Protein 4EWC (pdb70)

Structure (mmCIF, N/CA/C/O backbone):
data_4EWC
#
_entry.id   4EWC
#
_cell.length_a   112.983
_cell.length_b   112.983
_cell.length_c   103.310
_cell.angle_alpha   90.000
_cell.angle_beta   90.000
_cell.angle_gamma   90.000
#
_symmetry.space_group_name_H-M   'P 41 21 2'
#
loop_
_entity.id
_entity.type
_entity.pdbx_description
1 polymer 'Putative nucleoprotein'
2 water water
#
loop_
_atom_site.group_PDB
_atom_site.id
_atom_site.type_symbol
_atom_site.label_atom_id
_atom_site.label_alt_id
_atom_site.label_comp_id
_atom_site.label_asym_id
_atom_site.label_entity_id
_atom_site.label_seq_id
_atom_site.pdbx_PDB_ins_code
_atom_site.Cartn_x
_atom_site.Cartn_y
_atom_site.Cartn_z
_atom_site.occupancy
_atom_site.B_iso_or_equiv
_atom_site.auth_seq_id
_atom_site.auth_comp_id
_atom_site.auth_asym_id
_atom_site.auth_atom_id
_atom_site.pdbx_PDB_model_num
ATOM 1 N N . GLY A 1 12 ? 119.157 39.481 68.175 1.00 83.15 5 GLY A N 1
ATOM 2 C CA . GLY A 1 12 ? 118.344 40.317 67.312 1.00 79.41 5 GLY A CA 1
ATOM 3 C C . GLY A 1 12 ? 119.058 41.600 66.933 1.00 89.67 5 GLY A C 1
ATOM 4 O O . GLY A 1 12 ? 119.947 42.066 67.656 1.00 90.81 5 GLY A O 1
ATOM 10 N N . THR A 1 14 ? 117.495 43.630 63.634 1.00 85.60 7 THR A N 1
ATOM 11 C CA . THR A 1 14 ? 116.481 44.274 62.799 1.00 90.83 7 THR A CA 1
ATOM 12 C C . THR A 1 14 ? 115.247 43.374 62.580 1.00 92.72 7 THR A C 1
ATOM 13 O O . THR A 1 14 ? 115.367 42.145 62.507 1.00 89.58 7 THR A O 1
ATOM 17 N N . TYR A 1 15 ? 114.066 43.992 62.496 1.00 94.26 8 TYR A N 1
ATOM 18 C CA . TYR A 1 15 ? 112.809 43.256 62.354 1.00 91.28 8 TYR A CA 1
ATOM 19 C C . TYR A 1 15 ? 111.930 43.780 61.209 1.00 89.03 8 TYR A C 1
ATOM 20 O O . TYR A 1 15 ? 111.982 44.959 60.866 1.00 84.71 8 TYR A O 1
ATOM 29 N N . SER A 1 16 ? 111.130 42.890 60.624 1.00 90.49 9 SER A N 1
ATOM 30 C CA . SER A 1 16 ? 110.273 43.237 59.489 1.00 89.90 9 SER A CA 1
ATOM 31 C C . SER A 1 16 ? 109.200 42.174 59.234 1.00 88.94 9 SER A C 1
ATOM 32 O O . SER A 1 16 ? 109.226 41.101 59.829 1.00 86.42 9 SER A O 1
ATOM 35 N N . PHE A 1 17 ? 108.259 42.485 58.347 1.00 86.46 10 PHE A N 1
ATOM 36 C CA . PHE A 1 17 ? 107.285 41.504 57.882 1.00 85.88 10 PHE A CA 1
ATOM 37 C C . PHE A 1 17 ? 107.657 41.056 56.470 1.00 85.11 10 PHE A C 1
ATOM 38 O O . PHE A 1 17 ? 108.103 41.866 55.659 1.00 82.09 10 PHE A O 1
ATOM 46 N N . ASP A 1 18 ? 107.469 39.771 56.180 1.00 83.83 11 ASP A N 1
ATOM 47 C CA . ASP A 1 18 ? 107.800 39.220 54.869 1.00 88.04 11 ASP A CA 1
ATOM 48 C C . ASP A 1 18 ? 106.851 38.068 54.548 1.00 88.42 11 ASP A C 1
ATOM 49 O O . ASP A 1 18 ? 106.074 37.650 55.406 1.00 88.73 11 ASP A O 1
ATOM 54 N N . VAL A 1 19 ? 106.908 37.561 53.318 1.00 91.10 12 VAL A N 1
ATOM 55 C CA . VAL A 1 19 ? 106.146 36.369 52.930 1.00 93.86 12 VAL A CA 1
ATOM 56 C C . VAL A 1 19 ? 107.073 35.245 52.474 1.00 99.53 12 VAL A C 1
ATOM 57 O O . VAL A 1 19 ? 107.393 35.160 51.288 1.00 106.83 12 VAL A O 1
ATOM 59 N N . ARG A 1 20 ? 107.499 34.386 53.400 1.00 99.00 13 ARG A N 1
ATOM 60 C CA . ARG A 1 20 ? 108.448 33.321 53.069 1.00 101.22 13 ARG A CA 1
ATOM 61 C C . ARG A 1 20 ? 107.917 32.415 51.961 1.00 104.97 13 ARG A C 1
ATOM 62 O O . ARG A 1 20 ? 108.417 32.445 50.828 1.00 104.43 13 ARG A O 1
ATOM 64 N N . ASP A 1 21 ? 106.907 31.613 52.294 1.00 97.68 14 ASP A N 1
ATOM 65 C CA . ASP A 1 21 ? 106.245 30.782 51.301 1.00 96.59 14 ASP A CA 1
ATOM 66 C C . ASP A 1 21 ? 105.034 31.550 50.801 1.00 100.34 14 ASP A C 1
ATOM 67 O O . ASP A 1 21 ? 105.169 32.576 50.121 1.00 94.87 14 ASP A O 1
ATOM 69 N N . ASN A 1 22 ? 103.850 31.056 51.154 1.00 94.01 15 ASN A N 1
ATOM 70 C CA . ASN A 1 22 ? 102.619 31.773 50.855 1.00 87.52 15 ASN A CA 1
ATOM 71 C C . ASN A 1 22 ? 101.973 32.337 52.127 1.00 86.82 15 ASN A C 1
ATOM 72 O O . ASN A 1 22 ? 100.827 32.774 52.100 1.00 85.13 15 ASN A O 1
ATOM 74 N N . THR A 1 23 ? 102.727 32.332 53.231 1.00 85.45 16 THR A N 1
ATOM 75 C CA . THR A 1 23 ? 102.286 32.907 54.507 1.00 78.33 16 THR A CA 1
ATOM 76 C C . THR A 1 23 ? 103.134 34.123 54.907 1.00 84.16 16 THR A C 1
ATOM 77 O O . THR A 1 23 ? 104.243 34.299 54.404 1.00 89.62 16 THR A O 1
ATOM 79 N N . LEU A 1 24 ? 102.612 34.954 55.811 1.00 82.23 17 LEU A N 1
ATOM 80 C CA . LEU A 1 24 ? 103.336 36.142 56.289 1.00 83.37 17 LEU A CA 1
ATOM 81 C C . LEU A 1 24 ? 103.941 35.930 57.676 1.00 84.43 17 LEU A C 1
ATOM 82 O O . LEU A 1 24 ? 103.229 35.630 58.639 1.00 77.70 17 LEU A O 1
ATOM 84 N N . VAL A 1 25 ? 105.264 36.103 57.751 1.00 87.57 18 VAL A N 1
ATOM 85 C CA . VAL A 1 25 ? 106.070 35.736 58.915 1.00 84.29 18 VAL A CA 1
ATOM 86 C C . VAL A 1 25 ? 106.895 36.918 59.402 1.00 82.26 18 VAL A C 1
ATOM 87 O O . VAL A 1 25 ? 106.993 37.931 58.714 1.00 82.90 18 VAL A O 1
ATOM 89 N N . VAL A 1 26 ? 107.502 36.786 60.578 1.00 84.25 19 VAL A N 1
ATOM 90 C CA . VAL A 1 26 ? 108.357 37.850 61.116 1.00 89.89 19 VAL A CA 1
ATOM 91 C C . VAL A 1 26 ? 109.834 37.596 60.826 1.00 89.46 19 VAL A C 1
ATOM 92 O O . VAL A 1 26 ? 110.414 36.620 61.313 1.00 89.76 19 VAL A O 1
ATOM 94 N N . ARG A 1 27 ? 110.439 38.493 60.051 1.00 87.86 20 ARG A N 1
ATOM 95 C CA . ARG A 1 27 ? 111.828 38.342 59.600 1.00 87.98 20 ARG A CA 1
ATOM 96 C C . ARG A 1 27 ? 112.840 39.146 60.419 1.00 83.11 20 ARG A C 1
ATOM 97 O O . ARG A 1 27 ? 112.791 40.379 60.466 1.00 82.33 20 ARG A O 1
ATOM 105 N N . ARG A 1 28 ? 113.769 38.433 61.046 1.00 83.20 21 ARG A N 1
ATOM 106 C CA . ARG A 1 28 ? 114.804 39.059 61.866 1.00 86.40 21 ARG A CA 1
ATOM 107 C C . ARG A 1 28 ? 116.191 38.997 61.222 1.00 85.86 21 ARG A C 1
ATOM 108 O O . ARG A 1 28 ? 116.703 37.919 60.906 1.00 81.48 21 ARG A O 1
ATOM 116 N N . SER A 1 29 ? 116.790 40.165 61.024 1.00 83.48 22 SER A N 1
ATOM 117 C CA . SER A 1 29 ? 118.142 40.242 60.495 1.00 82.94 22 SER A CA 1
ATOM 118 C C . SER A 1 29 ? 119.115 40.634 61.606 1.00 81.32 22 SER A C 1
ATOM 119 O O . SER A 1 29 ? 118.895 41.606 62.319 1.00 81.01 22 SER A O 1
ATOM 122 N N . THR A 1 30 ? 120.179 39.855 61.757 1.00 80.91 23 THR A N 1
ATOM 123 C CA . THR A 1 30 ? 121.247 40.175 62.693 1.00 78.54 23 THR A CA 1
ATOM 124 C C . THR A 1 30 ? 122.536 40.375 61.917 1.00 77.62 23 THR A C 1
ATOM 125 O O . THR A 1 30 ? 122.942 39.507 61.139 1.00 77.58 23 THR A O 1
ATOM 129 N N . ALA A 1 31 ? 123.177 41.520 62.127 1.00 74.53 24 ALA A N 1
ATOM 130 C CA . ALA A 1 31 ? 124.397 41.855 61.405 1.00 75.93 24 ALA A CA 1
ATOM 131 C C . ALA A 1 31 ? 125.595 41.930 62.345 1.00 78.83 24 ALA A C 1
ATOM 132 O O . ALA A 1 31 ? 125.491 42.428 63.459 1.00 76.01 24 ALA A O 1
ATOM 134 N N . THR A 1 32 ? 126.737 41.430 61.887 1.00 81.78 25 THR A N 1
ATOM 135 C CA . THR A 1 32 ? 127.948 41.412 62.704 1.00 85.30 25 THR A CA 1
ATOM 136 C C . THR A 1 32 ? 129.202 41.599 61.852 1.00 84.89 25 THR A C 1
ATOM 137 O O . THR A 1 32 ? 129.159 42.243 60.803 1.00 83.06 25 THR A O 1
ATOM 141 N N . SER A 1 34 ? 130.897 36.277 59.462 1.00 72.35 27 SER A N 1
ATOM 142 C CA . SER A 1 34 ? 130.315 37.200 60.416 1.00 70.31 27 SER A CA 1
ATOM 143 C C . SER A 1 34 ? 129.806 38.386 59.631 1.00 75.89 27 SER A C 1
ATOM 144 O O . SER A 1 34 ? 130.425 39.464 59.630 1.00 83.25 27 SER A O 1
ATOM 147 N N . GLY A 1 35 ? 128.688 38.164 58.943 1.00 71.63 28 GLY A N 1
ATOM 148 C CA . GLY A 1 35 ? 128.014 39.195 58.178 1.00 66.77 28 GLY A CA 1
ATOM 149 C C . GLY A 1 35 ? 126.591 39.384 58.665 1.00 71.55 28 GLY A C 1
ATOM 150 O O . GLY A 1 35 ? 126.377 39.960 59.726 1.00 78.18 28 GLY A O 1
ATOM 151 N N . ILE A 1 36 ? 125.625 38.889 57.892 1.00 66.31 29 ILE A N 1
ATOM 152 C CA . ILE A 1 36 ? 124.204 39.019 58.214 1.00 68.82 29 ILE A CA 1
ATOM 153 C C . ILE A 1 36 ? 123.494 37.661 58.214 1.00 72.43 29 ILE A C 1
ATOM 154 O O . ILE A 1 36 ? 123.559 36.907 57.240 1.00 68.11 29 ILE A O 1
ATOM 159 N N . LYS A 1 37 ? 122.805 37.349 59.303 1.00 72.53 30 LYS A N 1
ATOM 160 C CA . LYS A 1 37 ? 122.072 36.090 59.372 1.00 77.25 30 LYS A CA 1
ATOM 161 C C . LYS A 1 37 ? 120.549 36.299 59.468 1.00 81.58 30 LYS A C 1
ATOM 162 O O . LYS A 1 37 ? 120.067 37.177 60.187 1.00 79.82 30 LYS A O 1
ATOM 168 N N . ILE A 1 38 ? 119.801 35.493 58.721 1.00 80.90 31 ILE A N 1
ATOM 169 C CA . ILE A 1 38 ? 118.357 35.672 58.593 1.00 80.46 31 ILE A CA 1
ATOM 170 C C . ILE A 1 38 ? 117.568 34.625 59.370 1.00 81.31 31 ILE A C 1
ATOM 171 O O . ILE A 1 38 ? 117.755 33.428 59.186 1.00 81.15 31 ILE A O 1
ATOM 176 N N . SER A 1 39 ? 116.691 35.092 60.250 1.00 85.27 32 SER A N 1
ATOM 177 C CA . SER A 1 39 ? 115.852 34.212 61.053 1.00 87.21 32 SER A CA 1
ATOM 178 C C . SER A 1 39 ? 114.374 34.566 60.891 1.00 86.32 32 SER A C 1
ATOM 179 O O . SER A 1 39 ? 114.008 35.723 60.699 1.00 83.02 32 SER A O 1
ATOM 182 N N . TYR A 1 40 ? 113.521 33.558 60.955 1.00 87.12 33 TYR A N 1
ATOM 183 C CA . TYR A 1 40 ? 112.089 33.802 60.883 1.00 95.32 33 TYR A CA 1
ATOM 184 C C . TYR A 1 40 ? 111.426 33.438 62.209 1.00 93.79 33 TYR A C 1
ATOM 185 O O . TYR A 1 40 ? 111.005 32.301 62.416 1.00 96.45 33 TYR A O 1
ATOM 194 N N . ARG A 1 41 ? 111.356 34.415 63.109 1.00 94.37 34 ARG A N 1
ATOM 195 C CA . ARG A 1 41 ? 110.883 34.172 64.465 1.00 99.09 34 ARG A CA 1
ATOM 196 C C . ARG A 1 41 ? 109.405 33.797 64.477 1.00 99.16 34 ARG A C 1
ATOM 197 O O . ARG A 1 41 ? 108.553 34.532 63.968 1.00 94.69 34 ARG A O 1
ATOM 199 N N . GLU A 1 42 ? 109.122 32.634 65.051 1.00 99.05 35 GLU A N 1
ATOM 200 C CA . GLU A 1 42 ? 107.774 32.099 65.090 1.00 107.25 35 GLU A CA 1
ATOM 201 C C . GLU A 1 42 ? 107.121 32.422 66.427 1.00 108.75 35 GLU A C 1
ATOM 202 O O . GLU A 1 42 ? 106.041 31.924 66.738 1.00 108.04 35 GLU A O 1
ATOM 204 N N . ASP A 1 43 ? 107.785 33.265 67.211 1.00 108.76 36 ASP A N 1
ATOM 205 C CA . ASP A 1 43 ? 107.286 33.664 68.523 1.00 107.57 36 ASP A CA 1
ATOM 206 C C . ASP A 1 43 ? 105.957 34.418 68.449 1.00 110.59 36 ASP A C 1
ATOM 207 O O . ASP A 1 43 ? 105.046 34.138 69.225 1.00 115.36 36 ASP A O 1
ATOM 209 N N . ARG A 1 44 ? 105.855 35.369 67.522 1.00 108.57 37 ARG A N 1
ATOM 210 C CA . ARG A 1 44 ? 104.637 36.171 67.332 1.00 110.92 37 ARG A CA 1
ATOM 211 C C . ARG A 1 44 ? 104.118 36.836 68.620 1.00 112.40 37 ARG A C 1
ATOM 212 O O . ARG A 1 44 ? 102.909 36.885 68.861 1.00 109.40 37 ARG A O 1
ATOM 214 N N . GLY A 1 45 ? 105.035 37.355 69.433 1.00 113.80 38 GLY A N 1
ATOM 215 C CA . GLY A 1 45 ? 104.677 37.979 70.697 1.00 108.43 38 GLY A CA 1
ATOM 216 C C . GLY A 1 45 ? 104.154 39.400 70.581 1.00 99.92 38 GLY A C 1
ATOM 217 O O . GLY A 1 45 ? 104.312 40.055 69.553 1.00 100.99 38 GLY A O 1
ATOM 218 N N . LEU A 1 48 ? 107.158 41.947 70.125 1.00 101.53 41 LEU A N 1
ATOM 219 C CA . LEU A 1 48 ? 107.910 41.612 68.914 1.00 106.18 41 LEU A CA 1
ATOM 220 C C . LEU A 1 48 ? 107.208 42.140 67.665 1.00 104.11 41 LEU A C 1
ATOM 221 O O . LEU A 1 48 ? 107.845 42.696 66.764 1.00 98.25 41 LEU A O 1
ATOM 223 N N . LEU A 1 49 ? 105.890 41.967 67.626 1.00 102.35 42 LEU A N 1
ATOM 224 C CA . LEU A 1 49 ? 105.107 42.283 66.438 1.00 98.85 42 LEU A CA 1
ATOM 225 C C . LEU A 1 49 ? 105.160 43.766 66.104 1.00 96.82 42 LEU A C 1
ATOM 226 O O . LEU A 1 49 ? 104.933 44.154 64.957 1.00 97.86 42 LEU A O 1
ATOM 228 N N . GLN A 1 50 ? 105.473 44.587 67.105 1.00 95.95 43 GLN A N 1
ATOM 229 C CA . GLN A 1 50 ? 105.538 46.034 66.924 1.00 92.20 43 GLN A CA 1
ATOM 230 C C . GLN A 1 50 ? 106.727 46.465 66.058 1.00 95.52 43 GLN A C 1
ATOM 231 O O . GLN A 1 50 ? 106.572 47.274 65.136 1.00 87.61 43 GLN A O 1
ATOM 233 N N . LYS A 1 51 ? 107.908 45.913 66.351 1.00 97.95 44 LYS A N 1
ATOM 234 C CA . LYS A 1 51 ? 109.143 46.275 65.640 1.00 95.75 44 LYS A CA 1
ATOM 235 C C . LYS A 1 51 ? 109.101 45.913 64.152 1.00 94.42 44 LYS A C 1
ATOM 236 O O . LYS A 1 51 ? 109.723 46.583 63.320 1.00 91.62 44 LYS A O 1
ATOM 238 N N . ALA A 1 52 ? 108.359 44.855 63.833 1.00 91.51 45 ALA A N 1
ATOM 239 C CA . ALA A 1 52 ? 108.180 44.401 62.458 1.00 90.22 45 ALA A CA 1
ATOM 240 C C . ALA A 1 52 ? 107.637 45.491 61.540 1.00 88.98 45 ALA A C 1
ATOM 241 O O . ALA A 1 52 ? 106.697 46.208 61.902 1.00 95.75 45 ALA A O 1
ATOM 243 N N . VAL A 1 68 ? 100.123 35.477 51.777 1.00 86.56 61 VAL A N 1
ATOM 244 C CA . VAL A 1 68 ? 98.659 35.534 51.800 1.00 86.61 61 VAL A CA 1
ATOM 245 C C . VAL A 1 68 ? 98.068 35.262 53.200 1.00 83.23 61 VAL A C 1
ATOM 246 O O . VAL A 1 68 ? 97.159 35.963 53.622 1.00 83.54 61 VAL A O 1
ATOM 250 N N . TYR A 1 69 ? 98.585 34.270 53.926 1.00 79.01 62 TYR A N 1
ATOM 251 C CA . TYR A 1 69 ? 98.010 33.924 55.237 1.00 83.23 62 TYR A CA 1
ATOM 252 C C . TYR A 1 69 ? 98.516 34.769 56.409 1.00 85.40 62 TYR A C 1
ATOM 253 O O . TYR A 1 69 ? 99.666 34.622 56.848 1.00 85.23 62 TYR A O 1
ATOM 262 N N . VAL A 1 70 ? 97.646 35.624 56.942 1.00 84.54 63 VAL A N 1
ATOM 263 C CA . VAL A 1 70 ? 98.064 36.546 57.997 1.00 89.42 63 VAL A CA 1
ATOM 264 C C . VAL A 1 70 ? 98.127 35.937 59.406 1.00 93.09 63 VAL A C 1
ATOM 265 O O . VAL A 1 70 ? 98.883 36.412 60.251 1.00 98.39 63 VAL A O 1
ATOM 269 N N . ASP A 1 71 ? 97.358 34.883 59.654 1.00 87.53 64 ASP A N 1
ATOM 270 C CA . ASP A 1 71 ? 97.388 34.200 60.952 1.00 87.08 64 ASP A CA 1
ATOM 271 C C . ASP A 1 71 ? 96.757 35.018 62.057 1.00 88.71 64 ASP A C 1
ATOM 272 O O . ASP A 1 71 ? 96.581 36.225 61.928 1.00 94.74 64 ASP A O 1
ATOM 274 N N . LYS A 1 72 ? 96.428 34.342 63.151 1.00 88.97 65 LYS A N 1
ATOM 275 C CA . LYS A 1 72 ? 95.537 34.890 64.169 1.00 92.00 65 LYS A CA 1
ATOM 276 C C . LYS A 1 72 ? 96.170 35.992 64.998 1.00 96.37 65 LYS A C 1
ATOM 277 O O . LYS A 1 72 ? 95.658 37.110 65.045 1.00 94.96 65 LYS A O 1
ATOM 279 N N . LYS A 1 73 ? 97.275 35.675 65.664 1.00 92.18 66 LYS A N 1
ATOM 280 C CA . LYS A 1 73 ? 97.912 36.644 66.545 1.00 88.59 66 LYS A CA 1
ATOM 281 C C . LYS A 1 73 ? 98.284 37.925 65.798 1.00 92.95 66 LYS A C 1
ATOM 282 O O . LYS A 1 73 ? 98.093 39.027 66.311 1.00 95.69 66 LYS A O 1
ATOM 284 N N . ILE A 1 74 ? 98.784 37.784 64.576 1.00 94.51 67 ILE A N 1
ATOM 285 C CA . ILE A 1 74 ? 99.161 38.949 63.783 1.00 93.09 67 ILE A CA 1
ATOM 286 C C . ILE A 1 74 ? 97.945 39.724 63.278 1.00 96.86 67 ILE A C 1
ATOM 287 O O . ILE A 1 74 ? 98.019 40.939 63.078 1.00 95.94 67 ILE A O 1
ATOM 289 N N . ARG A 1 75 ? 96.823 39.037 63.075 1.00 95.18 68 ARG A N 1
ATOM 290 C CA . ARG A 1 75 ? 95.623 39.720 62.590 1.00 95.50 68 ARG A CA 1
ATOM 291 C C . ARG A 1 75 ? 94.923 40.469 63.719 1.00 91.66 68 ARG A C 1
ATOM 292 O O . ARG A 1 75 ? 94.303 41.499 63.490 1.00 88.97 68 ARG A O 1
ATOM 300 N N . LYS A 1 76 ? 95.045 39.946 64.937 1.00 92.71 69 LYS A N 1
ATOM 301 C CA . LYS A 1 76 ? 94.495 40.592 66.123 1.00 94.14 69 LYS A CA 1
ATOM 302 C C . LYS A 1 76 ? 95.289 41.851 66.473 1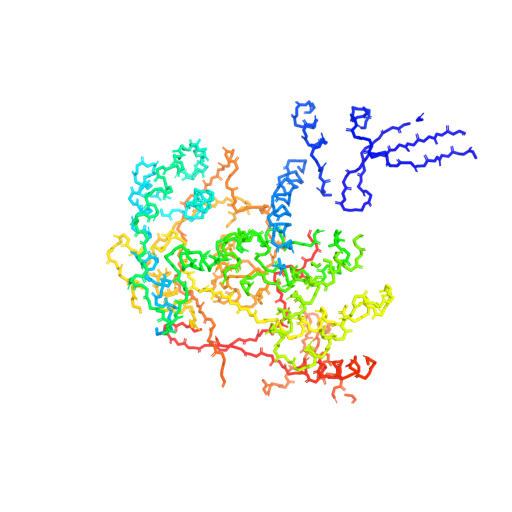.00 98.33 69 LYS A C 1
ATOM 303 O O . LYS A 1 76 ? 94.721 42.870 66.867 1.00 96.81 69 LYS A O 1
ATOM 305 N N . PHE A 1 77 ? 96.609 41.769 66.327 1.00 100.19 70 PHE A N 1
ATOM 306 C CA . PHE A 1 77 ? 97.495 42.893 66.608 1.00 97.32 70 PHE A CA 1
ATOM 307 C C . PHE A 1 77 ? 97.383 43.973 65.535 1.00 97.97 70 PHE A C 1
ATOM 308 O O . PHE A 1 77 ? 97.470 45.166 65.829 1.00 97.05 70 PHE A O 1
ATOM 310 N N . LEU A 1 78 ? 97.197 43.549 64.291 1.00 97.26 71 LEU A N 1
ATOM 311 C CA . LEU A 1 78 ? 97.057 44.486 63.185 1.00 99.68 71 LEU A CA 1
ATOM 312 C C . LEU A 1 78 ? 95.669 45.146 63.169 1.00 101.22 71 LEU A C 1
ATOM 313 O O . LEU A 1 78 ? 95.518 46.275 62.698 1.00 101.87 71 LEU A O 1
ATOM 315 N N . GLU A 1 79 ? 94.663 44.445 63.688 1.00 98.80 72 GLU A N 1
ATOM 316 C CA . GLU A 1 79 ? 93.314 45.004 63.766 1.00 97.39 72 GLU A CA 1
ATOM 317 C C . GLU A 1 79 ? 93.157 45.910 64.990 1.00 97.45 72 GLU A C 1
ATOM 318 O O . GLU A 1 79 ? 92.661 47.031 64.873 1.00 96.15 72 GLU A O 1
ATOM 320 N N . GLU A 1 80 ? 93.581 45.416 66.152 1.00 94.57 73 GLU A N 1
ATOM 321 C CA . GLU A 1 80 ? 93.594 46.202 67.384 1.00 95.76 73 GLU A CA 1
ATOM 322 C C . GLU A 1 80 ? 94.366 47.524 67.212 1.00 104.95 73 GLU A C 1
ATOM 323 O O . GLU A 1 80 ? 93.759 48.602 67.145 1.00 101.21 73 GLU A O 1
ATOM 327 N N . GLU A 1 81 ? 95.696 47.444 67.129 1.00 102.34 74 GLU A N 1
ATOM 328 C CA . GLU A 1 81 ? 96.529 48.638 66.954 1.00 99.53 74 GLU A CA 1
ATOM 329 C C . GLU A 1 81 ? 96.927 48.845 65.484 1.00 100.74 74 GLU A C 1
ATOM 330 O O . GLU A 1 81 ? 96.783 47.936 64.669 1.00 103.75 74 GLU A O 1
ATOM 334 N N . LYS A 1 82 ? 97.402 50.045 65.147 1.00 99.52 75 LYS A N 1
ATOM 335 C CA . LYS A 1 82 ? 97.919 50.350 63.801 1.00 102.36 75 LYS A CA 1
ATOM 336 C C . LYS A 1 82 ? 96.935 50.154 62.643 1.00 91.56 75 LYS A C 1
ATOM 337 O O . LYS A 1 82 ? 95.743 49.961 62.848 1.00 98.24 75 LYS A O 1
ATOM 339 N N . ALA A 1 93 ? 94.314 46.011 50.702 1.00 98.84 86 ALA A N 1
ATOM 340 C CA . ALA A 1 93 ? 95.024 44.760 50.438 1.00 99.51 86 ALA A CA 1
ATOM 341 C C . ALA A 1 93 ? 95.218 43.989 51.735 1.00 96.71 86 ALA A C 1
ATOM 342 O O . ALA A 1 93 ? 95.106 42.764 51.773 1.00 95.07 86 ALA A O 1
ATOM 344 N N . VAL A 1 94 ? 95.507 44.732 52.796 1.00 96.17 87 VAL A N 1
ATOM 345 C CA . VAL A 1 94 ? 95.675 44.177 54.131 1.00 95.57 87 VAL A CA 1
ATOM 346 C C . VAL A 1 94 ? 94.361 43.608 54.695 1.00 96.39 87 VAL A C 1
ATOM 347 O O . VAL A 1 94 ? 94.364 42.647 55.464 1.00 91.75 87 VAL A O 1
ATOM 351 N N . ALA A 1 95 ? 93.233 44.193 54.305 1.00 99.13 88 ALA A N 1
ATOM 352 C CA . ALA A 1 95 ? 91.938 43.747 54.825 1.00 97.23 88 ALA A CA 1
ATOM 353 C C . ALA A 1 95 ? 91.395 42.564 54.040 1.00 93.40 88 ALA A C 1
ATOM 354 O O . ALA A 1 95 ? 90.600 41.780 54.554 1.00 90.88 88 ALA A O 1
ATOM 356 N N . ALA A 1 96 ? 91.827 42.449 52.789 1.00 95.74 89 ALA A N 1
ATOM 357 C CA . ALA A 1 96 ? 91.344 41.398 51.905 1.00 92.47 89 ALA A CA 1
ATOM 358 C C . ALA A 1 96 ? 92.050 40.081 52.204 1.00 94.67 89 ALA A C 1
ATOM 359 O O . ALA A 1 96 ? 91.412 39.043 52.381 1.00 93.01 89 ALA A O 1
ATOM 361 N N . ALA A 1 97 ? 93.375 40.135 52.275 1.00 94.86 90 ALA A N 1
ATOM 362 C CA . ALA A 1 97 ? 94.165 38.948 52.559 1.00 92.21 90 ALA A CA 1
ATOM 363 C C . ALA A 1 97 ? 93.933 38.447 53.983 1.00 89.77 90 ALA A C 1
ATOM 364 O O . ALA A 1 97 ? 94.379 37.361 54.340 1.00 89.20 90 ALA A O 1
ATOM 366 N N . ILE A 1 98 ? 93.229 39.230 54.793 1.00 89.08 91 ILE A N 1
ATOM 367 C CA . ILE A 1 98 ? 92.875 38.783 56.138 1.00 90.33 91 ILE A CA 1
ATOM 368 C C . ILE A 1 98 ? 91.444 38.238 56.219 1.00 91.87 91 ILE A C 1
ATOM 369 O O . ILE A 1 98 ? 91.142 37.397 57.076 1.00 91.33 91 ILE A O 1
ATOM 374 N N . GLU A 1 99 ? 90.575 38.701 55.320 1.00 90.50 92 GLU A N 1
ATOM 375 C CA . GLU A 1 99 ? 89.217 38.161 55.221 1.00 90.76 92 GLU A CA 1
ATOM 376 C C . GLU A 1 99 ? 89.285 36.755 54.638 1.00 89.62 92 GLU A C 1
ATOM 377 O O . GLU A 1 99 ? 88.596 35.850 55.096 1.00 88.50 92 GLU A O 1
ATOM 379 N N . ARG A 1 100 ? 90.131 36.595 53.623 1.00 89.44 93 ARG A N 1
ATOM 380 C CA . ARG A 1 100 ? 90.425 35.294 53.045 1.00 87.33 93 ARG A CA 1
ATOM 381 C C . ARG A 1 100 ? 91.160 34.389 54.035 1.00 85.18 93 ARG A C 1
ATOM 382 O O . ARG A 1 100 ? 91.060 33.167 53.951 1.00 91.43 93 ARG A O 1
ATOM 384 N N . SER A 1 101 ? 91.894 34.981 54.972 1.00 80.34 94 SER A N 1
ATOM 385 C CA . SER A 1 101 ? 92.692 34.197 55.914 1.00 85.41 94 SER A CA 1
ATOM 386 C C . SER A 1 101 ? 91.850 33.596 57.032 1.00 85.24 94 SER A C 1
ATOM 387 O O . SER A 1 101 ? 91.985 32.412 57.359 1.00 83.04 94 SER A O 1
ATOM 390 N N . VAL A 1 102 ? 90.981 34.406 57.624 1.00 85.85 95 VAL A N 1
ATOM 391 C CA . VAL A 1 102 ? 90.073 33.897 58.656 1.00 89.70 95 VAL A CA 1
ATOM 392 C C . VAL A 1 102 ? 89.011 32.955 58.057 1.00 87.40 95 VAL A C 1
ATOM 393 O O . VAL A 1 102 ? 88.613 31.976 58.691 1.00 82.23 95 VAL A O 1
ATOM 397 N N . GLU A 1 103 ? 88.575 33.257 56.833 1.00 85.42 96 GLU A N 1
ATOM 398 C CA . GLU A 1 103 ? 87.701 32.377 56.075 1.00 84.67 96 GLU A CA 1
ATOM 399 C C . GLU A 1 103 ? 88.361 31.008 55.929 1.00 83.78 96 GLU A C 1
ATOM 400 O O . GLU A 1 103 ? 87.742 29.961 56.170 1.00 76.60 96 GLU A O 1
ATOM 402 N N . PHE A 1 104 ? 89.629 31.031 55.537 1.00 81.82 97 PHE A N 1
ATOM 403 C CA . PHE A 1 104 ? 90.409 29.815 55.423 1.00 80.37 97 PHE A CA 1
ATOM 404 C C . PHE A 1 104 ? 90.443 29.058 56.751 1.00 80.31 97 PHE A C 1
ATOM 405 O O . PHE A 1 104 ? 90.315 27.831 56.775 1.00 77.48 97 PHE A O 1
ATOM 413 N N . ASP A 1 105 ? 90.619 29.787 57.852 1.00 82.32 98 ASP A N 1
ATOM 414 C CA . ASP A 1 105 ? 90.656 29.170 59.181 1.00 81.29 98 ASP A CA 1
ATOM 415 C C . ASP A 1 105 ? 89.371 28.400 59.488 1.00 79.95 98 ASP A C 1
ATOM 416 O O . ASP A 1 105 ? 89.408 27.328 60.093 1.00 77.92 98 ASP A O 1
ATOM 421 N N . ASN A 1 106 ? 88.241 28.955 59.060 1.00 77.97 99 ASN A N 1
ATOM 422 C CA . ASN A 1 106 ? 86.946 28.312 59.240 1.00 80.30 99 ASN A CA 1
ATOM 423 C C . ASN A 1 106 ? 86.787 27.072 58.354 1.00 77.06 99 ASN A C 1
ATOM 424 O O . ASN A 1 106 ? 86.398 26.001 58.828 1.00 69.72 99 ASN A O 1
ATOM 429 N N . PHE A 1 107 ? 87.092 27.244 57.069 1.00 77.38 100 PHE A N 1
ATOM 430 C CA . PHE A 1 107 ? 87.139 26.153 56.093 1.00 71.06 100 PHE A CA 1
ATOM 431 C C . PHE A 1 107 ? 87.994 25.000 56.602 1.00 67.14 100 PHE A C 1
ATOM 432 O O . PHE A 1 107 ? 87.551 23.850 56.589 1.00 65.57 100 PHE A O 1
ATOM 440 N N . SER A 1 108 ? 89.204 25.317 57.069 1.00 69.11 101 SER A N 1
ATOM 441 C CA . SER A 1 108 ? 90.145 24.296 57.552 1.00 69.80 101 SER A CA 1
ATOM 442 C C . SER A 1 108 ? 89.666 23.593 58.816 1.00 67.82 101 SER A C 1
ATOM 443 O O . SER A 1 108 ? 89.916 22.415 58.996 1.00 65.80 101 SER A O 1
ATOM 446 N N . LYS A 1 109 ? 88.995 24.326 59.699 1.00 71.85 102 LYS A N 1
ATOM 447 C CA . LYS A 1 109 ? 88.444 23.739 60.917 1.00 68.87 102 LYS A CA 1
ATOM 448 C C . LYS A 1 109 ? 87.333 22.770 60.536 1.00 68.64 102 LYS A C 1
ATOM 449 O O . LYS A 1 109 ? 87.215 21.675 61.090 1.00 66.71 102 LYS A O 1
ATOM 455 N N . GLU A 1 110 ? 86.509 23.175 59.581 1.00 66.62 103 GLU A N 1
ATOM 456 C CA . GLU A 1 110 ? 85.418 22.315 59.176 1.00 68.88 103 GLU A CA 1
ATOM 457 C C . GLU A 1 110 ? 85.949 21.093 58.444 1.00 62.30 103 GLU A C 1
ATOM 458 O O . GLU A 1 110 ? 85.469 19.996 58.665 1.00 59.75 103 GLU A O 1
ATOM 464 N N . ALA A 1 111 ? 86.936 21.300 57.578 1.00 62.75 104 ALA A N 1
ATOM 465 C CA . ALA A 1 111 ? 87.614 20.203 56.898 1.00 63.58 104 ALA A CA 1
ATOM 466 C C . ALA A 1 111 ? 88.325 19.265 57.883 1.00 64.25 104 ALA A C 1
ATOM 467 O O . ALA A 1 111 ? 88.370 18.053 57.680 1.00 62.55 104 ALA A O 1
ATOM 469 N N . ALA A 1 112 ? 88.868 19.836 58.953 1.00 62.42 105 ALA A N 1
ATOM 470 C CA . ALA A 1 112 ? 89.613 19.068 59.941 1.00 65.52 105 ALA A CA 1
ATOM 471 C C . ALA A 1 112 ? 88.688 18.342 60.887 1.00 67.98 105 ALA A C 1
ATOM 472 O O . ALA A 1 112 ? 89.127 17.565 61.730 1.00 76.11 105 ALA A O 1
ATOM 474 N N . ALA A 1 113 ? 87.398 18.619 60.767 1.00 68.25 106 ALA A N 1
ATOM 475 C CA . ALA A 1 113 ? 86.381 17.855 61.491 1.00 65.04 106 ALA A CA 1
ATOM 476 C C . ALA A 1 113 ? 86.087 16.631 60.661 1.00 65.99 106 ALA A C 1
ATOM 477 O O . ALA A 1 113 ? 85.887 15.533 61.179 1.00 62.34 106 ALA A O 1
ATOM 479 N N . ASN A 1 114 ? 86.064 16.857 59.352 1.00 63.13 107 ASN A N 1
ATOM 480 C CA . ASN A 1 114 ? 85.696 15.847 58.383 1.00 63.30 107 ASN A CA 1
ATOM 481 C C . ASN A 1 114 ? 86.789 14.820 58.117 1.00 65.46 107 ASN A C 1
ATOM 482 O O . ASN A 1 114 ? 86.478 13.657 57.852 1.00 62.88 107 ASN A O 1
ATOM 487 N N . ILE A 1 115 ? 88.055 15.240 58.184 1.00 65.82 108 ILE A N 1
ATOM 488 C CA . ILE A 1 115 ? 89.153 14.295 57.992 1.00 67.94 108 ILE A CA 1
ATOM 489 C C . ILE A 1 115 ? 89.259 13.336 59.175 1.00 70.79 108 ILE A C 1
ATOM 490 O O . ILE A 1 115 ? 89.561 12.159 58.994 1.00 74.44 108 ILE A O 1
ATOM 495 N N . GLU A 1 116 ? 88.983 13.822 60.381 1.00 68.30 109 GLU A N 1
ATOM 496 C CA . GLU A 1 116 ? 89.024 12.946 61.549 1.00 67.46 109 GLU A CA 1
ATOM 497 C C . GLU A 1 116 ? 87.853 11.951 61.551 1.00 69.86 109 GLU A C 1
ATOM 498 O O . GLU A 1 116 ? 87.994 10.811 62.003 1.00 71.47 109 GLU A O 1
ATOM 508 N N . ALA A 1 118 ? 86.524 10.541 59.012 1.00 69.72 111 ALA A N 1
ATOM 509 C CA . ALA A 1 118 ? 86.741 9.491 58.017 1.00 72.20 111 ALA A CA 1
ATOM 510 C C . ALA A 1 118 ? 86.774 8.080 58.636 1.00 73.98 111 ALA A C 1
ATOM 511 O O . ALA A 1 118 ? 86.380 7.109 57.991 1.00 77.13 111 ALA A O 1
ATOM 513 N N . GLY A 1 119 ? 87.226 7.971 59.885 1.00 72.74 112 GLY A N 1
ATOM 514 C CA . GLY A 1 119 ? 87.227 6.697 60.585 1.00 74.22 112 GLY A CA 1
ATOM 515 C C . GLY A 1 119 ? 85.988 6.455 61.429 1.00 72.21 112 GLY A C 1
ATOM 516 O O . GLY A 1 119 ? 84.879 6.880 61.085 1.00 76.00 112 GLY A O 1
ATOM 517 N N . VAL A 1 140 ? 61.463 9.473 41.691 1.00 47.72 133 VAL A N 1
ATOM 518 C CA . VAL A 1 140 ? 61.500 8.006 41.624 1.00 59.62 133 VAL A CA 1
ATOM 519 C C . VAL A 1 140 ? 62.366 7.361 42.718 1.00 55.67 133 VAL A C 1
ATOM 520 O O . VAL A 1 140 ? 61.858 6.615 43.564 1.00 59.70 133 VAL A O 1
ATOM 524 N N . SER A 1 141 ? 63.663 7.648 42.724 1.00 48.30 134 SER A N 1
ATOM 525 C CA . SER A 1 141 ? 64.534 7.040 43.730 1.00 46.44 134 SER A CA 1
ATOM 526 C C . SER A 1 141 ? 64.155 7.535 45.127 1.00 49.74 134 SER A C 1
ATOM 527 O O . SER A 1 141 ? 63.553 8.602 45.281 1.00 49.30 134 SER A O 1
ATOM 530 N N . ASN A 1 142 ? 64.482 6.748 46.144 1.00 50.65 135 ASN A N 1
ATOM 531 C CA . ASN A 1 142 ? 64.064 7.071 47.506 1.00 48.59 135 ASN A CA 1
ATOM 532 C C . ASN A 1 142 ? 64.663 8.361 47.962 1.00 48.06 135 ASN A C 1
ATOM 533 O O . ASN A 1 142 ? 63.987 9.206 48.536 1.00 44.88 135 ASN A O 1
ATOM 546 N N . ALA A 1 144 ? 65.778 10.715 46.229 1.00 46.19 137 ALA A N 1
ATOM 547 C CA . ALA A 1 144 ? 65.196 11.845 45.524 1.00 44.49 137 ALA A CA 1
ATOM 548 C C . ALA A 1 144 ? 63.870 12.261 46.144 1.00 48.25 137 ALA A C 1
ATOM 549 O O . ALA A 1 144 ? 63.650 13.444 46.444 1.00 47.77 137 ALA A O 1
ATOM 551 N N . TYR A 1 145 ? 62.980 11.286 46.330 1.00 50.63 138 TYR A N 1
ATOM 552 C CA . TYR A 1 145 ? 61.657 11.547 46.895 1.00 49.21 138 TYR A CA 1
ATOM 553 C C . TYR A 1 145 ? 61.766 12.142 48.298 1.00 49.56 138 TYR A C 1
ATOM 554 O O . TYR A 1 145 ? 60.988 13.019 48.679 1.00 46.10 138 TYR A O 1
ATOM 563 N N . ASN A 1 146 ? 62.741 11.651 49.060 1.00 48.55 139 ASN A N 1
ATOM 564 C CA . ASN A 1 146 ? 62.967 12.117 50.424 1.00 49.09 139 ASN A CA 1
ATOM 565 C C . ASN A 1 146 ? 63.451 13.550 50.463 1.00 46.53 139 ASN A C 1
ATOM 566 O O . ASN A 1 146 ? 63.012 14.345 51.291 1.00 43.29 139 ASN A O 1
ATOM 571 N N . LEU A 1 147 ? 64.358 13.864 49.546 1.00 45.53 140 LEU A N 1
ATOM 572 C CA . LEU A 1 147 ? 64.882 15.206 49.428 1.00 44.69 140 LEU A CA 1
ATOM 573 C C . LEU A 1 147 ? 63.782 16.177 48.998 1.00 47.00 140 LEU A C 1
ATOM 574 O O . LEU A 1 147 ? 63.698 17.264 49.548 1.00 46.66 140 LEU A O 1
ATOM 579 N N . SER A 1 148 ? 62.932 15.792 48.046 1.00 48.64 141 SER A N 1
ATOM 580 C CA . SER A 1 148 ? 61.816 16.664 47.654 1.00 47.14 141 SER A CA 1
ATOM 581 C C . SER A 1 148 ? 60.805 16.838 48.771 1.00 46.84 141 SER A C 1
ATOM 582 O O . SER A 1 148 ? 60.205 17.910 48.917 1.00 49.90 141 SER A O 1
ATOM 585 N N . LEU A 1 149 ? 60.598 15.782 49.545 1.00 47.96 142 LEU A N 1
ATOM 586 C CA . LEU A 1 149 ? 59.668 15.848 50.663 1.00 50.23 142 LEU A CA 1
ATOM 587 C C . LEU A 1 149 ? 60.229 16.801 51.709 1.00 49.89 142 LEU A C 1
ATOM 588 O O . LEU A 1 149 ? 59.544 17.727 52.164 1.00 49.21 142 LEU A O 1
ATOM 593 N N . PHE A 1 150 ? 61.486 16.559 52.070 1.00 48.03 143 PHE A N 1
ATOM 594 C CA . PHE A 1 150 ? 62.230 17.412 52.980 1.00 46.45 143 PHE A CA 1
ATOM 595 C C . PHE A 1 150 ? 62.118 18.870 52.579 1.00 46.80 143 PHE A C 1
ATOM 596 O O . PHE A 1 150 ? 61.762 19.709 53.402 1.00 49.24 143 PHE A O 1
ATOM 604 N N . ILE A 1 151 ? 62.440 19.177 51.325 1.00 44.33 144 ILE A N 1
ATOM 605 C CA . ILE A 1 151 ? 62.402 20.562 50.869 1.00 47.14 144 ILE A CA 1
ATOM 606 C C . ILE A 1 151 ? 60.980 21.129 50.937 1.00 44.07 144 ILE A C 1
ATOM 607 O O . ILE A 1 151 ? 60.754 22.180 51.521 1.00 44.28 144 ILE A O 1
ATOM 612 N N . GLY A 1 152 ? 60.019 20.412 50.375 1.00 46.61 145 GLY A N 1
ATOM 613 C CA . GLY A 1 152 ? 58.624 20.826 50.441 1.00 45.19 145 GLY A CA 1
ATOM 614 C C . GLY A 1 152 ? 58.052 21.103 51.828 1.00 45.32 145 GLY A C 1
ATOM 615 O O . GLY A 1 152 ? 57.097 21.877 51.956 1.00 43.52 145 GLY A O 1
ATOM 624 N N . VAL A 1 154 ? 60.286 21.718 54.739 1.00 47.08 147 VAL A N 1
ATOM 625 C CA . VAL A 1 154 ? 61.190 22.595 55.469 1.00 40.28 147 VAL A CA 1
ATOM 626 C C . VAL A 1 154 ? 61.151 24.027 54.933 1.00 44.80 147 VAL A C 1
ATOM 627 O O . VAL A 1 154 ? 61.000 24.970 55.710 1.00 48.91 147 VAL A O 1
ATOM 631 N N . PHE A 1 155 ? 61.247 24.201 53.616 1.00 44.25 148 PHE A N 1
ATOM 632 C CA . PHE A 1 155 ? 61.260 25.557 53.0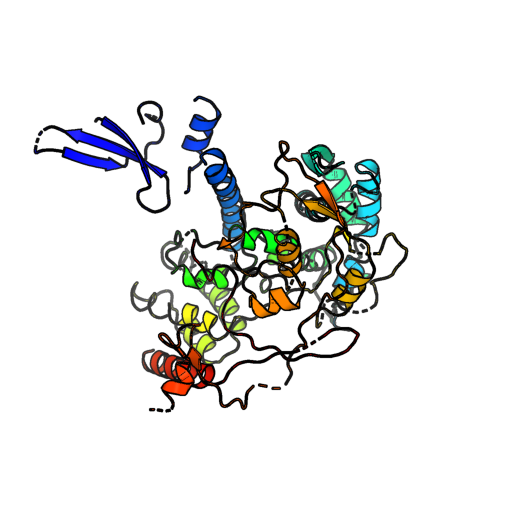23 1.00 44.26 148 PHE A CA 1
ATOM 633 C C . PHE A 1 155 ? 60.075 26.481 53.398 1.00 45.95 148 PHE A C 1
ATOM 634 O O . PHE A 1 155 ? 60.298 27.657 53.706 1.00 44.79 148 PHE A O 1
ATOM 642 N N . PRO A 1 156 ? 58.822 25.962 53.377 1.00 46.29 149 PRO A N 1
ATOM 643 C CA . PRO A 1 156 ? 57.720 26.814 53.861 1.00 44.94 149 PRO A CA 1
ATOM 644 C C . PRO A 1 156 ? 57.945 27.283 55.302 1.00 45.11 149 PRO A C 1
ATOM 645 O O . PRO A 1 156 ? 57.700 28.445 55.617 1.00 47.15 149 PRO A O 1
ATOM 649 N N . ALA A 1 157 ? 58.444 26.395 56.153 1.00 41.50 150 ALA A N 1
ATOM 650 C CA . ALA A 1 157 ? 58.725 26.742 57.545 1.00 46.39 150 ALA A CA 1
ATOM 651 C C . ALA A 1 157 ? 59.826 27.782 57.651 1.00 49.17 150 ALA A C 1
ATOM 652 O O . ALA A 1 157 ? 59.823 28.600 58.579 1.00 50.74 150 ALA A O 1
ATOM 654 N N . LEU A 1 158 ? 60.769 27.747 56.711 1.00 44.30 151 LEU A N 1
ATOM 655 C CA . LEU A 1 158 ? 61.778 28.784 56.641 1.00 47.48 151 LEU A CA 1
ATOM 656 C C . LEU A 1 158 ? 61.162 30.091 56.146 1.00 46.00 151 LEU A C 1
ATOM 657 O O . LEU A 1 158 ? 61.541 31.159 56.603 1.00 41.09 151 LEU A O 1
ATOM 662 N N . THR A 1 159 ? 60.217 29.996 55.210 1.00 44.12 152 THR A N 1
ATOM 663 C CA . THR A 1 159 ? 59.580 31.192 54.721 1.00 48.03 152 THR A CA 1
ATOM 664 C C . THR A 1 159 ? 58.885 31.895 55.885 1.00 50.27 152 THR A C 1
ATOM 665 O O . THR A 1 159 ? 59.049 33.107 56.085 1.00 48.58 152 THR A O 1
ATOM 669 N N . THR A 1 160 ? 58.155 31.109 56.672 1.00 45.52 153 THR A N 1
ATOM 670 C CA . THR A 1 160 ? 57.391 31.605 57.807 1.00 47.23 153 THR A CA 1
ATOM 671 C C . THR A 1 160 ? 58.244 32.188 58.935 1.00 49.93 153 THR A C 1
ATOM 672 O O . THR A 1 160 ? 57.977 33.290 59.447 1.00 49.72 153 THR A O 1
ATOM 676 N N . PHE A 1 161 ? 59.271 31.452 59.322 1.00 46.98 154 PHE A N 1
ATOM 677 C CA . PHE A 1 161 ? 60.187 31.928 60.348 1.00 49.57 154 PHE A CA 1
ATOM 678 C C . PHE A 1 161 ? 60.789 33.270 59.967 1.00 50.54 154 PHE A C 1
ATOM 679 O O . PHE A 1 161 ? 60.769 34.207 60.766 1.00 56.28 154 PHE A O 1
ATOM 687 N N . PHE A 1 162 ? 61.296 33.382 58.746 1.00 48.78 155 PHE A N 1
ATOM 688 C CA . PHE A 1 162 ? 62.030 34.594 58.374 1.00 54.89 155 PHE A CA 1
ATOM 689 C C . PHE A 1 162 ? 61.174 35.795 57.989 1.00 49.41 155 PHE A C 1
ATOM 690 O O . PHE A 1 162 ? 61.694 36.869 57.733 1.00 51.16 155 PHE A O 1
ATOM 698 N N . SER A 1 163 ? 59.862 35.590 57.978 1.00 52.79 156 SER A N 1
ATOM 699 C CA . SER A 1 163 ? 58.882 36.647 57.716 1.00 52.53 156 SER A CA 1
ATOM 700 C C . SER A 1 163 ? 58.773 37.542 58.933 1.00 54.09 156 SER A C 1
ATOM 701 O O . SER A 1 163 ? 58.235 38.650 58.862 1.00 53.71 156 SER A O 1
ATOM 704 N N . ALA A 1 164 ? 59.271 37.024 60.055 1.00 52.50 157 ALA A N 1
ATOM 705 C CA . ALA A 1 164 ? 59.354 37.767 61.297 1.00 50.68 157 ALA A CA 1
ATOM 706 C C . ALA A 1 164 ? 60.526 38.728 61.216 1.00 56.73 157 ALA A C 1
ATOM 707 O O . ALA A 1 164 ? 60.538 39.764 61.860 1.00 64.97 157 ALA A O 1
ATOM 709 N N . ILE A 1 165 ? 61.509 38.379 60.402 1.00 59.17 158 ILE A N 1
ATOM 710 C CA . ILE A 1 165 ? 62.816 39.013 60.449 1.00 57.54 158 ILE A CA 1
ATOM 711 C C . ILE A 1 165 ? 63.086 39.833 59.199 1.00 59.54 158 ILE A C 1
ATOM 712 O O . ILE A 1 165 ? 63.740 40.868 59.257 1.00 61.36 158 ILE A O 1
ATOM 717 N N . LEU A 1 166 ? 62.583 39.342 58.074 1.00 58.80 159 LEU A N 1
ATOM 718 C CA . LEU A 1 166 ? 62.901 39.888 56.775 1.00 56.02 159 LEU A CA 1
ATOM 719 C C . LEU A 1 166 ? 61.644 40.280 56.068 1.00 56.84 159 LEU A C 1
ATOM 720 O O . LEU A 1 166 ? 60.575 39.781 56.357 1.00 58.86 159 LEU A O 1
ATOM 725 N N . SER A 1 167 ? 61.797 41.178 55.109 1.00 64.68 160 SER A N 1
ATOM 726 C CA . SER A 1 167 ? 60.705 41.559 54.246 1.00 59.03 160 SER A CA 1
ATOM 727 C C . SER A 1 167 ? 60.570 40.496 53.187 1.00 59.25 160 SER A C 1
ATOM 728 O O . SER A 1 167 ? 61.327 39.525 53.142 1.00 54.50 160 SER A O 1
ATOM 731 N N . GLU A 1 168 ? 59.610 40.723 52.310 1.00 61.26 161 GLU A N 1
ATOM 732 C CA . GLU A 1 168 ? 59.351 39.848 51.192 1.00 63.43 161 GLU A CA 1
ATOM 733 C C . GLU A 1 168 ? 60.447 39.996 50.140 1.00 62.40 161 GLU A C 1
ATOM 734 O O . GLU A 1 168 ? 60.991 39.007 49.645 1.00 61.42 161 GLU A O 1
ATOM 740 N N . GLY A 1 169 ? 60.757 41.243 49.801 1.00 59.11 162 GLY A N 1
ATOM 741 C CA . GLY A 1 169 ? 61.722 41.526 48.761 1.00 57.86 162 GLY A CA 1
ATOM 742 C C . GLY A 1 169 ? 63.090 41.006 49.149 1.00 58.63 162 GLY A C 1
ATOM 743 O O . GLY A 1 169 ? 63.850 40.535 48.302 1.00 54.98 162 GLY A O 1
ATOM 744 N N . GLU A 1 170 ? 63.388 41.100 50.442 1.00 56.58 163 GLU A N 1
ATOM 745 C CA . GLU A 1 170 ? 64.653 40.645 50.991 1.00 55.78 163 GLU A CA 1
ATOM 746 C C . GLU A 1 170 ? 64.870 39.138 50.774 1.00 54.48 163 GLU A C 1
ATOM 747 O O . GLU A 1 170 ? 65.967 38.709 50.401 1.00 51.39 163 GLU A O 1
ATOM 761 N N . SER A 1 172 ? 63.825 37.473 48.397 1.00 51.61 165 SER A N 1
ATOM 762 C CA . SER A 1 172 ? 64.014 37.201 46.970 1.00 53.60 165 SER A CA 1
ATOM 763 C C . SER A 1 172 ? 65.451 37.528 46.516 1.00 52.21 165 SER A C 1
ATOM 764 O O . SER A 1 172 ? 65.836 37.282 45.367 1.00 51.74 165 SER A O 1
ATOM 767 N N . ILE A 1 173 ? 66.240 38.068 47.434 1.00 49.04 166 ILE A N 1
ATOM 768 C CA . ILE A 1 173 ? 67.621 38.396 47.136 1.00 51.40 166 ILE A CA 1
ATOM 769 C C . ILE A 1 173 ? 68.541 37.206 47.381 1.00 50.03 166 ILE A C 1
ATOM 770 O O . ILE A 1 173 ? 68.587 36.645 48.485 1.00 47.56 166 ILE A O 1
ATOM 775 N N . TRP A 1 174 ? 69.272 36.847 46.331 1.00 50.14 167 TRP A N 1
ATOM 776 C CA . TRP A 1 174 ? 70.161 35.686 46.314 1.00 48.93 167 TRP A CA 1
ATOM 777 C C . TRP A 1 174 ? 70.998 35.500 47.578 1.00 47.07 167 TRP A C 1
ATOM 778 O O . TRP A 1 174 ? 70.924 34.457 48.230 1.00 45.72 167 TRP A O 1
ATOM 789 N N . GLN A 1 175 ? 71.769 36.528 47.921 1.00 45.37 168 GLN A N 1
ATOM 790 C CA . GLN A 1 175 ? 72.603 36.510 49.120 1.00 48.93 168 GLN A CA 1
ATOM 791 C C . GLN A 1 175 ? 71.832 36.051 50.335 1.00 48.20 168 GLN A C 1
ATOM 792 O O . GLN A 1 175 ? 72.398 35.402 51.213 1.00 47.23 168 GLN A O 1
ATOM 798 N N . ASN A 1 176 ? 70.544 36.396 50.389 1.00 47.91 169 ASN A N 1
ATOM 799 C CA . ASN A 1 176 ? 69.748 36.112 51.577 1.00 45.43 169 ASN A CA 1
ATOM 800 C C . ASN A 1 176 ? 69.330 34.624 51.713 1.00 51.14 169 ASN A C 1
ATOM 801 O O . ASN A 1 176 ? 69.351 34.056 52.819 1.00 47.94 169 ASN A O 1
ATOM 806 N N . GLY A 1 177 ? 68.961 33.993 50.598 1.00 47.52 170 GLY A N 1
ATOM 807 C CA . GLY A 1 177 ? 68.783 32.557 50.590 1.00 46.14 170 GLY A CA 1
ATOM 808 C C . GLY A 1 177 ? 70.005 31.799 51.117 1.00 45.16 170 GLY A C 1
ATOM 809 O O . GLY A 1 177 ? 69.883 30.923 51.974 1.00 43.41 170 GLY A O 1
ATOM 810 N N . GLN A 1 178 ? 71.182 32.128 50.591 1.00 44.60 171 GLN A N 1
ATOM 811 C CA . GLN A 1 178 ? 72.443 31.589 51.104 1.00 47.59 171 GLN A CA 1
ATOM 812 C C . GLN A 1 178 ? 72.572 31.779 52.604 1.00 47.28 171 GLN A C 1
ATOM 813 O O . GLN A 1 178 ? 72.951 30.862 53.334 1.00 43.18 171 GLN A O 1
ATOM 819 N N . ALA A 1 179 ? 72.271 32.995 53.046 1.00 43.25 172 ALA A N 1
ATOM 820 C CA . ALA A 1 179 ? 72.382 33.352 54.449 1.00 40.29 172 ALA A CA 1
ATOM 821 C C . ALA A 1 179 ? 71.443 32.511 55.319 1.00 46.69 172 ALA A C 1
ATOM 822 O O . ALA A 1 179 ? 71.811 32.096 56.417 1.00 49.94 172 ALA A O 1
ATOM 824 N N . ILE A 1 180 ? 70.238 32.259 54.815 1.00 43.72 173 ILE A N 1
ATOM 825 C CA . ILE A 1 180 ? 69.232 31.482 55.534 1.00 44.65 173 ILE A CA 1
ATOM 826 C C . ILE A 1 180 ? 69.680 30.021 55.754 1.00 48.20 173 ILE A C 1
ATOM 827 O O . ILE A 1 180 ? 69.604 29.499 56.867 1.00 46.17 173 ILE A O 1
ATOM 840 N N . ARG A 1 182 ? 72.768 28.936 55.780 1.00 45.56 175 ARG A N 1
ATOM 841 C CA . ARG A 1 182 ? 73.975 28.922 56.594 1.00 48.36 175 ARG A CA 1
ATOM 842 C C . ARG A 1 182 ? 73.593 29.046 58.050 1.00 47.92 175 ARG A C 1
ATOM 843 O O . ARG A 1 182 ? 74.147 28.360 58.912 1.00 48.42 175 ARG A O 1
ATOM 851 N N . ILE A 1 183 ? 72.638 29.928 58.320 1.00 46.68 176 ILE A N 1
ATOM 852 C CA . ILE A 1 183 ? 72.150 30.106 59.677 1.00 46.96 176 ILE A CA 1
ATOM 853 C C . ILE A 1 183 ? 71.362 28.876 60.128 1.00 50.08 176 ILE A C 1
ATOM 854 O O . ILE A 1 183 ? 71.434 28.456 61.287 1.00 48.95 176 ILE A O 1
ATOM 859 N N . LEU A 1 184 ? 70.633 28.282 59.193 1.00 50.57 177 LEU A N 1
ATOM 860 C CA . LEU A 1 184 ? 69.885 27.073 59.489 1.00 48.27 177 LEU A CA 1
ATOM 861 C C . LEU A 1 184 ? 70.838 25.968 59.898 1.00 47.68 177 LEU A C 1
ATOM 862 O O . LEU A 1 184 ? 70.655 25.342 60.936 1.00 46.58 177 LEU A O 1
ATOM 867 N N . ALA A 1 185 ? 71.850 25.737 59.067 1.00 49.32 178 ALA A N 1
ATOM 868 C CA . ALA A 1 185 ? 72.878 24.751 59.375 1.00 52.30 178 ALA A CA 1
ATOM 869 C C . ALA A 1 185 ? 73.474 25.035 60.753 1.00 53.42 178 ALA A C 1
ATOM 870 O O . ALA A 1 185 ? 73.660 24.127 61.566 1.00 58.01 178 ALA A O 1
ATOM 872 N N . LEU A 1 186 ? 73.749 26.304 61.018 1.00 51.57 179 LEU A N 1
ATOM 873 C CA . LEU A 1 186 ? 74.219 26.726 62.331 1.00 54.70 179 LEU A CA 1
ATOM 874 C C . LEU A 1 186 ? 73.270 26.350 63.487 1.00 56.83 179 LEU A C 1
ATOM 875 O O . LEU A 1 186 ? 73.710 25.801 64.493 1.00 56.15 179 LEU A O 1
ATOM 880 N N . ALA A 1 187 ? 71.978 26.647 63.336 1.00 54.85 180 ALA A N 1
ATOM 881 C CA . ALA A 1 187 ? 70.986 26.332 64.368 1.00 53.13 180 ALA A CA 1
ATOM 882 C C . ALA A 1 187 ? 70.864 24.828 64.628 1.00 55.27 180 ALA A C 1
ATOM 883 O O . ALA A 1 187 ? 70.802 24.372 65.770 1.00 56.41 180 ALA A O 1
ATOM 885 N N . ASP A 1 188 ? 70.822 24.057 63.553 1.00 56.34 181 ASP A N 1
ATOM 886 C CA . ASP A 1 188 ? 70.717 22.608 63.659 1.00 54.43 181 ASP A CA 1
ATOM 887 C C . ASP A 1 188 ? 71.941 21.969 64.339 1.00 55.44 181 ASP A C 1
ATOM 888 O O . ASP A 1 188 ? 71.884 20.832 64.771 1.00 50.08 181 ASP A O 1
ATOM 893 N N . GLU A 1 189 ? 73.041 22.715 64.444 1.00 65.75 182 GLU A N 1
ATOM 894 C CA . GLU A 1 189 ? 74.260 22.229 65.113 1.00 67.41 182 GLU A CA 1
ATOM 895 C C . GLU A 1 189 ? 74.315 22.615 66.597 1.00 68.04 182 GLU A C 1
ATOM 896 O O . GLU A 1 189 ? 73.314 22.527 67.323 1.00 74.15 182 GLU A O 1
ATOM 898 N N . THR A 1 208 ? 70.857 33.213 70.179 1.00 56.05 201 THR A N 1
ATOM 899 C CA . THR A 1 208 ? 70.614 34.376 69.303 1.00 65.14 201 THR A CA 1
ATOM 900 C C . THR A 1 208 ? 71.874 34.991 68.692 1.00 64.98 201 THR A C 1
ATOM 901 O O . THR A 1 208 ? 72.588 35.727 69.361 1.00 64.73 201 THR A O 1
ATOM 905 N N . LYS A 1 209 ? 72.124 34.712 67.417 1.00 63.88 202 LYS A N 1
ATOM 906 C CA . LYS A 1 209 ? 73.247 35.310 66.708 1.00 62.36 202 LYS A CA 1
ATOM 907 C C . LYS A 1 209 ? 72.800 36.483 65.827 1.00 63.72 202 LYS A C 1
ATOM 908 O O . LYS A 1 209 ? 71.608 36.691 65.604 1.00 62.28 202 LYS A O 1
ATOM 910 N N . LEU A 1 210 ? 73.758 37.262 65.339 1.00 64.89 203 LEU A N 1
ATOM 911 C CA . LEU A 1 210 ? 73.440 38.279 64.346 1.00 62.31 203 LEU A CA 1
ATOM 912 C C . LEU A 1 210 ? 73.547 37.677 62.955 1.00 54.88 203 LEU A C 1
ATOM 913 O O . LEU A 1 210 ? 74.186 36.650 62.743 1.00 55.48 203 LEU A O 1
ATOM 915 N N . ASN A 1 211 ? 72.910 38.338 62.011 1.00 57.91 204 ASN A N 1
ATOM 916 C CA . ASN A 1 211 ? 72.828 37.851 60.658 1.00 57.93 204 ASN A CA 1
ATOM 917 C C . ASN A 1 211 ? 72.897 39.030 59.687 1.00 59.77 204 ASN A C 1
ATOM 918 O O . ASN A 1 211 ? 72.104 39.974 59.768 1.00 61.48 204 ASN A O 1
ATOM 923 N N . VAL A 1 212 ? 73.867 38.983 58.783 1.00 57.36 205 VAL A N 1
ATOM 924 C CA . VAL A 1 212 ? 74.064 40.055 57.814 1.00 57.87 205 VAL A CA 1
ATOM 925 C C . VAL A 1 212 ? 73.109 39.897 56.613 1.00 58.81 205 VAL A C 1
ATOM 926 O O . VAL A 1 212 ? 73.157 38.892 55.894 1.00 53.92 205 VAL A O 1
ATOM 930 N N . VAL A 1 213 ? 72.246 40.897 56.414 1.00 56.33 206 VAL A N 1
ATOM 931 C CA . VAL A 1 213 ? 71.194 40.852 55.396 1.00 56.74 206 VAL A CA 1
ATOM 932 C C . VAL A 1 213 ? 71.318 41.986 54.377 1.00 56.18 206 VAL A C 1
ATOM 933 O O . VAL A 1 213 ? 71.587 43.123 54.742 1.00 59.84 206 VAL A O 1
ATOM 937 N N . THR A 1 214 ? 71.104 41.679 53.103 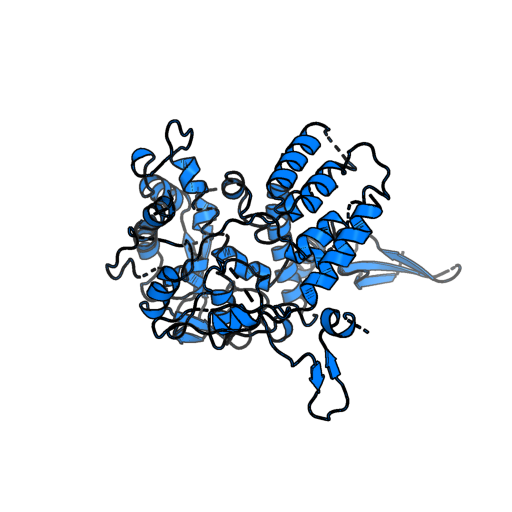1.00 53.29 207 THR A N 1
ATOM 938 C CA . THR A 1 214 ? 71.071 42.712 52.071 1.00 59.71 207 THR A CA 1
ATOM 939 C C . THR A 1 214 ? 69.687 43.363 51.993 1.00 59.50 207 THR A C 1
ATOM 940 O O . THR A 1 214 ? 68.686 42.651 51.927 1.00 65.63 207 THR A O 1
ATOM 944 N N . ALA A 1 215 ? 69.631 44.699 51.994 1.00 59.65 208 ALA A N 1
ATOM 945 C CA . ALA A 1 215 ? 68.363 45.432 52.137 1.00 59.88 208 ALA A CA 1
ATOM 946 C C . ALA A 1 215 ? 67.891 46.108 50.856 1.00 64.32 208 ALA A C 1
ATOM 947 O O . ALA A 1 215 ? 67.158 45.524 50.058 1.00 59.18 208 ALA A O 1
ATOM 949 N N . ASN A 1 216 ? 68.272 47.377 50.713 1.00 72.23 209 ASN A N 1
ATOM 950 C CA . ASN A 1 216 ? 68.023 48.176 49.504 1.00 69.03 209 ASN A CA 1
ATOM 951 C C . ASN A 1 216 ? 69.375 48.526 48.896 1.00 64.56 209 ASN A C 1
ATOM 952 O O . ASN A 1 216 ? 69.649 49.680 48.603 1.00 55.73 209 ASN A O 1
ATOM 954 N N . GLY A 1 217 ? 70.222 47.516 48.737 1.00 64.73 210 GLY A N 1
ATOM 955 C CA . GLY A 1 217 ? 71.576 47.695 48.259 1.00 57.96 210 GLY A CA 1
ATOM 956 C C . GLY A 1 217 ? 72.469 47.744 49.473 1.00 55.64 210 GLY A C 1
ATOM 957 O O . GLY A 1 217 ? 73.666 47.450 49.409 1.00 59.98 210 GLY A O 1
ATOM 958 N N . LYS A 1 218 ? 71.868 48.108 50.600 1.00 57.48 211 LYS A N 1
ATOM 959 C CA . LYS A 1 218 ? 72.616 48.300 51.835 1.00 59.22 211 LYS A CA 1
ATOM 960 C C . LYS A 1 218 ? 72.522 47.066 52.720 1.00 56.48 211 LYS A C 1
ATOM 961 O O . LYS A 1 218 ? 71.561 46.315 52.648 1.00 63.93 211 LYS A O 1
ATOM 963 N N . VAL A 1 219 ? 73.527 46.849 53.552 1.00 57.13 212 VAL A N 1
ATOM 964 C CA . VAL A 1 219 ? 73.545 45.678 54.430 1.00 53.60 212 VAL A CA 1
ATOM 965 C C . VAL A 1 219 ? 73.070 45.985 55.857 1.00 54.09 212 VAL A C 1
ATOM 966 O O . VAL A 1 219 ? 73.600 46.858 56.524 1.00 55.47 212 VAL A O 1
ATOM 970 N N . LYS A 1 220 ? 72.080 45.241 56.331 1.00 62.10 213 LYS A N 1
ATOM 971 C CA . LYS A 1 220 ? 71.631 45.353 57.723 1.00 62.31 213 LYS A CA 1
ATOM 972 C C . LYS A 1 220 ? 71.962 44.099 58.547 1.00 58.17 213 LYS A C 1
ATOM 973 O O . LYS A 1 220 ? 72.046 42.985 58.021 1.00 56.41 213 LYS A O 1
ATOM 975 N N . GLN A 1 221 ? 72.148 44.285 59.846 1.00 56.26 214 GLN A N 1
ATOM 976 C CA . GLN A 1 221 ? 72.325 43.151 60.731 1.00 55.76 214 GLN A CA 1
ATOM 977 C C . GLN A 1 221 ? 71.088 42.882 61.571 1.00 61.37 214 GLN A C 1
ATOM 978 O O . GLN A 1 221 ? 70.788 43.612 62.519 1.00 62.51 214 GLN A O 1
ATOM 984 N N . VAL A 1 222 ? 70.384 41.814 61.228 1.00 59.18 215 VAL A N 1
ATOM 985 C CA . VAL A 1 222 ? 69.226 41.374 61.994 1.00 57.06 215 VAL A CA 1
ATOM 986 C C . VAL A 1 222 ? 69.633 40.304 62.992 1.00 58.42 215 VAL A C 1
ATOM 987 O O . VAL A 1 222 ? 70.725 39.744 62.907 1.00 61.46 215 VAL A O 1
ATOM 991 N N . GLU A 1 223 ? 68.741 40.020 63.933 1.00 57.75 216 GLU A N 1
ATOM 992 C CA . GLU A 1 223 ? 69.021 39.058 64.981 1.00 59.84 216 GLU A CA 1
ATOM 993 C C . GLU A 1 223 ? 68.182 37.814 64.808 1.00 61.05 216 GLU A C 1
ATOM 994 O O . GLU A 1 223 ? 66.965 37.887 64.609 1.00 63.67 216 GLU A O 1
ATOM 1000 N N . VAL A 1 224 ? 68.839 36.667 64.885 1.00 55.06 217 VAL A N 1
ATOM 1001 C CA . VAL A 1 224 ? 68.152 35.392 64.772 1.00 52.84 217 VAL A CA 1
ATOM 1002 C C . VAL A 1 224 ? 68.289 34.599 66.054 1.00 53.62 217 VAL A C 1
ATOM 1003 O O . VAL A 1 224 ? 69.382 34.440 66.578 1.00 54.61 217 VAL A O 1
ATOM 1007 N N . ASN A 1 225 ? 67.166 34.117 66.567 1.00 50.64 218 ASN A N 1
ATOM 1008 C CA . ASN A 1 225 ? 67.187 33.243 67.725 1.00 52.04 218 ASN A CA 1
ATOM 1009 C C . ASN A 1 225 ? 67.305 31.786 67.267 1.00 56.51 218 ASN A C 1
ATOM 1010 O O . ASN A 1 225 ? 66.350 31.205 66.744 1.00 55.85 218 ASN A O 1
ATOM 1015 N N . LEU A 1 226 ? 68.476 31.196 67.492 1.00 56.08 219 LEU A N 1
ATOM 1016 C CA . LEU A 1 226 ? 68.783 29.874 66.972 1.00 51.59 219 LEU A CA 1
ATOM 1017 C C . LEU A 1 226 ? 67.975 28.741 67.607 1.00 53.40 219 LEU A C 1
ATOM 1018 O O . LEU A 1 226 ? 67.746 27.723 66.955 1.00 53.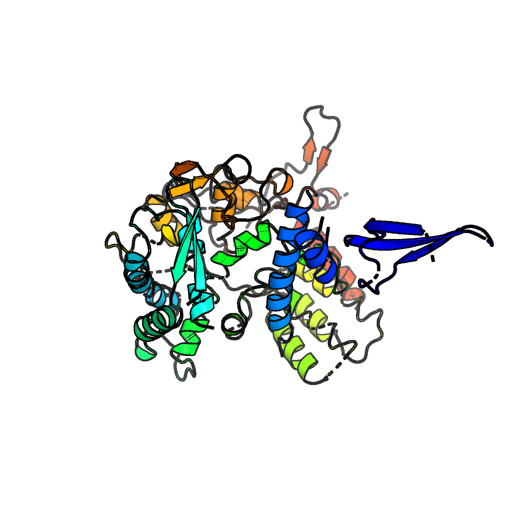02 219 LEU A O 1
ATOM 1023 N N . ASN A 1 227 ? 67.557 28.894 68.864 1.00 54.99 220 ASN A N 1
ATOM 1024 C CA . ASN A 1 227 ? 66.663 27.898 69.480 1.00 57.60 220 ASN A CA 1
ATOM 1025 C C . ASN A 1 227 ? 65.307 27.860 68.795 1.00 54.12 220 ASN A C 1
ATOM 1026 O O . ASN A 1 227 ? 64.768 26.789 68.521 1.00 51.83 220 ASN A O 1
ATOM 1031 N N . ASP A 1 228 ? 64.750 29.034 68.538 1.00 47.91 221 ASP A N 1
ATOM 1032 C CA . ASP A 1 228 ? 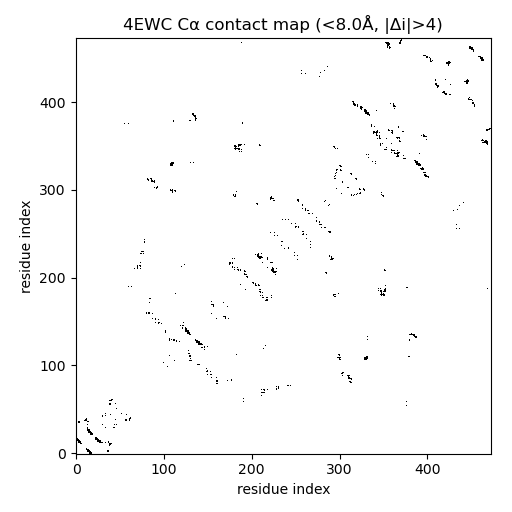63.499 29.093 67.813 1.00 53.79 221 ASP A CA 1
ATOM 1033 C C . ASP A 1 228 ? 63.693 28.454 66.447 1.00 51.98 221 ASP A C 1
ATOM 1034 O O . ASP A 1 228 ? 62.880 27.637 66.012 1.00 46.66 221 ASP A O 1
ATOM 1039 N N . LEU A 1 229 ? 64.789 28.815 65.786 1.00 52.80 222 LEU A N 1
ATOM 1040 C CA . LEU A 1 229 ? 65.062 28.290 64.455 1.00 51.77 222 LEU A CA 1
ATOM 1041 C C . LEU A 1 229 ? 65.240 26.774 64.454 1.00 52.31 222 LEU A C 1
ATOM 1042 O O . LEU A 1 229 ? 64.776 26.089 63.548 1.00 54.27 222 LEU A O 1
ATOM 1047 N N . LYS A 1 230 ? 65.917 26.260 65.473 1.00 52.23 223 LYS A N 1
ATOM 1048 C CA . LYS A 1 230 ? 66.161 24.838 65.591 1.00 50.41 223 LYS A CA 1
ATOM 1049 C C . LYS A 1 230 ? 64.854 24.082 65.823 1.00 52.77 223 LYS A C 1
ATOM 1050 O O . LYS A 1 230 ? 64.539 23.133 65.112 1.00 50.75 223 LYS A O 1
ATOM 1056 N N . ALA A 1 231 ? 64.101 24.526 66.825 1.00 52.97 224 ALA A N 1
ATOM 1057 C CA . ALA A 1 231 ? 62.807 23.939 67.179 1.00 51.10 224 ALA A CA 1
ATOM 1058 C C . ALA A 1 231 ? 61.814 23.926 66.017 1.00 50.68 224 ALA A C 1
ATOM 1059 O O . ALA A 1 231 ? 61.101 22.938 65.814 1.00 53.26 224 ALA A O 1
ATOM 1061 N N . ALA A 1 232 ? 61.783 25.025 65.267 1.00 45.07 225 ALA A N 1
ATOM 1062 C CA . ALA A 1 232 ? 60.911 25.168 64.115 1.00 46.74 225 ALA A CA 1
ATOM 1063 C C . ALA A 1 232 ? 61.291 24.154 63.048 1.00 52.93 225 ALA A C 1
ATOM 1064 O O . ALA A 1 232 ? 60.436 23.469 62.471 1.00 53.74 225 ALA A O 1
ATOM 1066 N N . PHE A 1 233 ? 62.590 24.054 62.803 1.00 49.40 226 PHE A N 1
ATOM 1067 C CA . PHE A 1 233 ? 63.134 23.059 61.893 1.00 55.12 226 PHE A CA 1
ATOM 1068 C C . PHE A 1 233 ? 62.787 21.613 62.322 1.00 49.68 226 PHE A C 1
ATOM 1069 O O . PHE A 1 233 ? 62.190 20.864 61.550 1.00 53.26 226 PHE A O 1
ATOM 1077 N N . ARG A 1 234 ? 63.141 21.235 63.549 1.00 52.04 227 ARG A N 1
ATOM 1078 C CA . ARG A 1 234 ? 62.919 19.866 64.048 1.00 57.49 227 ARG A CA 1
ATOM 1079 C C . ARG A 1 234 ? 61.446 19.401 64.005 1.00 55.49 227 ARG A C 1
ATOM 1080 O O . ARG A 1 234 ? 61.164 18.207 63.923 1.00 60.20 227 ARG A O 1
ATOM 1088 N N . GLN A 1 235 ? 60.518 20.349 64.066 1.00 56.02 228 GLN A N 1
ATOM 1089 C CA . GLN A 1 235 ? 59.101 20.035 64.064 1.00 61.74 228 GLN A CA 1
ATOM 1090 C C . GLN A 1 235 ? 58.517 20.058 62.678 1.00 60.97 228 GLN A C 1
ATOM 1091 O O . GLN A 1 235 ? 57.574 19.323 62.377 1.00 64.35 228 GLN A O 1
ATOM 1097 N N . SER A 1 236 ? 59.057 20.933 61.845 1.00 58.13 229 SER A N 1
ATOM 1098 C CA . SER A 1 236 ? 58.538 21.095 60.504 1.00 53.93 229 SER A CA 1
ATOM 1099 C C . SER A 1 236 ? 59.004 20.011 59.565 1.00 50.48 229 SER A C 1
ATOM 1100 O O . SER A 1 236 ? 58.322 19.721 58.594 1.00 50.16 229 SER A O 1
ATOM 1103 N N . ARG A 1 237 ? 60.168 19.434 59.831 1.00 45.04 230 ARG A N 1
ATOM 1104 C CA . ARG A 1 237 ? 60.758 18.526 58.861 1.00 52.72 230 ARG A CA 1
ATOM 1105 C C . ARG A 1 237 ? 60.020 17.177 58.802 1.00 53.87 230 ARG A C 1
ATOM 1106 O O . ARG A 1 237 ? 59.295 16.836 59.736 1.00 51.49 230 ARG A O 1
ATOM 1114 N N . PRO A 1 238 ? 60.190 16.418 57.698 1.00 54.44 231 PRO A N 1
ATOM 1115 C CA . PRO A 1 238 ? 59.395 15.190 57.581 1.00 55.91 231 PRO A CA 1
ATOM 1116 C C . PRO A 1 238 ? 59.694 14.213 58.719 1.00 59.86 231 PRO A C 1
ATOM 1117 O O . PRO A 1 238 ? 60.797 14.251 59.295 1.00 55.55 231 PRO A O 1
ATOM 1121 N N . LYS A 1 239 ? 58.703 13.383 59.055 1.00 55.84 232 LYS A N 1
ATOM 1122 C CA . LYS A 1 239 ? 58.862 12.372 60.092 1.00 58.17 232 LYS A CA 1
ATOM 1123 C C . LYS A 1 239 ? 59.438 11.113 59.463 1.00 56.44 232 LYS A C 1
ATOM 1124 O O . LYS A 1 239 ? 59.446 10.970 58.244 1.00 56.72 232 LYS A O 1
ATOM 1130 N N . ARG A 1 240 ? 59.912 10.202 60.300 1.00 54.68 233 ARG A N 1
ATOM 1131 C CA . ARG A 1 240 ? 60.431 8.924 59.834 1.00 53.35 233 ARG A CA 1
ATOM 1132 C C . ARG A 1 240 ? 59.459 8.181 58.920 1.00 57.25 233 ARG A C 1
ATOM 1133 O O . ARG A 1 240 ? 59.882 7.503 57.965 1.00 57.65 233 ARG A O 1
ATOM 1141 N N . SER A 1 241 ? 58.160 8.311 59.197 1.00 55.38 234 SER A N 1
ATOM 1142 C CA . SER A 1 241 ? 57.158 7.575 58.424 1.00 59.43 234 SER A CA 1
ATOM 1143 C C . SER A 1 241 ? 56.886 8.253 57.102 1.00 57.26 234 SER A C 1
ATOM 1144 O O . SER A 1 241 ? 56.437 7.614 56.153 1.00 58.61 234 SER A O 1
ATOM 1147 N N . ASP A 1 242 ? 57.169 9.547 57.044 1.00 52.32 235 ASP A N 1
ATOM 1148 C CA . ASP A 1 242 ? 56.947 10.315 55.825 1.00 55.60 235 ASP A CA 1
ATOM 1149 C C . ASP A 1 242 ? 57.887 9.868 54.695 1.00 57.01 235 ASP A C 1
ATOM 1150 O O . ASP A 1 242 ? 57.487 9.836 53.530 1.00 55.82 235 ASP A O 1
ATOM 1155 N N . TYR A 1 243 ? 59.120 9.508 55.060 1.00 54.82 236 TYR A N 1
ATOM 1156 C CA . TYR A 1 243 ? 60.139 9.100 54.095 1.00 54.69 236 TYR A CA 1
ATOM 1157 C C . TYR A 1 243 ? 59.936 7.683 53.524 1.00 54.95 236 TYR A C 1
ATOM 1158 O O . TYR A 1 243 ? 59.396 6.802 54.189 1.00 53.73 236 TYR A O 1
ATOM 1167 N N . ARG A 1 244 ? 60.401 7.479 52.295 1.00 50.83 237 ARG A N 1
ATOM 1168 C CA . ARG A 1 244 ? 60.560 6.146 51.737 1.00 46.90 237 ARG A CA 1
ATOM 1169 C C . ARG A 1 244 ? 61.918 5.581 52.129 1.00 55.00 237 ARG A C 1
ATOM 1170 O O . ARG A 1 244 ? 62.964 6.179 51.844 1.00 56.50 237 ARG A O 1
ATOM 1178 N N . LYS A 1 245 ? 61.895 4.434 52.797 1.00 57.18 238 LYS A N 1
ATOM 1179 C CA . LYS A 1 245 ? 63.106 3.759 53.220 1.00 59.41 238 LYS A CA 1
ATOM 1180 C C . LYS A 1 245 ? 62.997 2.303 52.789 1.00 68.03 238 LYS A C 1
ATOM 1181 O O . LYS A 1 245 ? 61.898 1.749 52.757 1.00 69.49 238 LYS A O 1
ATOM 1183 N N . GLY A 1 246 ? 64.127 1.686 52.452 1.00 69.42 239 GLY A N 1
ATOM 1184 C CA . GLY A 1 246 ? 64.136 0.293 52.038 1.00 70.92 239 GLY A CA 1
ATOM 1185 C C . GLY A 1 246 ? 63.755 -0.594 53.203 1.00 78.14 239 GLY A C 1
ATOM 1186 O O . GLY A 1 246 ? 63.788 -0.155 54.350 1.00 79.02 239 GLY A O 1
ATOM 1187 N N . GLN A 1 247 ? 63.390 -1.841 52.933 1.00 81.00 240 GLN A N 1
ATOM 1188 C CA . GLN A 1 247 ? 62.937 -2.711 54.016 1.00 83.18 240 GLN A CA 1
ATOM 1189 C C . GLN A 1 247 ? 64.053 -2.965 55.033 1.00 79.86 240 GLN A C 1
ATOM 1190 O O . GLN A 1 247 ? 65.221 -3.153 54.665 1.00 69.57 240 GLN A O 1
ATOM 1192 N N . GLY A 1 248 ? 63.683 -2.931 56.313 1.00 76.02 241 GLY A N 1
ATOM 1193 C CA . GLY A 1 248 ? 64.630 -3.129 57.400 1.00 78.98 241 GLY A CA 1
ATOM 1194 C C . GLY A 1 248 ? 65.677 -2.037 57.562 1.00 81.50 241 GLY A C 1
ATOM 1195 O O . GLY A 1 248 ? 66.756 -2.276 58.102 1.00 80.35 241 GLY A O 1
ATOM 1196 N N . SER A 1 249 ? 65.353 -0.836 57.096 1.00 80.31 242 SER A N 1
ATOM 1197 C CA . SER A 1 249 ? 66.252 0.307 57.174 1.00 76.88 242 SER A CA 1
ATOM 1198 C C . SER A 1 249 ? 66.418 0.789 58.613 1.00 76.14 242 SER A C 1
ATOM 1199 O O . SER A 1 249 ? 65.444 0.883 59.356 1.00 78.61 242 SER A O 1
ATOM 1202 N N . LYS A 1 250 ? 67.650 1.100 59.006 1.00 75.27 243 LYS A N 1
ATOM 1203 C CA . LYS A 1 250 ? 67.905 1.661 60.332 1.00 75.69 243 LYS A CA 1
ATOM 1204 C C . LYS A 1 250 ? 67.721 3.186 60.331 1.00 71.45 243 LYS A C 1
ATOM 1205 O O . LYS A 1 250 ? 67.747 3.825 61.384 1.00 69.08 243 LYS A O 1
ATOM 1211 N N . ALA A 1 251 ? 67.531 3.751 59.138 1.00 69.59 244 ALA A N 1
ATOM 1212 C CA . ALA A 1 251 ? 67.375 5.194 58.948 1.00 64.01 244 ALA A CA 1
ATOM 1213 C C . ALA A 1 251 ? 66.363 5.826 59.895 1.00 65.50 244 ALA A C 1
ATOM 1214 O O . ALA A 1 251 ? 65.290 5.288 60.121 1.00 65.16 244 ALA A O 1
ATOM 1216 N N . THR A 1 252 ? 66.710 6.975 60.456 1.00 64.63 245 THR A N 1
ATOM 1217 C CA . THR A 1 252 ? 65.792 7.670 61.344 1.00 60.76 245 THR A CA 1
ATOM 1218 C C . THR A 1 252 ? 65.420 9.040 60.768 1.00 60.08 245 THR A C 1
ATOM 1219 O O . THR A 1 252 ? 65.875 9.401 59.673 1.00 57.53 245 THR A O 1
ATOM 1223 N N . GLU A 1 253 ? 64.571 9.771 61.493 1.00 57.10 246 GLU A N 1
ATOM 1224 C CA . GLU A 1 253 ? 64.169 11.106 61.087 1.00 54.75 246 GLU A CA 1
ATOM 1225 C C . GLU A 1 253 ? 65.394 12.013 61.001 1.00 54.81 246 GLU A C 1
ATOM 1226 O O . GLU A 1 253 ? 65.624 12.661 59.989 1.00 55.52 246 GLU A O 1
ATOM 1232 N N . SER A 1 254 ? 66.164 12.044 62.084 1.00 57.09 247 SER A N 1
ATOM 1233 C CA . SER A 1 254 ? 67.409 12.794 62.159 1.00 55.80 247 SER A CA 1
ATOM 1234 C C . SER A 1 254 ? 68.351 12.376 61.036 1.00 55.57 247 SER A C 1
ATOM 1235 O O . SER A 1 254 ? 68.941 13.222 60.347 1.00 56.93 247 SER A O 1
ATOM 1238 N N . SER A 1 255 ? 68.471 11.069 60.855 1.00 50.74 248 SER A N 1
ATOM 1239 C CA . SER A 1 255 ? 69.375 10.464 59.881 1.00 57.10 248 SER A CA 1
ATOM 1240 C C . SER A 1 255 ? 69.124 10.958 58.464 1.00 55.99 248 SER A C 1
ATOM 1241 O O . SER A 1 255 ? 70.055 11.338 57.748 1.00 58.49 248 SER A O 1
ATOM 1244 N N . ILE A 1 256 ? 67.862 10.956 58.067 1.00 52.37 249 ILE A N 1
ATOM 1245 C CA . ILE A 1 256 ? 67.507 11.348 56.714 1.00 52.23 249 ILE A CA 1
ATOM 1246 C C . ILE A 1 256 ? 67.609 12.868 56.552 1.00 50.73 249 ILE A C 1
ATOM 1247 O O . ILE A 1 256 ? 68.121 13.359 55.537 1.00 46.75 249 ILE A O 1
ATOM 1252 N N . SER A 1 257 ? 67.145 13.595 57.568 1.00 47.25 250 SER A N 1
ATOM 1253 C CA . SER A 1 257 ? 67.304 15.031 57.616 1.00 48.04 250 SER A CA 1
ATOM 1254 C C . SER A 1 257 ? 68.777 15.366 57.310 1.00 48.90 250 SER A C 1
ATOM 1255 O O . SER A 1 257 ? 69.075 16.128 56.399 1.00 41.92 250 SER A O 1
ATOM 1258 N N . ASN A 1 258 ? 69.688 14.731 58.038 1.00 49.47 251 ASN A N 1
ATOM 1259 C CA . ASN A 1 258 ? 71.103 14.933 57.802 1.00 49.17 251 ASN A CA 1
ATOM 1260 C C . ASN A 1 258 ? 71.570 14.597 56.373 1.00 49.26 251 ASN A C 1
ATOM 1261 O O . ASN A 1 258 ? 72.400 15.306 55.804 1.00 44.99 251 ASN A O 1
ATOM 1266 N N . GLN A 1 259 ? 71.025 13.551 55.771 1.00 49.46 252 GLN A N 1
ATOM 1267 C CA . GLN A 1 259 ? 71.359 13.263 54.378 1.00 49.97 252 GLN A CA 1
ATOM 1268 C C . GLN A 1 259 ? 70.950 14.417 53.451 1.00 47.37 252 GLN A C 1
ATOM 1269 O O . GLN A 1 259 ? 71.733 14.846 52.610 1.00 46.16 252 GLN A O 1
ATOM 1275 N N . CYS A 1 260 ? 69.723 14.902 53.621 1.00 43.96 253 CYS A N 1
ATOM 1276 C CA . CYS A 1 260 ? 69.213 16.046 52.879 1.00 43.58 253 CYS A CA 1
ATOM 1277 C C . CYS A 1 260 ? 70.025 17.323 53.108 1.00 44.22 253 CYS A C 1
ATOM 1278 O O . CYS A 1 260 ? 70.334 18.074 52.170 1.00 42.19 253 CYS A O 1
ATOM 1289 N N . ALA A 1 262 ? 73.141 17.416 53.995 1.00 41.76 255 ALA A N 1
ATOM 1290 C CA . ALA A 1 262 ? 74.385 17.198 53.282 1.00 45.78 255 ALA A CA 1
ATOM 1291 C C . ALA A 1 262 ? 74.261 17.519 51.789 1.00 44.51 255 ALA A C 1
ATOM 1292 O O . ALA A 1 262 ? 75.161 18.119 51.202 1.00 46.26 255 ALA A O 1
ATOM 1294 N N . LEU A 1 263 ? 73.145 17.140 51.179 1.00 43.29 256 LEU A N 1
ATOM 1295 C CA . LEU A 1 263 ? 72.956 17.350 49.747 1.00 43.30 256 LEU A CA 1
ATOM 1296 C C . LEU A 1 263 ? 72.781 18.825 49.434 1.00 42.43 256 LEU A C 1
ATOM 1297 O O . LEU A 1 263 ? 73.337 19.345 48.451 1.00 39.50 256 LEU A O 1
ATOM 1302 N N . ILE A 1 264 ? 72.003 19.485 50.286 1.00 41.72 257 ILE A N 1
ATOM 1303 C CA . ILE A 1 264 ? 71.741 20.920 50.163 1.00 45.31 257 ILE A CA 1
ATOM 1304 C C . ILE A 1 264 ? 72.953 21.786 50.565 1.00 44.00 257 ILE A C 1
ATOM 1305 O O . ILE A 1 264 ? 73.296 22.766 49.893 1.00 40.40 257 ILE A O 1
ATOM 1318 N N . LYS A 1 266 ? 76.049 20.852 50.322 1.00 36.74 259 LYS A N 1
ATOM 1319 C CA . LYS A 1 266 ? 76.968 20.702 49.196 1.00 37.45 259 LYS A CA 1
ATOM 1320 C C . LYS A 1 266 ? 76.732 21.757 48.114 1.00 40.63 259 LYS A C 1
ATOM 1321 O O . LYS A 1 266 ? 77.673 22.320 47.556 1.00 41.63 259 LYS A O 1
ATOM 1327 N N . SER A 1 267 ? 75.472 22.052 47.831 1.00 42.59 260 SER A N 1
ATOM 1328 C CA . SER A 1 267 ? 75.161 23.028 46.798 1.00 39.43 260 SER A CA 1
ATOM 1329 C C . SER A 1 267 ? 75.480 24.454 47.261 1.00 42.93 260 SER A C 1
ATOM 1330 O O . SER A 1 267 ? 76.156 25.203 46.565 1.00 43.26 260 SER A O 1
ATOM 1333 N N . VAL A 1 268 ? 75.015 24.808 48.450 1.00 40.65 261 VAL A N 1
ATOM 1334 C CA . VAL A 1 268 ? 75.117 26.180 48.946 1.00 44.84 261 VAL A CA 1
ATOM 1335 C C . VAL A 1 268 ? 76.568 26.585 49.160 1.00 52.78 261 VAL A C 1
ATOM 1336 O O . VAL A 1 268 ? 76.982 27.712 48.834 1.00 53.55 261 VAL A O 1
ATOM 1340 N N . LEU A 1 269 ? 77.347 25.642 49.686 1.00 47.73 262 LEU A N 1
ATOM 1341 C CA . LEU A 1 269 ? 78.722 25.914 50.060 1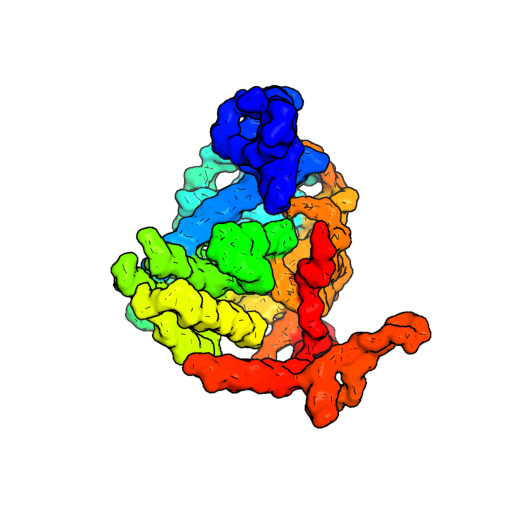.00 46.91 262 LEU A CA 1
ATOM 1342 C C . LEU A 1 269 ? 79.690 25.837 48.884 1.00 49.72 262 LEU A C 1
ATOM 1343 O O . LEU A 1 269 ? 80.824 26.279 49.003 1.00 53.72 262 LEU A O 1
ATOM 1348 N N . SER A 1 270 ?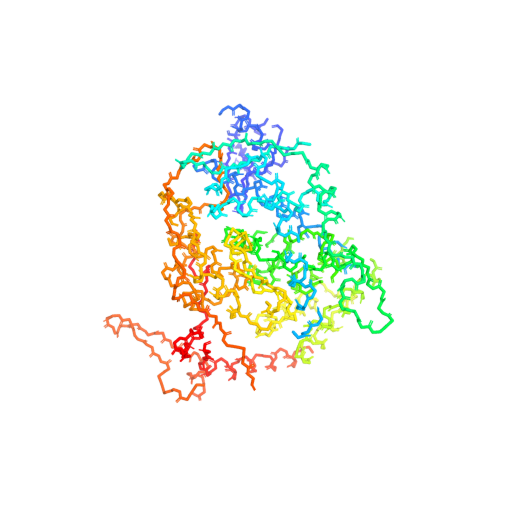 79.262 25.271 47.759 1.00 47.01 263 SER A N 1
ATOM 1349 C CA . SER A 1 270 ? 80.183 25.090 46.641 1.00 46.93 263 SER A CA 1
ATOM 1350 C C . SER A 1 270 ? 80.627 26.423 46.020 1.00 49.31 263 SER A C 1
ATOM 1351 O O . SER A 1 270 ? 81.662 26.498 45.363 1.00 54.02 263 SER A O 1
ATOM 1354 N N . ALA A 1 271 ? 79.872 27.486 46.272 1.00 52.82 264 ALA A N 1
ATOM 1355 C CA . ALA A 1 271 ? 80.237 28.803 45.767 1.00 49.52 264 ALA A CA 1
ATOM 1356 C C . ALA A 1 271 ? 81.448 29.338 46.506 1.00 55.87 264 ALA A C 1
ATOM 1357 O O . ALA A 1 271 ? 82.252 30.075 45.935 1.00 58.77 264 ALA A O 1
ATOM 1359 N N . ASP A 1 272 ? 81.601 28.961 47.770 1.00 55.25 265 ASP A N 1
ATOM 1360 C CA . ASP A 1 272 ? 82.796 29.348 48.521 1.00 50.17 265 ASP A CA 1
ATOM 1361 C C . ASP A 1 272 ? 84.051 28.747 47.943 1.00 54.55 265 ASP A C 1
ATOM 1362 O O . ASP A 1 272 ? 85.111 29.373 47.959 1.00 58.60 265 ASP A O 1
ATOM 1367 N N . GLN A 1 273 ? 83.953 27.525 47.439 1.00 49.09 266 GLN A N 1
ATOM 1368 C CA . GLN A 1 273 ? 85.138 26.897 46.872 1.00 52.09 266 GLN A CA 1
ATOM 1369 C C . GLN A 1 273 ? 85.525 27.540 45.557 1.00 49.38 266 GLN A C 1
ATOM 1370 O O . GLN A 1 273 ? 86.614 27.309 45.058 1.00 51.18 266 GLN A O 1
ATOM 1376 N N . LEU A 1 274 ? 84.627 28.341 44.993 1.00 49.42 267 LEU A N 1
ATOM 1377 C CA . LEU A 1 274 ? 85.004 29.184 43.865 1.00 48.94 267 LEU A CA 1
ATOM 1378 C C . LEU A 1 274 ? 86.043 30.198 44.355 1.00 50.59 267 LEU A C 1
ATOM 1379 O O . LEU A 1 274 ? 87.070 30.429 43.710 1.00 53.01 267 LEU A O 1
ATOM 1384 N N . PHE A 1 275 ? 85.789 30.775 45.522 1.00 48.87 268 PHE A N 1
ATOM 1385 C CA . PHE A 1 275 ? 86.679 31.793 46.058 1.00 54.18 268 PHE A CA 1
ATOM 1386 C C . PHE A 1 275 ? 87.879 31.241 46.791 1.00 53.54 268 PHE A C 1
ATOM 1387 O O . PHE A 1 275 ? 88.952 31.838 46.750 1.00 58.67 268 PHE A O 1
ATOM 1395 N N . ALA A 1 276 ? 87.711 30.110 47.460 1.00 50.37 269 ALA A N 1
ATOM 1396 C CA . ALA A 1 276 ? 88.851 29.466 48.118 1.00 51.46 269 ALA A CA 1
ATOM 1397 C C . ALA A 1 276 ? 88.780 27.940 47.968 1.00 44.89 269 ALA A C 1
ATOM 1398 O O . ALA A 1 276 ? 88.302 27.248 48.859 1.00 46.34 269 ALA A O 1
ATOM 1400 N N . PRO A 1 277 ? 89.243 27.430 46.816 1.00 43.76 270 PRO A N 1
ATOM 1401 C CA . PRO A 1 277 ? 89.162 26.033 46.375 1.00 46.13 270 PRO A CA 1
ATOM 1402 C C . PRO A 1 277 ? 89.699 25.044 47.390 1.00 48.13 270 PRO A C 1
ATOM 1403 O O . PRO A 1 277 ? 89.210 23.914 47.456 1.00 48.38 270 PRO A O 1
ATOM 1407 N N . GLY A 1 278 ? 90.709 25.457 48.146 1.00 44.68 271 GLY A N 1
ATOM 1408 C CA . GLY A 1 278 ? 91.341 24.586 49.113 1.00 47.37 271 GLY A CA 1
ATOM 1409 C C . GLY A 1 278 ? 92.796 24.277 48.789 1.00 53.79 271 GLY A C 1
ATOM 1410 O O . GLY A 1 278 ? 93.362 23.353 49.365 1.00 55.47 271 GLY A O 1
ATOM 1411 N N . VAL A 1 279 ? 93.402 25.055 47.886 1.00 55.30 272 VAL A N 1
ATOM 1412 C CA . VAL A 1 279 ? 94.815 24.882 47.508 1.00 53.35 272 VAL A CA 1
ATOM 1413 C C . VAL A 1 279 ? 95.735 24.898 48.722 1.00 56.32 272 VAL A C 1
ATOM 1414 O O . VAL A 1 279 ? 96.592 24.035 48.882 1.00 58.63 272 VAL A O 1
ATOM 1418 N N . LYS A 1 280 ? 95.563 25.913 49.556 1.00 53.51 273 LYS A N 1
ATOM 1419 C CA . LYS A 1 280 ? 96.360 26.063 50.754 1.00 58.20 273 LYS A CA 1
ATOM 1420 C C . LYS A 1 280 ? 96.296 24.832 51.647 1.00 59.62 273 LYS A C 1
ATOM 1421 O O . LYS A 1 280 ? 97.296 24.436 52.221 1.00 64.06 273 LYS A O 1
ATOM 1443 N N . ARG A 1 283 ? 98.306 21.965 50.096 1.00 57.43 276 ARG A N 1
ATOM 1444 C CA . ARG A 1 283 ? 99.736 22.262 50.235 1.00 60.66 276 ARG A CA 1
ATOM 1445 C C . ARG A 1 283 ? 100.230 22.057 51.671 1.00 60.32 276 ARG A C 1
ATOM 1446 O O . ARG A 1 283 ? 101.327 21.542 51.885 1.00 66.55 276 ARG A O 1
ATOM 1454 N N . THR A 1 284 ? 99.399 22.425 52.639 1.00 55.73 277 THR A N 1
ATOM 1455 C CA . THR A 1 284 ? 99.731 22.348 54.058 1.00 58.86 277 THR A CA 1
ATOM 1456 C C . THR A 1 284 ? 99.746 20.904 54.528 1.00 61.95 277 THR A C 1
ATOM 1457 O O . THR A 1 284 ? 100.337 20.575 55.555 1.00 63.66 277 THR A O 1
ATOM 1461 N N . ASN A 1 285 ? 99.087 20.036 53.771 1.00 62.74 278 ASN A N 1
ATOM 1462 C CA . ASN A 1 285 ? 99.068 18.619 54.106 1.00 60.70 278 ASN A CA 1
ATOM 1463 C C . ASN A 1 285 ? 100.033 17.822 53.240 1.00 59.44 278 ASN A C 1
ATOM 1464 O O . ASN A 1 285 ? 100.112 16.603 53.346 1.00 56.16 278 ASN A O 1
ATOM 1469 N N . GLY A 1 286 ? 100.768 18.525 52.385 1.00 59.05 279 GLY A N 1
ATOM 1470 C CA . GLY A 1 286 ? 101.794 17.898 51.587 1.00 60.05 279 GLY A CA 1
ATOM 1471 C C . GLY A 1 286 ? 101.275 17.230 50.337 1.00 61.39 279 GLY A C 1
ATOM 1472 O O . GLY A 1 286 ? 101.893 16.294 49.817 1.00 61.05 279 GLY A O 1
ATOM 1473 N N . PHE A 1 287 ? 100.133 17.704 49.849 1.00 59.26 280 PHE A N 1
ATOM 1474 C CA . PHE A 1 287 ? 99.607 17.225 48.578 1.00 52.86 280 PHE A CA 1
ATOM 1475 C C . PHE A 1 287 ? 99.888 18.265 47.523 1.00 51.05 280 PHE A C 1
ATOM 1476 O O . PHE A 1 287 ? 99.854 19.478 47.787 1.00 47.94 280 PHE A O 1
ATOM 1484 N N . ASN A 1 288 ? 100.189 17.783 46.327 1.00 47.90 281 ASN A N 1
ATOM 1485 C CA . ASN A 1 288 ? 100.330 18.662 45.193 1.00 47.14 281 ASN A CA 1
ATOM 1486 C C . ASN A 1 288 ? 99.046 19.474 45.014 1.00 51.23 281 ASN A C 1
ATOM 1487 O O . ASN A 1 288 ? 97.936 18.938 45.098 1.00 49.05 281 ASN A O 1
ATOM 1492 N N . ALA A 1 289 ? 99.195 20.765 44.767 1.00 50.16 282 ALA A N 1
ATOM 1493 C CA . ALA A 1 289 ? 98.045 21.638 44.540 1.00 50.34 282 ALA A CA 1
ATOM 1494 C C . ALA A 1 289 ? 97.051 21.140 43.472 1.00 47.13 282 ALA A C 1
ATOM 1495 O O . ALA A 1 289 ? 95.879 21.458 43.536 1.00 47.18 282 ALA A O 1
ATOM 1497 N N . SER A 1 290 ? 97.520 20.366 42.499 1.00 48.08 283 SER A N 1
ATOM 1498 C CA . SER A 1 290 ? 96.653 19.852 41.438 1.00 48.54 283 SER A CA 1
ATOM 1499 C C . SER A 1 290 ? 95.525 18.950 41.967 1.00 46.99 283 SER A C 1
ATOM 1500 O O . SER A 1 290 ? 94.470 18.839 41.351 1.00 48.47 283 SER A O 1
ATOM 1503 N N . TYR A 1 291 ? 95.761 18.326 43.117 1.00 44.75 284 TYR A N 1
ATOM 1504 C CA . TYR A 1 291 ? 94.788 17.470 43.773 1.00 45.14 284 TYR A CA 1
ATOM 1505 C C . TYR A 1 291 ? 93.693 18.233 44.495 1.00 48.17 284 TYR A C 1
ATOM 1506 O O . TYR A 1 291 ? 92.894 17.638 45.222 1.00 48.91 284 TYR A O 1
ATOM 1515 N N . THR A 1 292 ? 93.657 19.550 44.319 1.00 50.45 285 THR A N 1
ATOM 1516 C CA . THR A 1 292 ? 92.636 20.370 44.976 1.00 46.49 285 THR A CA 1
ATOM 1517 C C . THR A 1 292 ? 91.262 19.992 44.450 1.00 44.18 285 THR A C 1
ATOM 1518 O O . THR A 1 292 ? 90.295 19.966 45.200 1.00 45.23 285 THR A O 1
ATOM 1522 N N . THR A 1 293 ? 91.191 19.649 43.167 1.00 48.79 286 THR A N 1
ATOM 1523 C CA . THR A 1 293 ? 89.928 19.240 42.559 1.00 44.19 286 THR A CA 1
ATOM 1524 C C . THR A 1 293 ? 89.303 18.020 43.240 1.00 41.83 286 THR A C 1
ATOM 1525 O O . THR A 1 293 ? 88.122 17.749 43.071 1.00 48.34 286 THR A O 1
ATOM 1529 N N . LEU A 1 294 ? 90.086 17.313 44.043 1.00 42.58 287 LEU A N 1
ATOM 1530 C CA . LEU A 1 294 ? 89.575 16.184 44.800 1.00 40.71 287 LEU A CA 1
ATOM 1531 C C . LEU A 1 294 ? 89.047 16.579 46.175 1.00 42.01 287 LEU A C 1
ATOM 1532 O O . LEU A 1 294 ? 88.697 15.706 46.980 1.00 41.01 287 LEU A O 1
ATOM 1537 N N . ALA A 1 295 ? 88.970 17.883 46.439 1.00 41.77 288 ALA A N 1
ATOM 1538 C CA . ALA A 1 295 ? 88.550 18.354 47.752 1.00 41.87 288 ALA A CA 1
ATOM 1539 C C . ALA A 1 295 ? 87.178 19.034 47.761 1.00 44.65 288 ALA A C 1
ATOM 1540 O O . ALA A 1 295 ? 86.899 19.820 48.668 1.00 47.27 288 ALA A O 1
ATOM 1542 N N . GLU A 1 296 ? 86.326 18.740 46.777 1.00 40.33 289 GLU A N 1
ATOM 1543 C CA . GLU A 1 296 ? 84.998 19.345 46.749 1.00 44.30 289 GLU A CA 1
ATOM 1544 C C . GLU A 1 296 ? 84.242 19.092 48.060 1.00 46.10 289 GLU A C 1
ATOM 1545 O O . GLU A 1 296 ? 84.322 18.014 48.624 1.00 47.21 289 GLU A O 1
ATOM 1551 N N . GLY A 1 297 ? 83.559 20.110 48.567 1.00 41.41 290 GLY A N 1
ATOM 1552 C CA . GLY A 1 297 ? 82.686 19.953 49.718 1.00 41.32 290 GLY A CA 1
ATOM 1553 C C . GLY A 1 297 ? 83.374 19.672 51.035 1.00 48.11 290 GLY A C 1
ATOM 1554 O O . GLY A 1 297 ? 82.717 19.335 52.024 1.00 48.14 290 GLY A O 1
ATOM 1555 N N . ALA A 1 298 ? 84.697 19.810 51.049 1.00 47.10 291 ALA A N 1
ATOM 1556 C CA . ALA A 1 298 ? 85.505 19.681 52.272 1.00 48.76 291 ALA A CA 1
ATOM 1557 C C . ALA A 1 298 ? 84.949 20.408 53.534 1.00 53.16 291 ALA A C 1
ATOM 1558 O O . ALA A 1 298 ? 85.162 19.958 54.662 1.00 53.33 291 ALA A O 1
ATOM 1560 N N . ASN A 1 299 ? 84.228 21.508 53.340 1.00 50.26 292 ASN A N 1
ATOM 1561 C CA . ASN A 1 299 ? 83.666 22.254 54.459 1.00 54.83 292 ASN A CA 1
ATOM 1562 C C . ASN A 1 299 ? 82.182 21.975 54.761 1.00 58.41 292 ASN A C 1
ATOM 1563 O O . ASN A 1 299 ? 81.526 22.771 55.457 1.00 56.93 292 ASN A O 1
ATOM 1568 N N . ILE A 1 300 ? 81.632 20.888 54.222 1.00 52.32 293 ILE A N 1
ATOM 1569 C CA . ILE A 1 300 ? 80.274 20.501 54.586 1.00 51.00 293 ILE A CA 1
ATOM 1570 C C . ILE A 1 300 ? 80.304 20.048 56.033 1.00 52.38 293 ILE A C 1
ATOM 1571 O O . ILE A 1 300 ? 81.153 19.247 56.406 1.00 52.21 293 ILE A O 1
ATOM 1576 N N . PRO A 1 301 ? 79.395 20.588 56.860 1.00 54.81 294 PRO A N 1
ATOM 1577 C CA . PRO A 1 301 ? 79.306 20.286 58.295 1.00 54.49 294 PRO A CA 1
ATOM 1578 C C . PRO A 1 301 ? 79.279 18.783 58.571 1.00 54.69 294 PRO A C 1
ATOM 1579 O O . PRO A 1 301 ? 78.417 18.071 58.042 1.00 53.30 294 PRO A O 1
ATOM 1583 N N . SER A 1 302 ? 80.211 18.315 59.399 1.00 53.33 295 SER A N 1
ATOM 1584 C CA . SER A 1 302 ? 80.447 16.879 59.571 1.00 56.00 295 SER A CA 1
ATOM 1585 C C . SER A 1 302 ? 79.230 16.058 60.012 1.00 53.81 295 SER A C 1
ATOM 1586 O O . SER A 1 302 ? 79.126 14.881 59.666 1.00 56.54 295 SER A O 1
ATOM 1589 N N . LYS A 1 303 ? 78.320 16.669 60.769 1.00 49.99 296 LYS A N 1
ATOM 1590 C CA . LYS A 1 303 ? 77.107 15.980 61.202 1.00 51.19 296 LYS A CA 1
ATOM 1591 C C . LYS A 1 303 ? 76.280 15.506 60.004 1.00 55.23 296 LYS A C 1
ATOM 1592 O O . LYS A 1 303 ? 75.540 14.530 60.097 1.00 58.72 296 LYS A O 1
ATOM 1594 N N . TYR A 1 304 ? 76.423 16.198 58.881 1.00 51.28 297 TYR A N 1
ATOM 1595 C CA . TYR A 1 304 ? 75.671 15.875 57.687 1.00 50.48 297 TYR A CA 1
ATOM 1596 C C . TYR A 1 304 ? 76.443 14.924 56.774 1.00 57.30 297 TYR A C 1
ATOM 1597 O O . TYR A 1 304 ? 75.848 14.027 56.160 1.00 61.65 297 TYR A O 1
ATOM 1606 N N . LEU A 1 305 ? 77.755 15.126 56.676 1.00 53.02 298 LEU A N 1
ATOM 1607 C CA . LEU A 1 305 ? 78.592 14.375 55.747 1.00 52.69 298 LEU A CA 1
ATOM 1608 C C . LEU A 1 305 ? 78.763 12.935 56.217 1.00 63.10 298 LEU A C 1
ATOM 1609 O O . LEU A 1 305 ? 78.945 12.014 55.406 1.00 67.48 298 LEU A O 1
ATOM 1614 N N . ARG A 1 306 ? 78.698 12.742 57.533 1.00 66.74 299 ARG A N 1
ATOM 1615 C CA . ARG A 1 306 ? 78.864 11.419 58.144 1.00 68.60 299 ARG A CA 1
ATOM 1616 C C . ARG A 1 306 ? 77.913 10.434 57.502 1.00 68.10 299 ARG A C 1
ATOM 1617 O O . ARG A 1 306 ? 78.236 9.258 57.312 1.00 65.51 299 ARG A O 1
ATOM 1619 N N . HIS A 1 307 ? 76.733 10.947 57.160 1.00 67.63 300 HIS A N 1
ATOM 1620 C CA . HIS A 1 307 ? 75.668 10.166 56.537 1.00 65.86 300 HIS A CA 1
ATOM 1621 C C . HIS A 1 307 ? 75.820 10.080 55.019 1.00 65.56 300 HIS A C 1
ATOM 1622 O O . HIS A 1 307 ? 75.251 9.194 54.396 1.00 61.32 300 HIS A O 1
ATOM 1637 N N . ARG A 1 309 ? 78.959 10.455 52.961 1.00 52.87 302 ARG A N 1
ATOM 1638 C CA . ARG A 1 309 ? 80.389 10.550 52.711 1.00 52.97 302 ARG A CA 1
ATOM 1639 C C . ARG A 1 309 ? 80.745 11.018 51.301 1.00 50.47 302 ARG A C 1
ATOM 1640 O O . ARG A 1 309 ? 81.540 11.924 51.151 1.00 52.24 302 ARG A O 1
ATOM 1648 N N . ASN A 1 310 ? 80.133 10.430 50.281 1.00 51.55 303 ASN A N 1
ATOM 1649 C CA . ASN A 1 310 ? 80.473 10.758 48.896 1.00 48.27 303 ASN A CA 1
ATOM 1650 C C . ASN A 1 310 ? 80.068 12.166 48.415 1.00 48.94 303 ASN A C 1
ATOM 1651 O O . ASN A 1 310 ? 80.303 12.502 47.257 1.00 46.11 303 ASN A O 1
ATOM 1656 N N . CYS A 1 311 ? 79.440 12.975 49.269 1.00 47.15 304 CYS A N 1
ATOM 1657 C CA . CYS A 1 311 ? 79.238 14.396 48.943 1.00 48.61 304 CYS A CA 1
ATOM 1658 C C . CYS A 1 311 ? 80.547 15.167 49.167 1.00 51.10 304 CYS A C 1
ATOM 1659 O O . CYS A 1 311 ? 80.692 16.333 48.762 1.00 45.85 304 CYS A O 1
ATOM 1662 N N . GLY A 1 312 ? 81.494 14.475 49.802 1.00 50.40 305 GLY A N 1
ATOM 1663 C CA . GLY A 1 312 ? 82.647 15.091 50.407 1.00 46.20 305 GLY A CA 1
ATOM 1664 C C . GLY A 1 312 ? 83.952 15.146 49.646 1.00 53.90 305 GLY A C 1
ATOM 1665 O O . GLY A 1 312 ? 84.826 15.923 50.017 1.00 63.13 305 GLY A O 1
ATOM 1666 N N . GLY A 1 313 ? 84.145 14.347 48.608 1.00 51.44 306 GLY A N 1
ATOM 1667 C CA . GLY A 1 313 ? 85.390 14.482 47.848 1.00 48.50 306 GLY A CA 1
ATOM 1668 C C . GLY A 1 313 ? 86.554 13.698 48.452 1.00 49.28 306 GLY A C 1
ATOM 1669 O O . GLY A 1 313 ? 86.915 13.892 49.614 1.00 44.67 306 GLY A O 1
ATOM 1670 N N . VAL A 1 314 ? 87.150 12.831 47.639 1.00 44.77 307 VAL A N 1
ATOM 1671 C CA . VAL A 1 314 ? 88.056 11.797 48.119 1.00 45.46 307 VAL A CA 1
ATOM 1672 C C . VAL A 1 314 ? 89.299 12.288 48.894 1.00 49.78 307 VAL A C 1
ATOM 1673 O O . VAL A 1 314 ? 89.816 11.564 49.752 1.00 45.97 307 VAL A O 1
ATOM 1677 N N . ALA A 1 315 ? 89.735 13.523 48.628 1.00 47.73 308 ALA A N 1
ATOM 1678 C CA . ALA A 1 315 ? 90.900 14.103 49.306 1.00 48.53 308 ALA A CA 1
ATOM 1679 C C . ALA A 1 315 ? 90.806 14.053 50.831 1.00 52.89 308 ALA A C 1
ATOM 1680 O O . ALA A 1 315 ? 91.821 13.994 51.529 1.00 54.88 308 ALA A O 1
ATOM 1682 N N . LEU A 1 316 ? 89.587 14.080 51.347 1.00 49.41 309 LEU A N 1
ATOM 1683 C CA . LEU A 1 316 ? 89.374 14.034 52.784 1.00 51.00 309 LEU A CA 1
ATOM 1684 C C . LEU A 1 316 ? 89.847 12.716 53.366 1.00 55.85 309 LEU A C 1
ATOM 1685 O O . LEU A 1 316 ? 90.501 12.695 54.413 1.00 60.42 309 LEU A O 1
ATOM 1690 N N . ASP A 1 317 ? 89.520 11.618 52.683 1.00 53.82 310 ASP A N 1
ATOM 1691 C CA . ASP A 1 317 ? 89.906 10.282 53.143 1.00 54.69 310 ASP A CA 1
ATOM 1692 C C . ASP A 1 317 ? 91.398 10.054 52.997 1.00 52.94 310 ASP A C 1
ATOM 1693 O O . ASP A 1 317 ? 91.994 9.406 53.827 1.00 54.94 310 ASP A O 1
ATOM 1698 N N . LEU A 1 318 ? 91.982 10.581 51.927 1.00 52.92 311 LEU A N 1
ATOM 1699 C CA . LEU A 1 318 ? 93.360 10.293 51.600 1.00 52.55 311 LEU A CA 1
ATOM 1700 C C . LEU A 1 318 ? 94.259 11.015 52.575 1.00 58.86 311 LEU A C 1
ATOM 1701 O O . LEU A 1 318 ? 95.285 10.488 53.006 1.00 60.55 311 LEU A O 1
ATOM 1714 N N . GLY A 1 320 ? 93.415 11.858 55.503 1.00 56.07 313 GLY A N 1
ATOM 1715 C CA . GLY A 1 320 ? 93.236 11.135 56.745 1.00 63.04 313 GLY A CA 1
ATOM 1716 C C . GLY A 1 320 ? 94.173 9.934 56.802 1.00 66.37 313 GLY A C 1
ATOM 1717 O O . GLY A 1 320 ? 94.739 9.625 57.853 1.00 66.28 313 GLY A O 1
ATOM 1726 N N . LYS A 1 322 ? 97.056 9.582 55.109 1.00 63.58 315 LYS A N 1
ATOM 1727 C CA . LYS A 1 322 ? 98.460 10.002 55.138 1.00 67.86 315 LYS A CA 1
ATOM 1728 C C . LYS A 1 322 ? 98.842 10.449 56.545 1.00 74.11 315 LYS A C 1
ATOM 1729 O O . LYS A 1 322 ? 99.938 10.154 57.031 1.00 75.29 315 LYS A O 1
ATOM 1735 N N . ARG A 1 323 ? 97.916 11.157 57.191 1.00 74.59 316 ARG A N 1
ATOM 1736 C CA . ARG A 1 323 ? 98.148 11.731 58.513 1.00 75.04 316 ARG A CA 1
ATOM 1737 C C . ARG A 1 323 ? 98.335 10.630 59.537 1.00 78.54 316 ARG A C 1
ATOM 1738 O O . ARG A 1 323 ? 99.229 10.681 60.379 1.00 81.73 316 ARG A O 1
ATOM 1746 N N . ILE A 1 324 ? 97.470 9.631 59.450 1.00 77.46 317 ILE A N 1
ATOM 1747 C CA . ILE A 1 324 ? 97.556 8.450 60.290 1.00 78.81 317 ILE A CA 1
ATOM 1748 C C . ILE A 1 324 ? 98.722 7.536 59.879 1.00 82.45 317 ILE A C 1
ATOM 1749 O O . ILE A 1 324 ? 99.113 6.644 60.630 1.00 82.39 317 ILE A O 1
ATOM 1754 N N . LYS A 1 325 ? 99.277 7.756 58.689 1.00 81.18 318 LYS A N 1
ATOM 1755 C CA . LYS A 1 325 ? 100.447 6.995 58.254 1.00 81.39 318 LYS A CA 1
ATOM 1756 C C . LYS A 1 325 ? 101.678 7.455 59.025 1.00 84.17 318 LYS A C 1
ATOM 1757 O O . LYS A 1 325 ? 102.590 6.672 59.272 1.00 91.54 318 LYS A O 1
ATOM 1763 N N . ASN A 1 326 ? 101.689 8.726 59.413 1.00 86.75 319 ASN A N 1
ATOM 1764 C CA . ASN A 1 326 ? 102.794 9.300 60.180 1.00 90.43 319 ASN A CA 1
ATOM 1765 C C . ASN A 1 326 ? 102.547 9.253 61.697 1.00 95.97 319 ASN A C 1
ATOM 1766 O O . ASN A 1 326 ? 103.206 8.489 62.412 1.00 99.11 319 ASN A O 1
ATOM 1771 N N . SER A 1 327 ? 101.604 10.068 62.175 1.00 92.25 320 SER A N 1
ATOM 1772 C CA . SER A 1 327 ? 101.195 10.065 63.584 1.00 92.92 320 SER A CA 1
ATOM 1773 C C . SER A 1 327 ? 102.359 10.293 64.544 1.00 95.53 320 SER A C 1
ATOM 1774 O O . SER A 1 327 ? 102.775 9.372 65.250 1.00 102.80 320 SER A O 1
ATOM 1777 N N . LYS A 1 332 ? 94.650 4.357 64.475 1.00 92.13 325 LYS A N 1
ATOM 1778 C CA . LYS A 1 332 ? 95.795 3.489 64.711 1.00 95.92 325 LYS A CA 1
ATOM 1779 C C . LYS A 1 332 ? 95.584 2.092 64.121 1.00 93.97 325 LYS A C 1
ATOM 1780 O O . LYS A 1 332 ? 94.934 1.238 64.742 1.00 92.19 325 LYS A O 1
ATOM 1782 N N . SER A 1 333 ? 96.130 1.882 62.921 1.00 87.24 326 SER A N 1
ATOM 1783 C CA . SER A 1 333 ? 96.090 0.589 62.222 1.00 83.21 326 SER A CA 1
ATOM 1784 C C . SER A 1 333 ? 94.686 0.161 61.790 1.00 84.92 326 SER A C 1
ATOM 1785 O O . SER A 1 333 ? 94.466 -0.160 60.620 1.00 84.15 326 SER A O 1
ATOM 1787 N N . LYS A 1 334 ? 93.751 0.139 62.739 1.00 82.47 327 LYS A N 1
ATOM 1788 C CA . LYS A 1 334 ? 92.359 -0.210 62.468 1.00 78.08 327 LYS A CA 1
ATOM 1789 C C . LYS A 1 334 ? 91.661 0.877 61.659 1.00 79.14 327 LYS A C 1
ATOM 1790 O O . LYS A 1 334 ? 90.934 0.586 60.712 1.00 79.78 327 LYS A O 1
ATOM 1792 N N . ILE A 1 335 ? 91.881 2.128 62.047 1.00 80.97 328 ILE A N 1
ATOM 1793 C CA . ILE A 1 335 ? 91.307 3.261 61.344 1.00 79.26 328 ILE A CA 1
ATOM 1794 C C . ILE A 1 335 ? 91.751 3.263 59.884 1.00 73.32 328 ILE A C 1
ATOM 1795 O O . ILE A 1 335 ? 90.924 3.352 58.980 1.00 71.23 328 ILE A O 1
ATOM 1800 N N . PHE A 1 336 ? 93.056 3.141 59.666 1.00 74.01 329 PHE A N 1
ATOM 1801 C CA . PHE A 1 336 ? 93.624 3.032 58.321 1.00 72.00 329 PHE A CA 1
ATOM 1802 C C . PHE A 1 336 ? 92.849 2.029 57.453 1.00 70.44 329 PHE A C 1
ATOM 1803 O O . PHE A 1 336 ? 92.546 2.307 56.300 1.00 70.34 329 PHE A O 1
ATOM 1811 N N . SER A 1 337 ? 92.516 0.872 58.016 1.00 69.82 330 SER A N 1
ATOM 1812 C CA . SER A 1 337 ? 91.732 -0.133 57.299 1.00 72.76 330 SER A CA 1
ATOM 1813 C C . SER A 1 337 ? 90.292 0.323 57.015 1.00 69.27 330 SER A C 1
ATOM 1814 O O . SER A 1 337 ? 89.677 -0.094 56.033 1.00 62.77 330 SER A O 1
ATOM 1817 N N . ILE A 1 338 ? 89.757 1.167 57.887 1.00 65.51 331 ILE A N 1
ATOM 1818 C CA . ILE A 1 338 ? 88.393 1.634 57.734 1.00 70.80 331 ILE A CA 1
ATOM 1819 C C . ILE A 1 338 ? 88.309 2.653 56.620 1.00 69.74 331 ILE A C 1
ATOM 1820 O O . ILE A 1 338 ? 87.359 2.653 55.830 1.00 69.11 331 ILE A O 1
ATOM 1825 N N . ILE A 1 339 ? 89.309 3.524 56.574 1.00 64.44 332 ILE A N 1
ATOM 1826 C CA . ILE A 1 339 ? 89.346 4.567 55.588 1.00 61.25 332 ILE A CA 1
ATOM 1827 C C . ILE A 1 339 ? 89.681 3.937 54.259 1.00 61.86 332 ILE A C 1
ATOM 1828 O O . ILE A 1 339 ? 89.120 4.312 53.222 1.00 61.88 332 ILE A O 1
ATOM 1833 N N . GLN A 1 340 ? 90.579 2.960 54.295 1.00 58.67 333 GLN A N 1
ATOM 1834 C CA . GLN A 1 340 ? 91.004 2.269 53.084 1.00 56.65 333 GLN A CA 1
ATOM 1835 C C . GLN A 1 340 ? 89.827 1.598 52.398 1.00 60.76 333 GLN A C 1
ATOM 1836 O O . GLN A 1 340 ? 89.694 1.642 51.173 1.00 61.40 333 GLN A O 1
ATOM 1842 N N . LYS A 1 341 ? 88.985 0.968 53.209 1.00 59.66 334 LYS A N 1
ATOM 1843 C CA . LYS A 1 341 ? 87.810 0.276 52.733 1.00 59.77 334 LYS A CA 1
ATOM 1844 C C . LYS A 1 341 ? 86.843 1.274 52.102 1.00 58.24 334 LYS A C 1
ATOM 1845 O O . LYS A 1 341 ? 86.237 1.004 51.073 1.00 56.67 334 LYS A O 1
ATOM 1851 N N . LYS A 1 342 ? 86.708 2.438 52.720 1.00 59.67 335 LYS A N 1
ATOM 1852 C CA . LYS A 1 342 ? 85.847 3.473 52.170 1.00 61.41 335 LYS A CA 1
ATOM 1853 C C . LYS A 1 342 ? 86.375 3.955 50.832 1.00 57.30 335 LYS A C 1
ATOM 1854 O O . LYS A 1 342 ? 85.606 4.064 49.866 1.00 53.48 335 LYS A O 1
ATOM 1860 N N . VAL A 1 343 ? 87.680 4.227 50.772 1.00 52.37 336 VAL A N 1
ATOM 1861 C CA . VAL A 1 343 ? 88.275 4.641 49.517 1.00 50.15 336 VAL A CA 1
ATOM 1862 C C . VAL A 1 343 ? 88.132 3.570 48.443 1.00 51.09 336 VAL A C 1
ATOM 1863 O O . VAL A 1 343 ? 87.803 3.893 47.299 1.00 49.19 336 VAL A O 1
ATOM 1867 N N . ARG A 1 344 ? 88.357 2.305 48.802 1.00 53.40 337 ARG A N 1
ATOM 1868 C CA . ARG A 1 344 ? 88.228 1.210 47.835 1.00 46.31 337 ARG A CA 1
ATOM 1869 C C . ARG A 1 344 ? 86.847 1.194 47.227 1.00 43.43 337 ARG A C 1
ATOM 1870 O O . ARG A 1 344 ? 86.715 1.084 46.018 1.00 47.99 337 ARG A O 1
ATOM 1878 N N . GLY A 1 345 ? 85.827 1.329 48.070 1.00 43.97 338 GLY A N 1
ATOM 1879 C CA . GLY A 1 345 ? 84.455 1.432 47.611 1.00 42.15 338 GLY A CA 1
ATOM 1880 C C . GLY A 1 345 ? 84.161 2.649 46.743 1.00 47.39 338 GLY A C 1
ATOM 1881 O O . GLY A 1 345 ? 83.221 2.644 45.966 1.00 48.40 338 GLY A O 1
ATOM 1882 N N . ARG A 1 346 ? 84.949 3.707 46.870 1.00 45.96 339 ARG A N 1
ATOM 1883 C CA . ARG A 1 346 ? 84.688 4.890 46.068 1.00 49.52 339 ARG A CA 1
ATOM 1884 C C . ARG A 1 346 ? 85.312 4.772 44.691 1.00 48.05 339 ARG A C 1
ATOM 1885 O O . ARG A 1 346 ? 84.971 5.530 43.786 1.00 45.66 339 ARG A O 1
ATOM 1893 N N . CYS A 1 347 ? 86.204 3.803 44.532 1.00 44.18 340 CYS A N 1
ATOM 1894 C CA . CYS A 1 347 ? 86.819 3.561 43.243 1.00 46.66 340 CYS A CA 1
ATOM 1895 C C . CYS A 1 347 ? 85.836 2.997 42.231 1.00 49.58 340 CYS A C 1
ATOM 1896 O O . CYS A 1 347 ? 84.976 2.177 42.558 1.00 51.77 340 CYS A O 1
ATOM 1899 N N . ARG A 1 348 ? 85.998 3.441 40.990 1.00 46.45 341 ARG A N 1
ATOM 1900 C CA . ARG A 1 348 ? 85.106 3.076 39.909 1.00 49.29 341 ARG A CA 1
ATOM 1901 C C . ARG A 1 348 ? 85.861 2.394 38.780 1.00 53.43 341 ARG A C 1
ATOM 1902 O O . ARG A 1 348 ? 85.257 1.967 37.792 1.00 55.90 341 ARG A O 1
ATOM 1910 N N . THR A 1 349 ? 87.177 2.299 38.924 1.00 47.64 342 THR A N 1
ATOM 1911 C CA . THR A 1 349 ? 87.945 1.423 38.069 1.00 49.31 342 THR A CA 1
ATOM 1912 C C . THR A 1 349 ? 88.736 0.451 38.929 1.00 50.01 342 THR A C 1
ATOM 1913 O O . THR A 1 349 ? 89.064 0.752 40.076 1.00 50.18 342 THR A O 1
ATOM 1917 N N . GLU A 1 350 ? 89.037 -0.719 38.373 1.00 54.81 343 GLU A N 1
ATOM 1918 C CA . GLU A 1 350 ? 89.722 -1.775 39.119 1.00 47.91 343 GLU A CA 1
ATOM 1919 C C . GLU A 1 350 ? 91.127 -1.341 39.458 1.00 48.63 343 GLU A C 1
ATOM 1920 O O . GLU A 1 350 ? 91.648 -1.647 40.528 1.00 47.32 343 GLU A O 1
ATOM 1926 N N . GLU A 1 351 ? 91.731 -0.634 38.513 1.00 48.54 344 GLU A N 1
ATOM 1927 C CA . GLU A 1 351 ? 93.069 -0.108 38.684 1.00 47.39 344 GLU A CA 1
ATOM 1928 C C . GLU A 1 351 ? 93.202 0.693 39.974 1.00 51.84 344 GLU A C 1
ATOM 1929 O O . GLU A 1 351 ? 94.159 0.536 40.712 1.00 52.32 344 GLU A O 1
ATOM 1935 N N . GLN A 1 352 ? 92.228 1.557 40.238 1.00 54.85 345 GLN A N 1
ATOM 1936 C CA . GLN A 1 352 ? 92.229 2.355 41.453 1.00 48.83 345 GLN A CA 1
ATOM 1937 C C . GLN A 1 352 ? 91.999 1.496 42.701 1.00 51.75 345 GLN A C 1
ATOM 1938 O O . GLN A 1 352 ? 92.550 1.777 43.765 1.00 52.53 345 GLN A O 1
ATOM 1944 N N . ARG A 1 353 ? 91.193 0.444 42.562 1.00 51.57 346 ARG A N 1
ATOM 1945 C CA . ARG A 1 353 ? 90.892 -0.450 43.682 1.00 52.76 346 ARG A CA 1
ATOM 1946 C C . ARG A 1 353 ? 92.145 -1.184 44.173 1.00 55.31 346 ARG A C 1
ATOM 1947 O O . ARG A 1 353 ? 92.430 -1.182 45.368 1.00 52.72 346 ARG A O 1
ATOM 1955 N N . LEU A 1 354 ? 92.876 -1.811 43.250 1.00 52.33 347 LEU A N 1
ATOM 1956 C CA . LEU A 1 354 ? 94.145 -2.455 43.567 1.00 54.45 347 LEU A CA 1
ATOM 1957 C C . LEU A 1 354 ? 95.102 -1.439 44.146 1.00 55.73 347 LEU A C 1
ATOM 1958 O O . LEU A 1 354 ? 95.696 -1.653 45.200 1.00 52.64 347 LEU A O 1
ATOM 1963 N N . LEU A 1 355 ? 95.243 -0.329 43.434 1.00 56.69 348 LEU A N 1
ATOM 1964 C CA . LEU A 1 355 ? 96.139 0.754 43.833 1.00 54.02 348 LEU A CA 1
ATOM 1965 C C . LEU A 1 355 ? 95.845 1.187 45.273 1.00 53.35 348 LEU A C 1
ATOM 1966 O O . LEU A 1 355 ? 96.751 1.274 46.105 1.00 49.87 348 LEU A O 1
ATOM 1971 N N . THR A 1 356 ? 94.571 1.434 45.558 1.00 50.15 349 THR A N 1
ATOM 1972 C CA . THR A 1 356 ? 94.109 1.700 46.920 1.00 53.64 349 THR A CA 1
ATOM 1973 C C . THR A 1 356 ? 94.524 0.616 47.940 1.00 55.05 349 THR A C 1
ATOM 1974 O O . THR A 1 356 ? 95.011 0.921 49.027 1.00 57.19 349 THR A O 1
ATOM 1978 N N . SER A 1 357 ? 94.317 -0.650 47.596 1.00 53.62 350 SER A N 1
ATOM 1979 C CA . SER A 1 357 ? 94.660 -1.738 48.511 1.00 52.73 350 SER A CA 1
ATOM 1980 C C . SER A 1 357 ? 96.165 -1.850 48.679 1.00 55.58 350 SER A C 1
ATOM 1981 O O . SER A 1 357 ? 96.651 -2.263 49.727 1.00 59.55 350 SER A O 1
ATOM 1984 N N . ALA A 1 358 ? 96.891 -1.481 47.632 1.00 53.71 351 ALA A N 1
ATOM 1985 C CA . ALA A 1 358 ? 98.336 -1.485 47.655 1.00 48.81 351 ALA A CA 1
ATOM 1986 C C . ALA A 1 358 ? 98.934 -0.580 48.744 1.00 56.24 351 ALA A C 1
ATOM 1987 O O . ALA A 1 358 ? 100.075 -0.774 49.161 1.00 64.51 351 ALA A O 1
ATOM 1989 N N . LEU A 1 359 ? 98.183 0.406 49.219 1.00 61.52 352 LEU A N 1
ATOM 1990 C CA . LEU A 1 359 ? 98.685 1.252 50.314 1.00 64.51 352 LEU A CA 1
ATOM 1991 C C . LEU A 1 359 ? 98.660 0.503 51.634 1.00 69.51 352 LEU A C 1
ATOM 1992 O O . LEU A 1 359 ? 97.616 0.008 52.069 1.00 65.35 352 LEU A O 1
ATOM 1997 N N . LYS A 1 360 ? 99.819 0.432 52.276 1.00 71.48 353 LYS A N 1
ATOM 1998 C CA . LYS A 1 360 ? 99.931 -0.282 53.532 1.00 68.89 353 LYS A CA 1
ATOM 1999 C C . LYS A 1 360 ? 100.669 0.537 54.575 1.00 73.73 353 LYS A C 1
ATOM 2000 O O . LYS A 1 360 ? 101.681 1.191 54.283 1.00 72.59 353 LYS A O 1
ATOM 2006 N N . ILE A 1 361 ? 100.148 0.491 55.797 1.00 70.15 354 ILE A N 1
ATOM 2007 C CA . ILE A 1 361 ? 100.699 1.248 56.916 1.00 75.29 354 ILE A CA 1
ATOM 2008 C C . ILE A 1 361 ? 102.151 0.866 57.215 1.00 80.04 354 ILE A C 1
ATOM 2009 O O . ILE A 1 361 ? 102.861 1.577 57.922 1.00 81.64 354 ILE A O 1
ATOM 2014 N N . SER A 1 362 ? 102.589 -0.257 56.661 1.00 84.14 355 SER A N 1
ATOM 2015 C CA . SER A 1 362 ? 103.950 -0.734 56.855 1.00 86.10 355 SER A CA 1
ATOM 2016 C C . SER A 1 362 ? 104.799 -0.572 55.595 1.00 85.87 355 SER A C 1
ATOM 2017 O O . SER A 1 362 ? 105.417 -1.532 55.129 1.00 85.85 355 SER A O 1
ATOM 2020 N N . ASP A 1 363 ? 104.831 0.638 55.045 1.00 83.61 356 ASP A N 1
ATOM 2021 C CA . ASP A 1 363 ? 105.671 0.920 53.883 1.00 82.08 356 ASP A CA 1
ATOM 2022 C C . ASP A 1 363 ? 106.587 2.099 54.175 1.00 84.23 356 ASP A C 1
ATOM 2023 O O . ASP A 1 363 ? 106.331 2.882 55.093 1.00 84.83 356 ASP A O 1
ATOM 2028 N N . GLY A 1 364 ? 107.652 2.225 53.389 1.00 87.08 357 GLY A N 1
ATOM 2029 C CA . GLY A 1 364 ? 108.574 3.336 53.539 1.00 85.87 357 GLY A CA 1
ATOM 2030 C C . GLY A 1 364 ? 107.879 4.627 53.166 1.00 85.71 357 GLY A C 1
ATOM 2031 O O . GLY A 1 364 ? 106.809 4.593 52.565 1.00 85.23 357 GLY A O 1
ATOM 2032 N N . GLU A 1 365 ? 108.472 5.762 53.524 1.00 86.56 358 GLU A N 1
ATOM 2033 C CA . GLU A 1 365 ? 107.896 7.057 53.170 1.00 86.38 358 GLU A CA 1
ATOM 2034 C C . GLU A 1 365 ? 107.735 7.140 51.657 1.00 81.25 358 GLU A C 1
ATOM 2035 O O . GLU A 1 365 ? 106.620 7.271 51.154 1.00 82.04 358 GLU A O 1
ATOM 2037 N N . ASN A 1 366 ? 108.848 7.050 50.936 1.00 82.83 359 ASN A N 1
ATOM 2038 C CA . ASN A 1 366 ? 108.793 6.862 49.492 1.00 88.21 359 ASN A CA 1
ATOM 2039 C C . ASN A 1 366 ? 108.091 5.535 49.208 1.00 81.92 359 ASN A C 1
ATOM 2040 O O . ASN A 1 366 ? 108.042 4.665 50.070 1.00 84.51 359 ASN A O 1
ATOM 2042 N N . LYS A 1 367 ? 107.527 5.396 48.014 1.00 75.97 360 LYS A N 1
ATOM 2043 C CA . LYS A 1 367 ? 106.854 4.167 47.603 1.00 79.64 360 LYS A CA 1
ATOM 2044 C C . LYS A 1 367 ? 105.542 3.920 48.355 1.00 80.30 360 LYS A C 1
ATOM 2045 O O . LYS A 1 367 ? 104.790 3.000 48.028 1.00 82.35 360 LYS A O 1
ATOM 2047 N N . PHE A 1 368 ? 105.279 4.723 49.375 1.00 73.57 361 PHE A N 1
ATOM 2048 C CA . PHE A 1 368 ? 103.934 4.843 49.887 1.00 71.50 361 PHE A CA 1
ATOM 2049 C C . PHE A 1 368 ? 103.430 6.138 49.288 1.00 67.66 361 PHE A C 1
ATOM 2050 O O . PHE A 1 368 ? 102.297 6.228 48.828 1.00 61.18 361 PHE A O 1
ATOM 2058 N N . GLN A 1 369 ? 104.294 7.147 49.311 1.00 70.27 362 GLN A N 1
ATOM 2059 C CA . GLN A 1 369 ? 104.016 8.392 48.622 1.00 70.10 362 GLN A CA 1
ATOM 2060 C C . GLN A 1 369 ? 103.887 8.121 47.127 1.00 64.87 362 GLN A C 1
ATOM 2061 O O . GLN A 1 369 ? 103.007 8.685 46.488 1.00 65.09 362 GLN A O 1
ATOM 2063 N N . ARG A 1 370 ? 104.742 7.258 46.572 1.00 64.99 363 ARG A N 1
ATOM 2064 C CA . ARG A 1 370 ? 104.627 6.912 45.151 1.00 67.00 363 ARG A CA 1
ATOM 2065 C C . ARG A 1 370 ? 103.239 6.325 44.845 1.00 63.28 363 ARG A C 1
ATOM 2066 O O . ARG A 1 370 ? 102.568 6.736 43.894 1.00 59.60 363 ARG A O 1
ATOM 2068 N N . ILE A 1 371 ? 102.807 5.380 45.671 1.00 61.40 364 ILE A N 1
ATOM 2069 C CA . ILE A 1 371 ? 101.494 4.781 45.492 1.00 63.23 364 ILE A CA 1
ATOM 2070 C C . ILE A 1 371 ? 100.394 5.806 45.715 1.00 60.76 364 ILE A C 1
ATOM 2071 O O . ILE A 1 371 ? 99.486 5.931 44.895 1.00 61.44 364 ILE A O 1
ATOM 2084 N N . ASP A 1 373 ? 100.479 9.044 45.510 1.00 54.99 366 ASP A N 1
ATOM 2085 C CA . ASP A 1 373 ? 100.495 9.993 44.416 1.00 59.35 366 ASP A CA 1
ATOM 2086 C C . ASP A 1 373 ? 99.885 9.422 43.159 1.00 59.26 366 ASP A C 1
ATOM 2087 O O . ASP A 1 373 ? 99.086 10.095 42.497 1.00 61.30 366 ASP A O 1
ATOM 2092 N N . THR A 1 374 ? 100.279 8.199 42.823 1.00 51.52 367 THR A N 1
ATOM 2093 C CA . THR A 1 374 ? 99.707 7.505 41.686 1.00 55.53 367 THR A CA 1
ATOM 2094 C C . THR A 1 374 ? 98.185 7.467 41.838 1.00 52.96 367 THR A C 1
ATOM 2095 O O . THR A 1 374 ? 97.463 7.791 40.907 1.00 52.43 367 THR A O 1
ATOM 2099 N N . LEU A 1 375 ? 97.717 7.088 43.026 1.00 51.26 368 LEU A N 1
ATOM 2100 C CA . LEU A 1 375 ? 96.291 7.004 43.315 1.00 53.11 368 LEU A CA 1
ATOM 2101 C C . LEU A 1 375 ? 95.570 8.348 43.127 1.00 51.41 368 LEU A C 1
ATOM 2102 O O . LEU A 1 375 ? 94.551 8.435 42.439 1.00 45.40 368 LEU A O 1
ATOM 2107 N N . CYS A 1 376 ? 96.121 9.386 43.739 1.00 50.30 369 CYS A N 1
ATOM 2108 C CA . CYS A 1 376 ? 95.633 10.738 43.567 1.00 51.83 369 CYS A CA 1
ATOM 2109 C C . CYS A 1 376 ? 95.534 11.121 42.105 1.00 51.55 369 CYS A C 1
ATOM 2110 O O . CYS A 1 376 ? 94.491 11.641 41.670 1.00 51.67 369 CYS A O 1
ATOM 2113 N N . THR A 1 377 ? 96.608 10.869 41.353 1.00 48.19 370 THR A N 1
ATOM 2114 C CA . THR A 1 377 ? 96.635 11.204 39.930 1.00 49.10 370 THR A CA 1
ATOM 2115 C C . THR A 1 377 ? 95.545 10.444 39.181 1.00 50.42 370 THR A C 1
ATOM 2116 O O . THR A 1 377 ? 94.882 11.007 38.311 1.00 49.44 370 THR A O 1
ATOM 2120 N N . SER A 1 378 ? 95.356 9.174 39.533 1.00 45.22 371 SER A N 1
ATOM 2121 C CA . SER A 1 378 ? 94.346 8.362 38.892 1.00 47.94 371 SER A CA 1
ATOM 2122 C C . SER A 1 378 ? 92.968 8.965 39.121 1.00 46.99 371 SER A C 1
ATOM 2123 O O . SER A 1 378 ? 92.106 8.944 38.241 1.00 47.84 371 SER A O 1
ATOM 2126 N N . PHE A 1 379 ? 92.784 9.523 40.308 1.00 44.36 372 PHE A N 1
ATOM 2127 C CA . PHE A 1 379 ? 91.521 10.127 40.684 1.00 43.58 372 PHE A CA 1
ATOM 2128 C C . PHE A 1 379 ? 91.209 11.363 39.844 1.00 44.60 372 PHE A C 1
ATOM 2129 O O . PHE A 1 379 ? 90.053 11.694 39.650 1.00 45.14 372 PHE A O 1
ATOM 2137 N N . LEU A 1 380 ? 92.243 12.020 39.333 1.00 47.01 373 LEU A N 1
ATOM 2138 C CA . LEU A 1 380 ? 92.058 13.095 38.372 1.00 46.97 373 LEU A CA 1
ATOM 2139 C C . LEU A 1 380 ? 91.613 12.565 37.014 1.00 43.15 373 LEU A C 1
ATOM 2140 O O . LEU A 1 380 ? 90.878 13.229 36.300 1.00 38.08 373 LEU A O 1
ATOM 2145 N N . ILE A 1 381 ? 92.102 11.389 36.649 1.00 42.42 374 ILE A N 1
ATOM 2146 C CA . ILE A 1 381 ? 91.654 10.726 35.436 1.00 44.92 374 ILE A CA 1
ATOM 2147 C C . ILE A 1 381 ? 90.238 10.106 35.566 1.00 45.25 374 ILE A C 1
ATOM 2148 O O . ILE A 1 381 ? 89.390 10.268 34.682 1.00 43.35 374 ILE A O 1
ATOM 2153 N N . ASP A 1 382 ? 90.003 9.383 36.659 1.00 41.62 375 ASP A N 1
ATOM 2154 C CA . ASP A 1 382 ? 88.739 8.710 36.899 1.00 43.55 375 ASP A CA 1
ATOM 2155 C C . ASP A 1 382 ? 88.180 9.055 38.273 1.00 47.35 375 ASP A C 1
ATOM 2156 O O . ASP A 1 382 ? 88.504 8.376 39.244 1.00 50.64 375 ASP A O 1
ATOM 2161 N N . PRO A 1 383 ? 87.330 10.096 38.357 1.00 43.71 376 PRO A N 1
ATOM 2162 C CA . PRO A 1 383 ? 86.815 10.608 39.642 1.00 45.22 376 PRO A CA 1
ATOM 2163 C C . PRO A 1 383 ? 86.251 9.517 40.563 1.00 46.23 376 PRO A C 1
ATOM 2164 O O . PRO A 1 383 ? 85.712 8.521 40.078 1.00 48.97 376 PRO A O 1
ATOM 2168 N N . PRO A 1 384 ? 86.359 9.713 41.885 1.00 49.99 377 PRO A N 1
ATOM 2169 C CA . PRO A 1 384 ? 85.750 8.798 42.866 1.00 47.65 377 PRO A CA 1
ATOM 2170 C C . PRO A 1 384 ? 84.227 8.878 42.818 1.00 48.53 377 PRO A C 1
ATOM 2171 O O . PRO A 1 384 ? 83.698 9.799 42.186 1.00 50.95 377 PRO A O 1
ATOM 2175 N N . ARG A 1 385 ? 83.530 7.957 43.479 1.00 49.31 378 ARG A N 1
ATOM 2176 C CA . ARG A 1 385 ? 82.063 8.003 43.502 1.00 50.22 378 ARG A CA 1
ATOM 2177 C C . ARG A 1 385 ? 81.593 9.272 44.179 1.00 50.65 378 ARG A C 1
ATOM 2178 O O . ARG A 1 385 ? 81.961 9.553 45.314 1.00 52.97 378 ARG A O 1
ATOM 2186 N N . THR A 1 386 ? 80.776 10.036 43.474 1.00 45.99 379 THR A N 1
ATOM 2187 C CA . THR A 1 386 ? 80.342 11.328 43.973 1.00 45.43 379 THR A CA 1
ATOM 2188 C C . THR A 1 386 ? 78.824 11.399 44.029 1.00 46.39 379 THR A C 1
ATOM 2189 O O . THR A 1 386 ? 78.147 11.117 43.055 1.00 42.97 379 THR A O 1
ATOM 2193 N N . THR A 1 387 ? 78.300 11.789 45.174 1.00 44.57 380 THR A N 1
ATOM 2194 C CA . THR A 1 387 ? 76.885 12.018 45.293 1.00 49.09 380 THR A CA 1
ATOM 2195 C C . THR A 1 387 ? 76.651 13.519 45.465 1.00 45.40 380 THR A C 1
ATOM 2196 O O . THR A 1 387 ? 77.549 14.220 45.902 1.00 47.51 380 THR A O 1
ATOM 2200 N N . LYS A 1 388 ? 75.459 13.993 45.090 1.00 42.38 381 LYS A N 1
ATOM 2201 C CA . LYS A 1 388 ? 75.089 15.419 45.094 1.00 42.09 381 LYS A CA 1
ATOM 2202 C C . LYS A 1 388 ? 73.678 15.579 44.543 1.00 42.48 381 LYS A C 1
ATOM 2203 O O . LYS A 1 388 ? 73.136 14.662 43.928 1.00 42.52 381 LYS A O 1
ATOM 2209 N N . CYS A 1 389 ? 73.086 16.754 44.750 1.00 43.80 382 CYS A N 1
ATOM 2210 C CA . CYS A 1 389 ? 71.796 17.106 44.130 1.00 42.79 382 CYS A CA 1
ATOM 2211 C C . CYS A 1 389 ? 71.871 18.334 43.228 1.00 41.95 382 CYS A C 1
ATOM 2212 O O . CYS A 1 389 ? 72.785 19.161 43.319 1.00 38.64 382 CYS A O 1
ATOM 2215 N N . PHE A 1 390 ? 70.878 18.443 42.359 1.00 39.86 383 PHE A N 1
ATOM 2216 C CA . PHE A 1 390 ? 70.773 19.567 41.447 1.00 36.81 383 PHE A CA 1
ATOM 2217 C C . PHE A 1 390 ? 69.567 20.434 41.826 1.00 43.25 383 PHE A C 1
ATOM 2218 O O . PHE A 1 390 ? 68.419 20.134 41.459 1.00 44.20 383 PHE A O 1
ATOM 2226 N N . ILE A 1 391 ? 69.809 21.491 42.595 1.00 40.17 384 ILE A N 1
ATOM 2227 C CA . ILE A 1 391 ? 68.712 22.351 42.998 1.00 38.91 384 ILE A CA 1
ATOM 2228 C C . ILE A 1 391 ? 68.932 23.761 42.515 1.00 38.53 384 ILE A C 1
ATOM 2229 O O . ILE A 1 391 ? 70.076 24.202 42.379 1.00 45.83 384 ILE A O 1
ATOM 2234 N N . PRO A 1 392 ? 67.828 24.488 42.263 1.00 44.10 385 PRO A N 1
ATOM 2235 C CA . PRO A 1 392 ? 67.885 25.919 41.911 1.00 44.39 385 PRO A CA 1
ATOM 2236 C C . PRO A 1 392 ? 68.409 26.717 43.090 1.00 38.82 385 PRO A C 1
ATOM 2237 O O . PRO A 1 392 ? 68.516 26.167 44.187 1.00 43.36 385 PRO A O 1
ATOM 2241 N N . PRO A 1 393 ? 68.749 27.979 42.881 1.00 36.57 386 PRO A N 1
ATOM 2242 C CA . PRO A 1 393 ? 69.092 28.864 44.001 1.00 39.02 386 PRO A CA 1
ATOM 2243 C C . PRO A 1 393 ? 68.051 28.831 45.122 1.00 42.21 386 PRO A C 1
ATOM 2244 O O . PRO A 1 393 ? 66.837 28.749 44.871 1.00 43.70 386 PRO A O 1
ATOM 2248 N N . ILE A 1 394 ? 68.551 28.913 46.350 1.00 39.84 387 ILE A N 1
ATOM 2249 C CA . ILE A 1 394 ? 67.750 28.843 47.559 1.00 40.13 387 ILE A CA 1
ATOM 2250 C C . ILE A 1 394 ? 66.552 29.782 47.521 1.00 42.99 387 ILE A C 1
ATOM 2251 O O . ILE A 1 394 ? 65.410 29.346 47.652 1.00 37.93 387 ILE A O 1
ATOM 2256 N N . SER A 1 395 ? 66.828 31.066 47.321 1.00 43.26 388 SER A N 1
ATOM 2257 C CA . SER A 1 395 ? 65.775 32.085 47.219 1.00 42.91 388 SER A CA 1
ATOM 2258 C C . SER A 1 395 ? 64.735 31.731 46.178 1.00 47.59 388 SER A C 1
ATOM 2259 O O . SER A 1 395 ? 63.531 31.784 46.454 1.00 49.13 388 SER A O 1
ATOM 2262 N N . SER A 1 396 ? 65.205 31.362 44.990 1.00 45.15 389 SER A N 1
ATOM 2263 C CA . SER A 1 396 ? 64.319 30.926 43.914 1.00 46.50 389 SER A CA 1
ATOM 2264 C C . SER A 1 396 ? 63.398 29.833 44.425 1.00 46.51 389 SER A C 1
ATOM 2265 O O . SER A 1 396 ? 62.193 29.862 44.210 1.00 44.94 389 SER A O 1
ATOM 2268 N N . LEU A 1 397 ? 63.990 28.878 45.130 1.00 46.68 390 LEU A N 1
ATOM 2269 C CA . LEU A 1 397 ? 63.266 27.728 45.657 1.00 44.12 390 LEU A CA 1
ATOM 2270 C C . LEU A 1 397 ? 62.193 28.164 46.679 1.00 50.14 390 LEU A C 1
ATOM 2271 O O . LEU A 1 397 ? 61.051 27.722 46.607 1.00 49.52 390 LEU A O 1
ATOM 2292 N N . TYR A 1 400 ? 59.36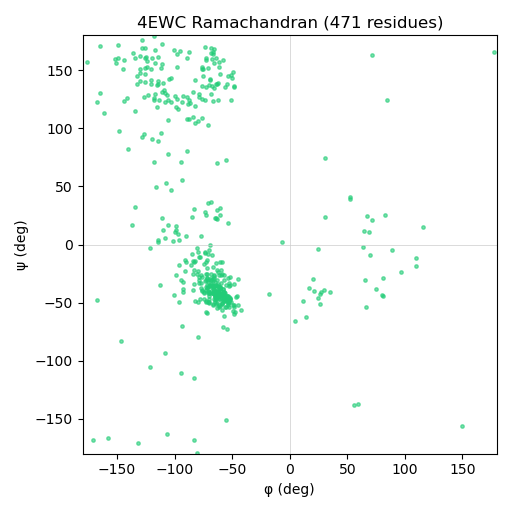6 29.968 44.782 1.00 49.15 393 TYR A N 1
ATOM 2293 C CA . TYR A 1 400 ? 58.601 29.069 43.937 1.00 47.63 393 TYR A CA 1
ATOM 2294 C C . TYR A 1 400 ? 57.578 28.340 44.793 1.00 47.57 393 TYR A C 1
ATOM 2295 O O . TYR A 1 400 ? 56.404 28.254 44.426 1.00 52.36 393 TYR A O 1
ATOM 2304 N N . ILE A 1 401 ? 58.020 27.866 45.957 1.00 43.93 394 ILE A N 1
ATOM 2305 C CA . ILE A 1 401 ? 57.127 27.275 46.948 1.00 45.96 394 ILE A CA 1
ATOM 2306 C C . ILE A 1 401 ? 56.137 28.291 47.572 1.00 52.21 394 ILE A C 1
ATOM 2307 O O . ILE A 1 401 ? 54.961 27.972 47.762 1.00 51.32 394 ILE A O 1
ATOM 2312 N N . GLN A 1 402 ? 56.604 29.498 47.891 1.00 48.31 395 GLN A N 1
ATOM 2313 C CA . GLN A 1 402 ? 55.702 30.511 48.417 1.00 50.18 395 GLN A CA 1
ATOM 2314 C C . GLN A 1 402 ? 54.630 30.862 47.382 1.00 52.27 395 GLN A C 1
ATOM 2315 O O . GLN A 1 402 ? 53.484 31.123 47.746 1.00 52.29 395 GLN A O 1
ATOM 2317 N N . GLU A 1 403 ? 54.977 30.830 46.097 1.00 48.48 396 GLU A N 1
ATOM 2318 C CA . GLU A 1 403 ? 53.997 31.172 45.068 1.00 47.80 396 GLU A CA 1
ATOM 2319 C C . GLU A 1 403 ? 52.895 30.117 44.918 1.00 52.53 396 GLU A C 1
ATOM 2320 O O . GLU A 1 403 ? 51.951 30.295 44.160 1.00 51.18 396 GLU A O 1
ATOM 2322 N N . GLY A 1 404 ? 53.019 29.012 45.643 1.00 58.45 397 GLY A N 1
ATOM 2323 C CA . GLY A 1 404 ? 52.005 27.974 45.626 1.00 47.92 397 GLY A CA 1
ATOM 2324 C C . GLY A 1 404 ? 52.420 26.689 44.940 1.00 50.61 397 GLY A C 1
ATOM 2325 O O . GLY A 1 404 ? 51.731 25.680 45.061 1.00 53.35 397 GLY A O 1
ATOM 2326 N N . ASN A 1 405 ? 53.542 26.705 44.228 1.00 53.90 398 ASN A N 1
ATOM 2327 C CA . ASN A 1 405 ? 53.979 25.508 43.499 1.00 52.77 398 ASN A CA 1
ATOM 2328 C C . ASN A 1 405 ? 54.477 24.381 44.396 1.00 48.94 398 ASN A C 1
ATOM 2329 O O . ASN A 1 405 ? 54.985 24.620 45.491 1.00 49.68 398 ASN A O 1
ATOM 2334 N N . SER A 1 406 ? 54.326 23.151 43.911 1.00 51.77 399 SER A N 1
ATOM 2335 C CA . SER A 1 406 ? 54.709 21.953 44.658 1.00 53.76 399 SER A CA 1
ATOM 2336 C C . SER A 1 406 ? 55.942 21.250 44.093 1.00 53.52 399 SER A C 1
ATOM 2337 O O . SER A 1 406 ? 56.035 21.011 42.886 1.00 52.15 399 SER A O 1
ATOM 2340 N N . VAL A 1 407 ? 56.873 20.892 44.969 1.00 48.87 400 VAL A N 1
ATOM 2341 C CA . VAL A 1 407 ? 58.071 20.180 44.531 1.00 47.32 400 VAL A CA 1
ATOM 2342 C C . VAL A 1 407 ? 58.094 18.717 44.947 1.00 54.11 400 VAL A C 1
ATOM 2343 O O . VAL A 1 407 ? 59.088 18.007 44.734 1.00 54.50 400 VAL A O 1
ATOM 2347 N N . LEU A 1 408 ? 57.001 18.253 45.534 1.00 52.39 401 LEU A N 1
ATOM 2348 C CA . LEU A 1 408 ? 56.960 16.881 46.022 1.00 53.56 401 LEU A CA 1
ATOM 2349 C C . LEU A 1 408 ? 57.194 15.868 44.914 1.00 51.08 401 LEU A C 1
ATOM 2350 O O . LEU A 1 408 ? 57.797 14.825 45.152 1.00 51.39 401 LEU A O 1
ATOM 2355 N N . ALA A 1 409 ? 56.752 16.182 43.701 1.00 48.59 402 ALA A N 1
ATOM 2356 C CA . ALA A 1 409 ? 56.901 15.234 42.596 1.00 51.75 402 ALA A CA 1
ATOM 2357 C C . ALA A 1 409 ? 58.162 15.492 41.769 1.00 52.81 402 ALA A C 1
ATOM 2358 O O . ALA A 1 409 ? 58.285 15.016 40.649 1.00 49.77 402 ALA A O 1
ATOM 2368 N N . ASP A 1 411 ? 62.378 15.599 40.897 1.00 46.58 404 ASP A N 1
ATOM 2369 C CA . ASP A 1 411 ? 63.577 14.805 41.083 1.00 46.18 404 ASP A CA 1
ATOM 2370 C C . ASP A 1 411 ? 64.787 15.698 40.899 1.00 47.29 404 ASP A C 1
ATOM 2371 O O . ASP A 1 411 ? 65.057 16.200 39.789 1.00 48.74 404 ASP A O 1
ATOM 2376 N N . PHE A 1 412 ? 65.526 15.905 41.981 1.00 46.13 405 PHE A N 1
ATOM 2377 C CA . PHE A 1 412 ? 66.725 16.752 41.910 1.00 46.83 405 PHE A CA 1
ATOM 2378 C C . PHE A 1 412 ? 68.002 15.926 41.878 1.00 45.79 405 PHE A C 1
ATOM 2379 O O . PHE A 1 412 ? 69.088 16.488 41.878 1.00 42.00 405 PHE A O 1
ATOM 2395 N N . LYS A 1 414 ? 68.448 12.933 39.596 1.00 44.10 407 LYS A N 1
ATOM 2396 C CA . LYS A 1 414 ? 68.750 12.403 38.258 1.00 45.41 407 LYS A CA 1
ATOM 2397 C C . LYS A 1 414 ? 69.430 13.409 37.317 1.00 46.81 407 LYS A C 1
ATOM 2398 O O . LYS A 1 414 ? 70.290 13.033 36.531 1.00 48.71 407 LYS A O 1
ATOM 2404 N N . ASN A 1 415 ? 69.023 14.670 37.391 1.00 42.95 408 ASN A N 1
ATOM 2405 C CA . ASN A 1 415 ? 69.600 15.733 36.583 1.00 46.03 408 ASN A CA 1
ATOM 2406 C C . ASN A 1 415 ? 69.087 17.099 37.039 1.00 47.92 408 ASN A C 1
ATOM 2407 O O . ASN A 1 415 ? 68.465 17.209 38.093 1.00 47.89 408 ASN A O 1
ATOM 2412 N N . GLY A 1 416 ? 69.342 18.136 36.250 1.00 48.62 409 GLY A N 1
ATOM 2413 C CA . GLY A 1 416 ? 68.954 19.482 36.633 1.00 46.25 409 GLY A CA 1
ATOM 2414 C C . GLY A 1 416 ? 67.671 20.026 36.026 1.00 45.79 409 GLY A C 1
ATOM 2415 O O . GLY A 1 416 ? 67.416 21.223 36.130 1.00 46.60 409 GLY A O 1
ATOM 2416 N N . GLU A 1 417 ? 66.870 19.156 35.411 1.00 46.04 410 GLU A N 1
ATOM 2417 C CA . GLU A 1 417 ? 65.627 19.583 34.746 1.00 50.89 410 GLU A CA 1
ATOM 2418 C C . GLU A 1 417 ? 64.654 20.345 35.652 1.00 46.71 410 GLU A C 1
ATOM 2419 O O . GLU A 1 417 ? 64.220 21.434 35.323 1.00 51.97 410 GLU A O 1
ATOM 2425 N N . ASP A 1 418 ? 64.310 19.761 36.783 1.00 41.42 411 ASP A N 1
ATOM 2426 C CA . ASP A 1 418 ? 63.399 20.402 37.684 1.00 41.95 411 ASP A CA 1
ATOM 2427 C C . ASP A 1 418 ? 64.025 21.648 38.261 1.00 44.03 411 ASP A C 1
ATOM 2428 O O . ASP A 1 418 ? 63.348 22.660 38.446 1.00 52.28 411 ASP A O 1
ATOM 2433 N N . ALA A 1 419 ? 65.316 21.603 38.534 1.00 43.04 412 ALA A N 1
ATOM 2434 C CA . ALA A 1 419 ? 66.012 22.819 38.975 1.00 44.41 412 ALA A CA 1
ATOM 2435 C C . ALA A 1 419 ? 65.898 23.927 37.933 1.00 46.23 412 ALA A C 1
ATOM 2436 O O . ALA A 1 419 ? 65.647 25.065 38.289 1.00 47.43 412 ALA A O 1
ATOM 2438 N N . CYS A 1 420 ? 66.063 23.606 36.653 1.00 45.41 413 CYS A N 1
ATOM 2439 C CA . CYS A 1 420 ? 65.929 24.649 35.639 1.00 48.50 413 CYS A CA 1
ATOM 2440 C C . CYS A 1 420 ? 64.472 25.173 35.511 1.00 51.95 413 CYS A C 1
ATOM 2441 O O . CYS A 1 420 ? 64.252 26.368 35.277 1.00 51.33 413 CYS A O 1
ATOM 2444 N N . LYS A 1 421 ? 63.490 24.292 35.682 1.00 46.31 414 LYS A N 1
ATOM 2445 C CA . LYS A 1 421 ? 62.088 24.691 35.648 1.00 48.75 414 LYS A CA 1
ATOM 2446 C C . LYS A 1 421 ? 61.780 25.705 36.717 1.00 51.30 414 LYS A C 1
ATOM 2447 O O . LYS A 1 421 ? 61.033 26.653 36.480 1.00 54.31 414 LYS A O 1
ATOM 2453 N N . ILE A 1 422 ? 62.350 25.514 37.901 1.00 48.02 415 ILE A N 1
ATOM 2454 C CA . ILE A 1 422 ? 62.154 26.484 38.974 1.00 47.64 415 ILE A CA 1
ATOM 2455 C C . ILE A 1 422 ? 62.885 27.785 38.648 1.00 52.76 415 ILE A C 1
ATOM 2456 O O . ILE A 1 422 ? 62.353 28.882 38.868 1.00 50.11 415 ILE A O 1
ATOM 2461 N N . CYS A 1 423 ? 64.093 27.647 38.098 1.00 49.37 416 CYS A N 1
ATOM 2462 C CA . CYS A 1 423 ? 64.897 28.793 37.683 1.00 45.76 416 CYS A CA 1
ATOM 2463 C C . CYS A 1 423 ? 64.156 29.691 36.715 1.00 51.35 416 CYS A C 1
ATOM 2464 O O . CYS A 1 423 ? 64.064 30.895 36.940 1.00 54.24 416 CYS A O 1
ATOM 2467 N N . ARG A 1 424 ? 63.655 29.115 35.628 1.00 49.25 417 ARG A N 1
ATOM 2468 C CA . ARG A 1 424 ? 62.929 29.902 34.640 1.00 51.06 417 ARG A CA 1
ATOM 2469 C C . ARG A 1 424 ? 61.687 30.570 35.248 1.00 55.07 417 ARG A C 1
ATOM 2470 O O . ARG A 1 424 ? 61.363 31.716 34.916 1.00 51.57 417 ARG A O 1
ATOM 2478 N N . GLU A 1 425 ? 61.022 29.866 36.165 1.00 56.54 418 GLU A N 1
ATOM 2479 C CA . GLU A 1 425 ? 59.759 30.335 36.743 1.00 54.55 418 GLU A CA 1
ATOM 2480 C C . GLU A 1 425 ? 59.894 31.502 37.723 1.00 55.87 418 GLU A C 1
ATOM 2481 O O . GLU A 1 425 ? 59.275 32.549 37.532 1.00 64.49 418 GLU A O 1
ATOM 2487 N N . ALA A 1 426 ? 60.675 31.321 38.784 1.00 57.35 419 ALA A N 1
ATOM 2488 C CA . ALA A 1 426 ? 60.808 32.368 39.790 1.00 54.38 419 ALA A CA 1
ATOM 2489 C C . ALA A 1 426 ? 61.545 33.595 39.247 1.00 58.63 419 ALA A C 1
ATOM 2490 O O . ALA A 1 426 ? 62.184 33.563 38.188 1.00 53.37 419 ALA A O 1
ATOM 2492 N N . LYS A 1 427 ? 61.424 34.680 39.998 1.00 62.63 420 LYS A N 1
ATOM 2493 C CA . LYS A 1 427 ? 62.014 35.949 39.650 1.00 59.73 420 LYS A CA 1
ATOM 2494 C C . LYS A 1 427 ? 63.017 36.322 40.737 1.00 59.90 420 LYS A C 1
ATOM 2495 O O . LYS A 1 427 ? 62.784 37.229 41.537 1.00 58.09 420 LYS A O 1
ATOM 2501 N N . LEU A 1 428 ? 64.132 35.589 40.752 1.00 60.66 421 LEU A N 1
ATOM 2502 C CA . LEU A 1 428 ? 65.227 35.813 41.678 1.00 53.91 421 LEU A CA 1
ATOM 2503 C C . LEU A 1 428 ? 65.807 37.207 41.506 1.00 54.41 421 LEU A C 1
ATOM 2504 O O . LEU A 1 428 ? 65.831 37.762 40.400 1.00 55.14 421 LEU A O 1
ATOM 2509 N N . LYS A 1 429 ? 66.261 37.779 42.609 1.00 50.90 422 LYS A N 1
ATOM 2510 C CA . LYS A 1 429 ? 66.967 39.046 42.549 1.00 54.04 422 LYS A CA 1
ATOM 2511 C C . LYS A 1 429 ? 68.320 38.915 43.240 1.00 56.62 422 LYS A C 1
ATOM 2512 O O . LYS A 1 429 ? 68.553 37.990 44.022 1.00 57.80 422 LYS A O 1
ATOM 2518 N N . VAL A 1 430 ? 69.227 39.823 42.930 1.00 52.65 423 VAL A N 1
ATOM 2519 C CA . VAL A 1 430 ? 70.561 39.730 43.493 1.00 52.08 423 VAL A CA 1
ATOM 2520 C C . VAL A 1 430 ? 71.127 41.124 43.758 1.00 52.54 423 VAL A C 1
ATOM 2521 O O . VAL A 1 430 ? 70.742 42.089 43.107 1.00 52.02 423 VAL A O 1
ATOM 2525 N N . GLY A 1 431 ? 72.000 41.223 44.752 1.00 45.80 424 GLY A N 1
ATOM 2526 C CA . GLY A 1 431 ? 72.731 42.441 45.001 1.00 52.03 424 GLY A CA 1
ATOM 2527 C C . GLY A 1 431 ? 74.058 42.384 44.277 1.00 54.18 424 GLY A C 1
ATOM 2528 O O . GLY A 1 431 ? 74.795 41.408 44.425 1.00 54.21 424 GLY A O 1
ATOM 2529 N N . VAL A 1 432 ? 74.364 43.409 43.486 1.00 53.65 425 VAL A N 1
ATOM 2530 C CA . VAL A 1 432 ? 75.603 43.410 42.721 1.00 52.60 425 VAL A CA 1
ATOM 2531 C C . VAL A 1 432 ? 76.334 44.748 42.822 1.00 57.38 425 VAL A C 1
ATOM 2532 O O . VAL A 1 432 ? 75.748 45.765 43.184 1.00 58.59 425 VAL A O 1
ATOM 2536 N N . ASN A 1 433 ? 77.624 44.736 42.507 1.00 57.62 426 ASN A N 1
ATOM 2537 C CA . ASN A 1 433 ? 78.451 45.917 42.643 1.00 53.06 426 ASN A CA 1
ATOM 2538 C C . ASN A 1 433 ? 79.697 45.839 41.746 1.00 58.29 426 ASN A C 1
ATOM 2539 O O . ASN A 1 433 ? 79.765 44.992 40.863 1.00 57.32 426 ASN A O 1
ATOM 2544 N N . SER A 1 434 ? 80.671 46.719 41.967 1.00 54.51 427 SER A N 1
ATOM 2545 C CA . SER A 1 434 ? 81.873 46.755 41.132 1.00 57.64 427 SER A CA 1
ATOM 2546 C C . SER A 1 434 ? 82.680 45.445 41.165 1.00 58.77 427 SER A C 1
ATOM 2547 O O . SER A 1 434 ? 83.243 45.035 40.142 1.00 57.73 427 SER A O 1
ATOM 2550 N N . THR A 1 435 ? 82.744 44.810 42.335 1.00 50.44 428 THR A N 1
ATOM 2551 C CA . THR A 1 435 ? 83.552 43.609 42.486 1.00 56.78 428 THR A CA 1
ATOM 2552 C C . THR A 1 435 ? 82.726 42.323 42.329 1.00 57.75 428 THR A C 1
ATOM 2553 O O . THR A 1 435 ? 83.095 41.408 41.585 1.00 54.34 428 THR A O 1
ATOM 2557 N N . PHE A 1 436 ? 81.605 42.264 43.037 1.00 59.04 429 PHE A N 1
ATOM 2558 C CA . PHE A 1 436 ? 80.649 41.182 42.881 1.00 51.85 429 PHE A CA 1
ATOM 2559 C C . PHE A 1 436 ? 79.654 41.566 41.787 1.00 49.15 429 PHE A C 1
ATOM 2560 O O . PHE A 1 436 ? 78.553 42.028 42.085 1.00 50.73 429 PHE A O 1
ATOM 2568 N N . THR A 1 437 ? 80.050 41.382 40.527 1.00 47.66 430 THR A N 1
ATOM 2569 C CA . THR A 1 437 ? 79.225 41.791 39.382 1.00 48.12 430 THR A CA 1
ATOM 2570 C C . THR A 1 437 ? 78.171 40.753 39.032 1.00 51.59 430 THR A C 1
ATOM 2571 O O . THR A 1 437 ? 78.113 39.680 39.635 1.00 53.42 430 THR A O 1
ATOM 2583 N N . SER A 1 439 ? 77.943 38.973 36.336 1.00 50.17 432 SER A N 1
ATOM 2584 C CA . SER A 1 439 ? 78.561 37.789 35.765 1.00 49.81 432 SER A CA 1
ATOM 2585 C C . SER A 1 439 ? 79.237 36.943 36.844 1.00 47.91 432 SER A C 1
ATOM 2586 O O . SER A 1 439 ? 79.340 35.726 36.712 1.00 46.60 432 SER A O 1
ATOM 2589 N N . VAL A 1 440 ? 79.705 37.586 37.907 1.00 47.82 433 VAL A N 1
ATOM 2590 C CA . VAL A 1 440 ? 80.194 36.858 39.080 1.00 48.47 433 VAL A CA 1
ATOM 2591 C C . VAL A 1 440 ? 79.055 36.088 39.750 1.00 51.88 433 VAL A C 1
ATOM 2592 O O . VAL A 1 440 ? 79.177 34.893 40.028 1.00 48.50 433 VAL A O 1
ATOM 2596 N N . ALA A 1 441 ? 77.939 36.779 39.988 1.00 52.05 434 ALA A N 1
ATOM 2597 C CA . ALA A 1 441 ? 76.778 36.167 40.624 1.00 47.45 434 ALA A CA 1
ATOM 2598 C C . ALA A 1 441 ? 76.279 34.989 39.802 1.00 50.41 434 ALA A C 1
ATOM 2599 O O . ALA A 1 441 ? 75.965 33.933 40.360 1.00 49.58 434 ALA A O 1
ATOM 2601 N N . ARG A 1 442 ? 76.220 35.160 38.481 1.00 48.91 435 ARG A N 1
ATOM 2602 C CA . ARG A 1 442 ? 75.804 34.069 37.595 1.00 49.54 435 ARG A CA 1
ATOM 2603 C C . ARG A 1 442 ? 76.726 32.840 37.694 1.00 48.19 435 ARG A C 1
ATOM 2604 O O . ARG A 1 442 ? 76.264 31.695 37.654 1.00 46.41 435 ARG A O 1
ATOM 2612 N N . THR A 1 443 ? 78.022 33.085 37.860 1.00 45.27 436 THR A N 1
ATOM 2613 C CA . THR A 1 443 ? 78.987 32.010 38.075 1.00 45.49 436 THR A CA 1
ATOM 2614 C C . THR A 1 443 ? 78.735 31.296 39.413 1.00 45.24 436 THR A C 1
ATOM 2615 O O . THR A 1 443 ? 78.918 30.091 39.518 1.00 47.36 436 THR A O 1
ATOM 2619 N N . CYS A 1 444 ? 78.310 32.042 40.424 1.00 43.27 437 CYS A N 1
ATOM 2620 C CA . CYS A 1 444 ? 78.067 31.486 41.747 1.00 44.13 437 CYS A CA 1
ATOM 2621 C C . CYS A 1 444 ? 76.826 30.595 41.777 1.00 49.38 437 CYS A C 1
ATOM 2622 O O . CYS A 1 444 ? 76.742 29.626 42.540 1.00 48.81 437 CYS A O 1
ATOM 2625 N N . VAL A 1 445 ? 75.864 30.964 40.942 1.00 42.60 438 VAL A N 1
ATOM 2626 C CA . VAL A 1 445 ? 74.654 30.224 40.750 1.00 40.67 438 VAL A CA 1
ATOM 2627 C C . VAL A 1 445 ? 74.976 28.930 40.002 1.00 46.64 438 VAL A C 1
ATOM 2628 O O . VAL A 1 445 ? 74.557 27.849 40.420 1.00 47.53 438 VAL A O 1
ATOM 2632 N N . ALA A 1 446 ? 75.711 29.059 38.896 1.00 44.73 439 ALA A N 1
ATOM 2633 C CA . ALA A 1 446 ? 76.095 27.931 38.071 1.00 41.67 439 ALA A CA 1
ATOM 2634 C C . ALA A 1 446 ? 76.785 26.885 38.921 1.00 45.44 439 ALA A C 1
ATOM 2635 O O . ALA A 1 446 ? 76.415 25.704 38.911 1.00 42.19 439 ALA A O 1
ATOM 2637 N N . VAL A 1 447 ? 77.796 27.332 39.658 1.00 44.93 440 VAL A N 1
ATOM 2638 C CA . VAL A 1 447 ? 78.568 26.447 40.512 1.00 44.45 440 VAL A CA 1
ATOM 2639 C C . VAL A 1 447 ? 77.682 25.692 41.541 1.00 44.89 440 VAL A C 1
ATOM 2640 O O . VAL A 1 447 ? 77.838 24.499 41.720 1.00 46.14 440 VAL A O 1
ATOM 2644 N N . SER A 1 448 ? 76.735 26.361 42.180 1.00 40.68 441 SER A N 1
ATOM 2645 C CA . SER A 1 448 ? 75.840 25.658 43.083 1.00 39.33 441 SER A CA 1
ATOM 2646 C C . SER A 1 448 ? 74.877 24.682 42.372 1.00 46.28 441 SER A C 1
ATOM 2647 O O . SER A 1 448 ? 74.587 23.565 42.875 1.00 39.92 441 SER A O 1
ATOM 2658 N N . VAL A 1 450 ? 75.498 22.830 39.816 1.00 42.92 443 VAL A N 1
ATOM 2659 C CA . VAL A 1 450 ? 76.210 21.597 39.567 1.00 40.44 443 VAL A CA 1
ATOM 2660 C C . VAL A 1 450 ? 76.943 21.146 40.816 1.00 40.30 443 VAL A C 1
ATOM 2661 O O . VAL A 1 450 ? 77.624 20.109 40.812 1.00 36.12 443 VAL A O 1
ATOM 2665 N N . ALA A 1 451 ? 76.767 21.922 41.888 1.00 40.72 444 ALA A N 1
ATOM 2666 C CA . ALA A 1 451 ? 77.299 21.576 43.214 1.00 43.15 444 ALA A CA 1
ATOM 2667 C C . ALA A 1 451 ? 78.791 21.256 43.227 1.00 41.79 444 ALA A C 1
ATOM 2668 O O . ALA A 1 451 ? 79.223 20.345 43.931 1.00 43.55 444 ALA A O 1
ATOM 2670 N N . THR A 1 452 ? 79.572 22.003 42.454 1.00 41.05 445 THR A N 1
ATOM 2671 C CA . THR A 1 452 ? 81.025 21.802 42.448 1.00 44.02 445 THR A CA 1
ATOM 2672 C C . THR A 1 452 ? 81.799 22.941 41.812 1.00 44.17 445 THR A C 1
ATOM 2673 O O . THR A 1 452 ? 81.491 23.374 40.708 1.00 49.45 445 THR A O 1
ATOM 2677 N N . ALA A 1 453 ? 82.825 23.423 42.502 1.00 43.95 446 ALA A N 1
ATOM 2678 C CA . ALA A 1 453 ? 83.686 24.455 41.909 1.00 42.04 446 ALA A CA 1
ATOM 2679 C C . ALA A 1 453 ? 84.604 23.886 40.829 1.00 41.82 446 ALA A C 1
ATOM 2680 O O . ALA A 1 453 ? 85.277 24.636 40.137 1.00 40.31 446 ALA A O 1
ATOM 2682 N N . PHE A 1 454 ? 84.629 22.570 40.673 1.00 41.12 447 PHE A N 1
ATOM 2683 C CA . PHE A 1 454 ? 85.636 21.961 39.818 1.00 38.78 447 PHE A CA 1
ATOM 2684 C C . PHE A 1 454 ? 85.083 21.473 38.506 1.00 38.85 447 PHE A C 1
ATOM 2685 O O . PHE A 1 454 ? 85.722 20.681 37.806 1.00 37.16 447 PHE A O 1
ATOM 2693 N N . CYS A 1 455 ? 83.893 21.971 38.173 1.00 42.40 448 CYS A N 1
ATOM 2694 C CA . CYS A 1 455 ? 83.193 21.560 36.956 1.00 41.31 448 CYS A CA 1
ATOM 2695 C C . CYS A 1 455 ? 83.834 22.224 35.760 1.00 41.78 448 CYS A C 1
ATOM 2696 O O . CYS A 1 455 ? 84.412 23.289 35.880 1.00 44.48 448 CYS A O 1
ATOM 2699 N N . SER A 1 456 ? 83.727 21.585 34.610 1.00 40.48 449 SER A N 1
ATOM 2700 C CA . SER A 1 456 ? 84.152 22.176 33.355 1.00 45.53 449 SER A CA 1
ATOM 2701 C C . SER A 1 456 ? 83.607 23.597 33.190 1.00 46.63 449 SER A C 1
ATOM 2702 O O . SER A 1 456 ? 82.429 23.864 33.479 1.00 45.18 449 SER A O 1
ATOM 2705 N N . ALA A 1 457 ? 84.469 24.506 32.743 1.00 44.31 450 ALA A N 1
ATOM 2706 C CA . ALA A 1 457 ? 84.057 25.881 32.475 1.00 44.16 450 ALA A CA 1
ATOM 2707 C C . ALA A 1 457 ? 83.047 25.955 31.332 1.00 41.93 450 ALA A C 1
ATOM 2708 O O . ALA A 1 457 ? 82.103 26.740 31.398 1.00 43.72 450 ALA A O 1
ATOM 2710 N N . ASP A 1 458 ? 83.257 25.150 30.292 1.00 41.56 451 ASP A N 1
ATOM 2711 C CA . ASP A 1 458 ? 82.314 25.086 29.183 1.00 43.02 451 ASP A CA 1
ATOM 2712 C C . ASP A 1 458 ? 80.919 24.776 29.702 1.00 43.21 451 ASP A C 1
ATOM 2713 O O . ASP A 1 458 ? 79.938 25.393 29.284 1.00 42.89 451 ASP A O 1
ATOM 2718 N N . ILE A 1 459 ? 80.844 23.815 30.619 1.00 42.36 452 ILE A N 1
ATOM 2719 C CA . ILE A 1 459 ? 79.581 23.412 31.194 1.00 42.11 452 ILE A CA 1
ATOM 2720 C C . ILE A 1 459 ? 78.947 24.559 31.963 1.00 45.83 452 ILE A C 1
ATOM 2721 O O . ILE A 1 459 ? 77.780 24.909 31.713 1.00 43.32 452 ILE A O 1
ATOM 2726 N N . ILE A 1 460 ? 79.712 25.117 32.904 1.00 38.90 453 ILE A N 1
ATOM 2727 C CA . ILE A 1 460 ? 79.322 26.323 33.643 1.00 42.84 453 ILE A CA 1
ATOM 2728 C C . ILE A 1 460 ? 78.762 27.386 32.707 1.00 44.55 453 ILE A C 1
ATOM 2729 O O . ILE A 1 460 ? 77.677 27.912 32.933 1.00 44.74 453 ILE A O 1
ATOM 2734 N N . GLU A 1 461 ? 79.505 27.700 31.653 1.00 43.31 454 GLU A N 1
ATOM 2735 C CA . GLU A 1 461 ? 79.067 28.745 30.739 1.00 47.86 454 GLU A CA 1
ATOM 2736 C C . GLU A 1 461 ? 77.732 28.400 30.080 1.00 46.62 454 GLU A C 1
ATOM 2737 O O . GLU A 1 461 ? 76.843 29.242 29.982 1.00 45.76 454 GLU A O 1
ATOM 2743 N N . ASN A 1 462 ? 77.579 27.165 29.621 1.00 41.73 455 ASN A N 1
ATOM 2744 C CA . ASN A 1 462 ? 76.286 26.782 29.054 1.00 46.59 455 ASN A CA 1
ATOM 2745 C C . ASN A 1 462 ? 75.162 26.616 30.088 1.00 46.89 455 ASN A C 1
ATOM 2746 O O . ASN A 1 462 ? 73.987 26.739 29.751 1.00 44.65 455 ASN A O 1
ATOM 2751 N N . ALA A 1 463 ? 75.525 26.318 31.332 1.00 43.13 456 ALA A N 1
ATOM 2752 C CA . ALA A 1 463 ? 74.530 26.082 32.358 1.00 45.42 456 ALA A CA 1
ATOM 2753 C C . ALA A 1 463 ? 73.809 27.382 32.721 1.00 45.08 456 ALA A C 1
ATOM 2754 O O . ALA A 1 463 ? 72.588 27.427 32.745 1.00 45.85 456 ALA A O 1
ATOM 2756 N N . VAL A 1 464 ? 74.570 28.432 33.001 1.00 41.06 457 VAL A N 1
ATOM 2757 C CA . VAL A 1 464 ? 73.994 29.739 33.262 1.00 45.35 457 VAL A CA 1
ATOM 2758 C C . VAL A 1 464 ? 74.662 30.724 32.339 1.00 47.74 457 VAL A C 1
ATOM 2759 O O . VAL A 1 464 ? 75.736 31.229 32.665 1.00 49.22 457 VAL A O 1
ATOM 2763 N N . PRO A 1 465 ? 74.036 31.003 31.180 1.00 49.75 458 PRO A N 1
ATOM 2764 C CA . PRO A 1 465 ? 74.682 31.835 30.163 1.00 46.70 458 PRO A CA 1
ATOM 2765 C C . PRO A 1 465 ? 75.124 33.150 30.763 1.00 53.11 458 PRO A C 1
ATOM 2766 O O . PRO A 1 465 ? 74.450 33.684 31.661 1.00 49.94 458 PRO A O 1
ATOM 2770 N N . GLY A 1 466 ? 76.252 33.662 30.284 1.00 51.90 459 GLY A N 1
ATOM 2771 C CA . GLY A 1 466 ? 76.679 34.988 30.678 1.00 49.12 459 GLY A CA 1
ATOM 2772 C C . GLY A 1 466 ? 77.526 34.975 31.929 1.00 53.99 459 GLY A C 1
ATOM 2773 O O . GLY A 1 466 ? 78.033 36.014 32.345 1.00 58.19 459 GLY A O 1
ATOM 2774 N N . SER A 1 467 ? 77.682 33.812 32.546 1.00 47.01 460 SER A N 1
ATOM 2775 C CA . SER A 1 467 ? 78.529 33.742 33.719 1.00 49.46 460 SER A CA 1
ATOM 2776 C C . SER A 1 467 ? 80.002 33.851 33.307 1.00 53.83 460 SER A C 1
ATOM 2777 O O . SER A 1 467 ? 80.361 33.597 32.146 1.00 51.90 460 SER A O 1
ATOM 2780 N N . GLU A 1 468 ? 80.833 34.233 34.271 1.00 45.64 461 GLU A N 1
ATOM 2781 C CA . GLU A 1 468 ? 82.256 34.401 34.066 1.00 50.31 461 GLU A CA 1
ATOM 2782 C C . GLU A 1 468 ? 83.004 33.041 34.081 1.00 50.08 461 GLU A C 1
ATOM 2783 O O . GLU A 1 468 ? 82.870 32.258 35.018 1.00 51.74 461 GLU A O 1
ATOM 2789 N N . ARG A 1 469 ? 83.782 32.775 33.037 1.00 45.71 462 ARG A N 1
ATOM 2790 C CA . ARG A 1 469 ? 84.432 31.483 32.853 1.00 44.20 462 ARG A CA 1
ATOM 2791 C C . ARG A 1 469 ? 85.835 31.407 33.494 1.00 49.69 462 ARG A C 1
ATOM 2792 O O . ARG A 1 469 ? 86.401 30.316 33.689 1.00 45.11 462 ARG A O 1
ATOM 2800 N N . TYR A 1 470 ? 86.392 32.570 33.845 1.00 51.96 463 TYR A N 1
ATOM 2801 C CA . TYR A 1 470 ? 87.679 32.615 34.555 1.00 48.10 463 TYR A CA 1
ATOM 2802 C C . TYR A 1 470 ? 87.596 33.244 35.945 1.00 45.63 463 TYR A C 1
ATOM 2803 O O . TYR A 1 470 ? 87.141 34.367 36.112 1.00 53.00 463 TYR A O 1
ATOM 2812 N N . ARG A 1 471 ? 88.051 32.475 36.923 1.00 42.39 464 ARG A N 1
ATOM 2813 C CA . ARG A 1 471 ? 88.236 32.899 38.299 1.00 47.70 464 ARG A CA 1
ATOM 2814 C C . ARG A 1 471 ? 89.151 34.134 38.350 1.00 53.01 464 ARG A C 1
ATOM 2815 O O . ARG A 1 471 ? 88.962 35.026 39.171 1.00 54.91 464 ARG A O 1
ATOM 2823 N N . SER A 1 472 ? 90.123 34.189 37.448 1.00 50.00 465 SER A N 1
ATOM 2824 C CA . SER A 1 472 ? 91.052 35.304 37.398 1.00 57.68 465 SER A CA 1
ATOM 2825 C C . SER A 1 472 ? 90.378 36.662 37.134 1.00 55.15 465 SER A C 1
ATOM 2826 O O . SER A 1 472 ? 90.778 37.679 37.709 1.00 49.74 465 SER A O 1
ATOM 2829 N N . ASN A 1 473 ? 89.352 36.657 36.285 1.00 51.45 466 ASN A N 1
ATOM 2830 C CA . ASN A 1 473 ? 88.570 37.854 35.970 1.00 50.86 466 ASN A CA 1
ATOM 2831 C C . ASN A 1 473 ? 87.627 38.288 37.106 1.00 56.37 466 ASN A C 1
ATOM 2832 O O . ASN A 1 473 ? 87.005 39.342 37.050 1.00 58.90 466 ASN A O 1
ATOM 2837 N N . ILE A 1 474 ? 87.543 37.480 38.151 1.00 57.73 467 ILE A N 1
ATOM 2838 C CA . ILE A 1 474 ? 86.663 37.773 39.268 1.00 58.52 467 ILE A CA 1
ATOM 2839 C C . ILE A 1 474 ? 87.383 38.621 40.297 1.00 56.14 467 ILE A C 1
ATOM 2840 O O . ILE A 1 474 ? 88.406 38.207 40.838 1.00 51.80 467 ILE A O 1
ATOM 2845 N N . LYS A 1 475 ? 86.844 39.804 40.578 1.00 54.51 468 LYS A N 1
ATOM 2846 C CA . LYS A 1 475 ? 87.514 40.732 41.503 1.00 57.97 468 LYS A CA 1
ATOM 2847 C C . LYS A 1 475 ? 87.072 40.564 42.968 1.00 53.19 468 LYS A C 1
ATOM 2848 O O . LYS A 1 475 ? 87.798 40.920 43.882 1.00 46.17 468 LYS A O 1
ATOM 2854 N N . ALA A 1 476 ? 85.885 40.007 43.188 1.00 54.96 469 ALA A N 1
ATOM 2855 C CA . ALA A 1 476 ? 85.400 39.788 44.549 1.00 52.67 469 ALA A CA 1
ATOM 2856 C C . ALA A 1 476 ? 86.233 38.728 45.265 1.00 53.11 469 ALA A C 1
ATOM 2857 O O . ALA A 1 476 ? 86.889 37.908 44.628 1.00 54.91 469 ALA A O 1
ATOM 2859 N N . ASN A 1 477 ? 86.194 38.728 46.593 1.00 55.36 470 ASN A N 1
ATOM 2860 C CA . ASN A 1 477 ? 86.879 37.690 47.359 1.00 52.40 470 ASN A CA 1
ATOM 2861 C C . ASN A 1 477 ? 85.957 36.768 48.147 1.00 51.28 470 ASN A C 1
ATOM 2862 O O . ASN A 1 477 ? 86.408 35.922 48.901 1.00 47.60 470 ASN A O 1
ATOM 2867 N N . THR A 1 478 ? 84.655 36.954 47.980 1.00 53.32 471 THR A N 1
ATOM 2868 C CA . THR A 1 478 ? 83.682 36.224 48.773 1.00 52.17 471 THR A CA 1
ATOM 2869 C C . THR A 1 478 ? 82.264 36.535 48.326 1.00 55.24 471 THR A C 1
ATOM 2870 O O . THR A 1 478 ? 81.996 37.587 47.727 1.00 52.80 471 THR A O 1
ATOM 2874 N N . THR A 1 479 ? 81.371 35.598 48.628 1.00 49.84 472 THR A N 1
ATOM 2875 C CA . THR A 1 479 ? 79.957 35.711 48.305 1.00 49.27 472 THR A CA 1
ATOM 2876 C C . THR A 1 479 ? 79.223 36.486 49.397 1.00 48.16 472 THR A C 1
ATOM 2877 O O . THR A 1 479 ? 78.128 36.993 49.177 1.00 51.39 472 THR A O 1
ATOM 2881 N N . LYS A 1 480 ? 79.851 36.595 50.564 1.00 44.76 473 LYS A N 1
ATOM 2882 C CA . LYS A 1 480 ? 79.204 37.144 51.746 1.00 52.41 473 LYS A CA 1
ATOM 2883 C C . LYS A 1 480 ? 79.327 38.665 51.920 1.00 55.20 473 LYS A C 1
ATOM 2884 O O . LYS A 1 480 ? 80.430 39.215 51.917 1.00 58.35 473 LYS A O 1
ATOM 2890 N N . PRO A 1 481 ? 78.187 39.352 52.096 1.00 55.58 474 PRO A N 1
ATOM 2891 C CA . PRO A 1 481 ? 78.190 40.814 52.298 1.00 59.16 474 PRO A CA 1
ATOM 2892 C C . PRO A 1 481 ? 78.937 41.181 53.572 1.00 58.02 474 PRO A C 1
ATOM 2893 O O . PRO A 1 481 ? 78.778 40.503 54.577 1.00 56.52 474 PRO A O 1
ATOM 2897 N N . LYS A 1 482 ? 79.729 42.242 53.550 1.00 63.79 475 LYS A N 1
ATOM 2898 C CA . LYS A 1 482 ? 80.653 42.453 54.659 1.00 66.87 475 LYS A CA 1
ATOM 2899 C C . LYS A 1 482 ? 80.184 43.467 55.706 1.00 64.67 475 LYS A C 1
ATOM 2900 O O . LYS A 1 482 ? 80.961 43.841 56.571 1.00 77.12 475 LYS A O 1
ATOM 2902 N N . LYS A 1 483 ? 78.926 43.887 55.631 1.00 56.60 476 LYS A N 1
ATOM 2903 C CA . LYS A 1 483 ? 78.332 44.829 56.593 1.00 68.36 476 LYS A CA 1
ATOM 2904 C C . LYS A 1 483 ? 78.674 46.290 56.301 1.00 66.90 476 LYS A C 1
ATOM 2905 O O . LYS A 1 483 ? 77.905 47.196 56.612 1.00 61.82 476 LYS A O 1
ATOM 2907 N N . ASP A 1 484 ? 79.832 46.505 55.695 1.00 69.94 477 ASP A N 1
ATOM 2908 C CA . ASP A 1 484 ? 80.161 47.800 55.131 1.00 72.06 477 ASP A CA 1
ATOM 2909 C C . ASP A 1 484 ? 79.834 47.779 53.637 1.00 73.74 477 ASP A C 1
ATOM 2910 O O . ASP A 1 484 ? 80.096 48.755 52.925 1.00 78.32 477 ASP A O 1
ATOM 2912 N N . SER A 1 485 ? 79.257 46.669 53.173 1.00 64.99 478 SER A N 1
ATOM 2913 C CA . SER A 1 485 ? 79.032 46.444 51.748 1.00 59.89 478 SER A CA 1
ATOM 2914 C C . SER A 1 485 ? 77.861 47.240 51.180 1.00 58.80 478 SER A C 1
ATOM 2915 O O . SER A 1 485 ? 76.886 47.531 51.878 1.00 61.21 478 SER A O 1
ATOM 2918 N N . THR A 1 486 ? 77.953 47.572 49.899 1.00 51.40 479 THR A N 1
ATOM 2919 C CA . THR A 1 486 ? 76.865 48.257 49.218 1.00 56.33 479 THR A CA 1
ATOM 2920 C C . THR A 1 486 ? 76.581 47.573 47.887 1.00 56.64 479 THR A C 1
ATOM 2921 O O . THR A 1 486 ? 77.490 47.083 47.234 1.00 62.80 479 THR A O 1
ATOM 2925 N N . TYR A 1 487 ? 75.324 47.534 47.480 1.00 50.25 480 TYR A N 1
ATOM 2926 C CA . TYR A 1 487 ? 74.964 46.808 46.274 1.00 55.99 480 TYR A CA 1
ATOM 2927 C C . TYR A 1 487 ? 74.006 47.636 45.464 1.00 54.56 480 TYR A C 1
ATOM 2928 O O . TYR A 1 487 ? 73.465 48.609 45.952 1.00 57.94 480 TYR A O 1
ATOM 2937 N N . THR A 1 488 ? 73.824 47.261 44.210 1.00 54.92 481 THR A N 1
ATOM 2938 C CA . THR A 1 488 ? 72.659 47.690 43.467 1.00 54.86 481 THR A CA 1
ATOM 2939 C C . THR A 1 488 ? 71.852 46.455 43.144 1.00 58.50 481 THR A C 1
ATOM 2940 O O . THR A 1 488 ? 72.320 45.538 42.473 1.00 59.30 481 THR A O 1
ATOM 2944 N N . ILE A 1 489 ? 70.635 46.434 43.650 1.00 57.27 482 ILE A N 1
ATOM 2945 C CA . ILE A 1 489 ? 69.819 45.251 43.576 1.00 58.46 482 ILE A CA 1
ATOM 2946 C C . ILE A 1 489 ? 69.028 45.186 42.288 1.00 58.41 482 ILE A C 1
ATOM 2947 O O . ILE A 1 489 ? 68.088 45.942 42.086 1.00 59.91 482 ILE A O 1
ATOM 2952 N N . GLN A 1 490 ? 69.434 44.280 41.409 1.00 59.84 483 GLN A N 1
ATOM 2953 C CA . GLN A 1 490 ? 68.733 44.086 40.159 1.00 59.11 483 GLN A CA 1
ATOM 2954 C C . GLN A 1 490 ? 68.391 42.635 39.926 1.00 56.54 483 GLN A C 1
ATOM 2955 O O . GLN A 1 490 ? 68.717 41.767 40.722 1.00 54.89 483 GLN A O 1
ATOM 2961 N N . GLY A 1 491 ? 67.670 42.393 38.839 1.00 62.52 484 GLY A N 1
ATOM 2962 C CA . GLY A 1 491 ? 67.100 41.092 38.569 1.00 52.22 484 GLY A CA 1
ATOM 2963 C C . GLY A 1 491 ? 68.100 40.078 38.073 1.00 59.00 484 GLY A C 1
ATOM 2964 O O . GLY A 1 491 ? 68.936 40.375 37.223 1.00 58.58 484 GLY A O 1
ATOM 2965 N N . LEU A 1 492 ? 68.004 38.869 38.610 1.00 61.20 485 LEU A N 1
ATOM 2966 C CA . LEU A 1 492 ? 68.840 37.766 38.172 1.00 56.23 485 LEU A CA 1
ATOM 2967 C C . LEU A 1 492 ? 68.003 36.818 37.331 1.00 58.27 485 LEU A C 1
ATOM 2968 O O . LEU A 1 492 ? 67.567 35.775 37.807 1.00 58.72 485 LEU A O 1
ATOM 2973 N N . ARG A 1 493 ? 67.772 37.197 36.079 1.00 56.90 486 ARG A N 1
ATOM 2974 C CA . ARG A 1 493 ? 66.963 36.397 35.172 1.00 58.43 486 ARG A CA 1
ATOM 2975 C C . ARG A 1 493 ? 67.675 35.098 34.833 1.00 57.52 486 ARG A C 1
ATOM 2976 O O . ARG A 1 493 ? 68.873 35.091 34.568 1.00 57.84 486 ARG A O 1
ATOM 2978 N N . LEU A 1 494 ? 66.931 33.998 34.844 1.00 50.23 487 LEU A N 1
ATOM 2979 C CA . LEU A 1 494 ? 67.522 32.691 34.633 1.00 49.20 487 LEU A CA 1
ATOM 2980 C C . LEU A 1 494 ? 66.710 31.856 33.663 1.00 53.06 487 LEU A C 1
ATOM 2981 O O . LEU A 1 494 ? 66.646 30.634 33.780 1.00 51.40 487 LEU A O 1
ATOM 2986 N N . SER A 1 495 ? 66.077 32.505 32.701 1.00 53.01 488 SER A N 1
ATOM 2987 C CA . SER A 1 495 ? 65.605 31.771 31.537 1.00 55.11 488 SER A CA 1
ATOM 2988 C C . SER A 1 495 ? 66.865 31.462 30.743 1.00 58.46 488 SER A C 1
ATOM 2989 O O . SER A 1 495 ? 67.950 31.954 31.076 1.00 70.44 488 SER A O 1
ATOM 2992 N N . ASN A 1 496 ? 66.755 30.627 29.725 1.00 56.35 489 ASN A N 1
ATOM 2993 C CA . ASN A 1 496 ? 67.939 30.198 28.977 1.00 60.95 489 ASN A CA 1
ATOM 2994 C C . ASN A 1 496 ? 68.956 29.397 29.798 1.00 54.98 489 ASN A C 1
ATOM 2995 O O . ASN A 1 496 ? 69.974 28.943 29.262 1.00 56.49 489 ASN A O 1
ATOM 3000 N N . VAL A 1 497 ? 68.677 29.214 31.085 1.00 50.97 490 VAL A N 1
ATOM 3001 C CA . VAL A 1 497 ? 69.448 28.292 31.919 1.00 52.36 490 VAL A CA 1
ATOM 3002 C C . VAL A 1 497 ? 69.391 26.877 31.300 1.00 46.33 490 VAL A C 1
ATOM 3003 O O . VAL A 1 497 ? 68.514 26.589 30.502 1.00 49.29 490 VAL A O 1
ATOM 3007 N N . ARG A 1 498 ? 70.343 26.013 31.641 1.00 50.08 491 ARG A N 1
ATOM 3008 C CA . ARG A 1 498 ? 70.438 24.672 31.043 1.00 49.78 491 ARG A CA 1
ATOM 3009 C C . ARG A 1 498 ? 71.055 23.629 31.960 1.00 44.60 491 ARG A C 1
ATOM 3010 O O . ARG A 1 498 ? 71.820 23.958 32.858 1.00 47.66 491 ARG A O 1
ATOM 3018 N N . TYR A 1 499 ? 70.745 22.362 31.718 1.00 42.37 492 TYR A N 1
ATOM 3019 C CA . TYR A 1 499 ? 71.354 21.281 32.503 1.00 44.30 492 TYR A CA 1
ATOM 3020 C C . TYR A 1 499 ? 72.014 20.253 31.592 1.00 43.44 492 TYR A C 1
ATOM 3021 O O . TYR A 1 499 ? 71.611 20.082 30.447 1.00 44.49 492 TYR A O 1
ATOM 3030 N N . GLU A 1 500 ? 73.046 19.588 32.094 1.00 43.55 493 GLU A N 1
ATOM 3031 C CA . GLU A 1 500 ? 73.739 18.563 31.310 1.00 45.52 493 GLU A CA 1
ATOM 3032 C C . GLU A 1 500 ? 72.961 17.238 31.298 1.00 45.82 493 GLU A C 1
ATOM 3033 O O . GLU A 1 500 ? 72.560 16.735 32.352 1.00 42.33 493 GLU A O 1
ATOM 3039 N N . ALA A 1 501 ? 72.743 16.692 30.104 1.00 44.51 494 ALA A N 1
ATOM 3040 C CA . ALA A 1 501 ? 72.123 15.384 29.986 1.00 46.53 494 ALA A CA 1
ATOM 3041 C C . ALA A 1 501 ? 73.055 14.383 30.626 1.00 46.44 494 ALA A C 1
ATOM 3042 O O . ALA A 1 501 ? 74.259 14.471 30.469 1.00 51.23 494 ALA A O 1
ATOM 3044 N N . ARG A 1 502 ? 72.492 13.450 31.371 1.00 44.75 495 ARG A N 1
ATOM 3045 C CA . ARG A 1 502 ? 73.269 12.395 31.952 1.00 48.42 495 ARG A CA 1
ATOM 3046 C C . ARG A 1 502 ? 73.584 11.399 30.839 1.00 50.62 495 ARG A C 1
ATOM 3047 O O . ARG A 1 502 ? 72.688 10.929 30.155 1.00 50.96 495 ARG A O 1
ATOM 3055 N N . PRO A 1 503 ? 74.871 11.095 30.635 1.00 55.46 496 PRO A N 1
ATOM 3056 C CA . PRO A 1 503 ? 75.262 10.204 29.531 1.00 57.83 496 PRO A CA 1
ATOM 3057 C C . PRO A 1 503 ? 74.948 8.727 29.816 1.00 74.06 496 PRO A C 1
ATOM 3058 O O . PRO A 1 503 ? 75.045 8.311 30.976 1.00 74.09 496 PRO A O 1
ATOM 3062 N N . GLU A 1 504 ? 74.570 7.953 28.794 1.00 79.70 497 GLU A N 1
ATOM 3063 C CA . GLU A 1 504 ? 74.364 6.509 28.972 1.00 87.42 497 GLU A CA 1
ATOM 3064 C C . GLU A 1 504 ? 74.950 5.670 27.832 1.00 99.09 497 GLU A C 1
ATOM 3065 O O . GLU A 1 504 ? 74.459 4.571 27.540 1.00 102.06 497 GLU A O 1
ATOM 3067 N N . ASP A 1 511 ? 83.832 11.504 19.906 1.00 70.09 504 ASP A N 1
ATOM 3068 C CA . ASP A 1 511 ? 83.766 12.541 18.882 1.00 72.92 504 ASP A CA 1
ATOM 3069 C C . ASP A 1 511 ? 84.545 12.175 17.622 1.00 75.98 504 ASP A C 1
ATOM 3070 O O . ASP A 1 511 ? 85.778 12.062 17.649 1.00 74.48 504 ASP A O 1
ATOM 3075 N N . ARG A 1 512 ? 83.823 12.011 16.516 1.00 74.14 505 ARG A N 1
ATOM 3076 C CA . ARG A 1 512 ? 84.430 11.606 15.248 1.00 82.05 505 ARG A CA 1
ATOM 3077 C C . ARG A 1 512 ? 85.031 12.785 14.465 1.00 78.33 505 ARG A C 1
ATOM 3078 O O . ARG A 1 512 ? 85.068 12.770 13.233 1.00 78.87 505 ARG A O 1
ATOM 3080 N N . SER A 1 513 ? 85.502 13.801 15.180 1.00 68.46 506 SER A N 1
ATOM 3081 C CA . SER A 1 513 ? 85.995 15.005 14.527 1.00 61.86 506 SER A CA 1
ATOM 3082 C C . SER A 1 513 ? 87.448 14.885 14.015 1.00 59.46 506 SER A C 1
ATOM 3083 O O . SER A 1 513 ? 88.304 14.297 14.671 1.00 56.06 506 SER A O 1
ATOM 3086 N N . TRP A 1 514 ? 87.707 15.461 12.846 1.00 48.52 507 TRP A N 1
ATOM 3087 C CA . TRP A 1 514 ? 89.036 15.481 12.267 1.00 46.06 507 TRP A CA 1
ATOM 3088 C C . TRP A 1 514 ? 89.922 16.615 12.813 1.00 51.81 507 TRP A C 1
ATOM 3089 O O . TRP A 1 514 ? 91.145 16.527 12.710 1.00 54.40 507 TRP A O 1
ATOM 3100 N N . GLN A 1 515 ? 89.320 17.673 13.367 1.00 46.80 508 GLN A N 1
ATOM 3101 C CA . GLN A 1 515 ? 90.083 18.843 13.817 1.00 48.24 508 GLN A CA 1
ATOM 3102 C C . GLN A 1 515 ? 90.822 18.597 15.132 1.00 45.83 508 GLN A C 1
ATOM 3103 O O . GLN A 1 515 ? 90.220 18.513 16.199 1.00 45.99 508 GLN A O 1
ATOM 3109 N N . VAL A 1 516 ? 92.138 18.493 15.047 1.00 43.38 509 VAL A N 1
ATOM 3110 C CA . VAL A 1 516 ? 92.917 18.144 16.211 1.00 45.76 509 VAL A CA 1
ATOM 3111 C C . VAL A 1 516 ? 93.843 19.270 16.682 1.00 48.39 509 VAL A C 1
ATOM 3112 O O . VAL A 1 516 ? 94.599 19.091 17.638 1.00 51.59 509 VAL A O 1
ATOM 3116 N N . ASN A 1 517 ? 93.798 20.418 16.014 1.00 44.73 510 ASN A N 1
ATOM 3117 C CA . ASN A 1 517 ? 94.563 21.578 16.463 1.00 45.00 510 ASN A CA 1
ATOM 3118 C C . ASN A 1 517 ? 93.913 22.896 16.065 1.00 44.74 510 ASN A C 1
ATOM 3119 O O . ASN A 1 517 ? 93.093 22.958 15.150 1.00 45.42 510 ASN A O 1
ATOM 3124 N N . VAL A 1 518 ? 94.280 23.953 16.769 1.00 43.23 511 VAL A N 1
ATOM 3125 C CA . VAL A 1 518 ? 93.852 25.273 16.364 1.00 45.25 511 VAL A CA 1
ATOM 3126 C C . VAL A 1 518 ? 95.079 26.155 16.287 1.00 44.31 511 VAL A C 1
ATOM 3127 O O . VAL A 1 518 ? 96.165 25.751 16.687 1.00 44.07 511 VAL A O 1
ATOM 3131 N N . THR A 1 519 ? 94.902 27.340 15.724 1.00 42.49 512 THR A N 1
ATOM 3132 C CA . THR A 1 519 ? 95.944 28.343 15.711 1.00 42.83 512 THR A CA 1
ATOM 3133 C C . THR A 1 519 ? 95.450 29.536 16.491 1.00 45.41 512 THR A C 1
ATOM 3134 O O . THR A 1 519 ? 94.258 29.630 16.837 1.00 45.21 512 THR A O 1
ATOM 3138 N N . ASP A 1 520 ? 96.366 30.441 16.797 1.00 41.65 513 ASP A N 1
ATOM 3139 C CA . ASP A 1 520 ? 95.941 31.714 17.316 1.00 43.50 513 ASP A CA 1
ATOM 3140 C C . ASP A 1 520 ? 95.573 32.604 16.129 1.00 43.12 513 ASP A C 1
ATOM 3141 O O . ASP A 1 520 ? 95.508 32.138 14.985 1.00 40.10 513 ASP A O 1
ATOM 3146 N N . SER A 1 521 ? 95.388 33.887 16.398 1.00 41.87 514 SER A N 1
ATOM 3147 C CA . SER A 1 521 ? 94.987 34.819 15.366 1.00 44.01 514 SER A CA 1
ATOM 3148 C C . SER A 1 521 ? 96.040 35.008 14.285 1.00 43.52 514 SER A C 1
ATOM 3149 O O . SER A 1 521 ? 95.726 35.277 13.131 1.00 45.05 514 SER A O 1
ATOM 3152 N N . PHE A 1 522 ? 97.299 34.836 14.655 1.00 46.91 515 PHE A N 1
ATOM 3153 C CA . PHE A 1 522 ? 98.407 35.145 13.752 1.00 46.05 515 PHE A CA 1
ATOM 3154 C C . PHE A 1 522 ? 98.814 33.942 12.926 1.00 44.73 515 PHE A C 1
ATOM 3155 O O . PHE A 1 522 ? 99.531 34.070 11.920 1.00 45.51 515 PHE A O 1
ATOM 3163 N N . GLY A 1 523 ? 98.320 32.777 13.335 1.00 43.03 516 GLY A N 1
ATOM 3164 C CA . GLY A 1 523 ? 98.684 31.533 12.688 1.00 43.99 516 GLY A CA 1
ATOM 3165 C C . GLY A 1 523 ? 100.117 31.181 13.038 1.00 41.68 516 GLY A C 1
ATOM 3166 O O . GLY A 1 523 ? 100.766 30.421 12.335 1.00 51.58 516 GLY A O 1
ATOM 3167 N N . GLY A 1 524 ? 100.607 31.748 14.133 1.00 40.11 517 GLY A N 1
ATOM 3168 C CA . GLY A 1 524 ? 101.980 31.568 14.536 1.00 49.32 517 GLY A CA 1
ATOM 3169 C C . GLY A 1 524 ? 102.143 30.443 15.531 1.00 53.36 517 GLY A C 1
ATOM 3170 O O . GLY A 1 524 ? 103.155 29.756 15.562 1.00 54.77 517 GLY A O 1
ATOM 3171 N N . LEU A 1 525 ? 101.109 30.241 16.327 1.00 51.69 518 LEU A N 1
ATOM 3172 C CA . LEU A 1 525 ? 101.159 29.338 17.451 1.00 45.56 518 LEU A CA 1
ATOM 3173 C C . LEU A 1 525 ? 100.015 28.336 17.325 1.00 43.92 518 LEU A C 1
ATOM 3174 O O . LEU A 1 525 ? 98.909 28.679 16.937 1.00 44.03 518 LEU A O 1
ATOM 3179 N N . ALA A 1 526 ? 100.269 27.085 17.640 1.00 45.33 519 ALA A N 1
ATOM 3180 C CA . ALA A 1 526 ? 99.188 26.121 17.585 1.00 43.00 519 ALA A CA 1
ATOM 3181 C C . ALA A 1 526 ? 98.939 25.450 18.927 1.00 40.99 519 ALA A C 1
ATOM 3182 O O . ALA A 1 526 ? 99.873 25.191 19.680 1.00 39.87 519 ALA A O 1
ATOM 3184 N N . VAL A 1 527 ? 97.667 25.217 19.243 1.00 43.15 520 VAL A N 1
ATOM 3185 C CA . VAL A 1 527 ? 97.322 24.365 20.368 1.00 43.25 520 VAL A CA 1
ATOM 3186 C C . VAL A 1 527 ? 96.730 23.110 19.773 1.00 45.77 520 VAL A C 1
ATOM 3187 O O . VAL A 1 527 ? 95.968 23.162 18.810 1.00 49.26 520 VAL A O 1
ATOM 3191 N N . PHE A 1 528 ? 97.093 21.972 20.330 1.00 48.54 521 PHE A N 1
ATOM 3192 C CA . PHE A 1 528 ? 96.754 20.708 19.697 1.00 48.75 521 PHE A CA 1
ATOM 3193 C C . PHE A 1 528 ? 96.428 19.610 20.718 1.00 46.49 521 PHE A C 1
ATOM 3194 O O . PHE A 1 528 ? 96.805 19.713 21.885 1.00 45.49 521 PHE A O 1
ATOM 3202 N N . ASN A 1 529 ? 95.710 18.579 20.273 1.00 45.06 522 ASN A N 1
ATOM 3203 C CA . ASN A 1 529 ? 95.353 17.440 21.124 1.00 45.85 522 ASN A CA 1
ATOM 3204 C C . ASN A 1 529 ? 96.516 16.435 21.195 1.00 56.74 522 ASN A C 1
ATOM 3205 O O . ASN A 1 529 ? 96.762 15.682 20.242 1.00 52.88 522 ASN A O 1
ATOM 3210 N N . GLN A 1 530 ? 97.226 16.430 22.321 1.00 55.21 523 GLN A N 1
ATOM 3211 C CA . GLN A 1 530 ? 98.369 15.551 22.517 1.00 56.41 523 GLN A CA 1
ATOM 3212 C C . GLN A 1 530 ? 98.106 14.088 22.122 1.00 57.38 523 GLN A C 1
ATOM 3213 O O . GLN A 1 530 ? 98.797 13.550 21.260 1.00 53.51 523 GLN A O 1
ATOM 3219 N N . GLY A 1 531 ? 97.098 13.472 22.740 1.00 55.82 524 GLY A N 1
ATOM 3220 C CA . GLY A 1 531 ? 96.707 12.111 22.427 1.00 60.97 524 GLY A CA 1
ATOM 3221 C C . GLY A 1 531 ? 96.591 11.806 20.941 1.00 57.55 524 GLY A C 1
ATOM 3222 O O . GLY A 1 531 ? 97.067 10.781 20.484 1.00 60.18 524 GLY A O 1
ATOM 3223 N N . ALA A 1 532 ? 95.964 12.700 20.185 1.00 57.97 525 ALA A N 1
ATOM 3224 C CA . ALA A 1 532 ? 95.804 12.522 18.739 1.00 58.72 525 ALA A CA 1
ATOM 3225 C C . ALA A 1 532 ? 97.143 12.627 17.995 1.00 56.57 525 ALA A C 1
ATOM 3226 O O . ALA A 1 532 ? 97.415 11.878 17.055 1.00 56.84 525 ALA A O 1
ATOM 3228 N N . ILE A 1 533 ? 97.969 13.564 18.439 1.00 51.99 526 ILE A N 1
ATOM 3229 C CA . ILE A 1 533 ? 99.250 13.815 17.818 1.00 56.75 526 ILE A CA 1
ATOM 3230 C C . ILE A 1 533 ? 100.189 12.632 18.050 1.00 58.66 526 ILE A C 1
ATOM 3231 O O . ILE A 1 533 ? 101.049 12.326 17.218 1.00 58.99 526 ILE A O 1
ATOM 3236 N N . ARG A 1 534 ? 100.005 11.962 19.182 1.00 58.89 527 ARG A N 1
ATOM 3237 C CA . ARG A 1 534 ? 100.844 10.842 19.551 1.00 62.68 527 ARG A CA 1
ATOM 3238 C C . ARG A 1 534 ? 100.446 9.604 18.743 1.00 64.14 527 ARG A C 1
ATOM 3239 O O . ARG A 1 534 ? 101.310 8.819 18.298 1.00 62.73 527 ARG A O 1
ATOM 3247 N N . GLU A 1 535 ? 99.141 9.439 18.547 1.00 54.49 528 GLU A N 1
ATOM 3248 C CA . GLU A 1 535 ? 98.624 8.380 17.692 1.00 56.64 528 GLU A CA 1
ATOM 3249 C C . GLU A 1 535 ? 99.072 8.556 16.263 1.00 55.53 528 GLU A C 1
ATOM 3250 O O . GLU A 1 535 ? 99.517 7.608 15.626 1.00 57.81 528 GLU A O 1
ATOM 3264 N N . LEU A 1 537 ? 101.747 9.893 15.254 1.00 51.20 530 LEU A N 1
ATOM 3265 C CA . LEU A 1 537 ? 103.187 9.676 15.100 1.00 59.87 530 LEU A CA 1
ATOM 3266 C C . LEU A 1 537 ? 103.689 8.272 15.474 1.00 61.27 530 LEU A C 1
ATOM 3267 O O . LEU A 1 537 ? 102.914 7.316 15.566 1.00 66.59 530 LEU A O 1
ATOM 3272 N N . VAL A 1 549 ? 103.510 -2.802 40.962 1.00 97.15 542 VAL A N 1
ATOM 3273 C CA . VAL A 1 549 ? 103.404 -1.362 41.186 1.00 100.82 542 VAL A CA 1
ATOM 3274 C C . VAL A 1 549 ? 103.825 -0.551 39.956 1.00 95.08 542 VAL A C 1
ATOM 3275 O O . VAL A 1 549 ? 103.166 0.438 39.599 1.00 89.22 542 VAL A O 1
ATOM 3277 N N . ARG A 1 550 ? 104.915 -0.975 39.313 1.00 91.22 543 ARG A N 1
ATOM 3278 C CA . ARG A 1 550 ? 105.453 -0.278 38.134 1.00 94.40 543 ARG A CA 1
ATOM 3279 C C . ARG A 1 550 ? 104.676 -0.602 36.852 1.00 92.42 543 ARG A C 1
ATOM 3280 O O . ARG A 1 550 ? 104.550 0.240 35.951 1.00 89.92 543 ARG A O 1
ATOM 3282 N N . ALA A 1 551 ? 104.166 -1.828 36.776 1.00 88.65 544 ALA A N 1
ATOM 3283 C CA . ALA A 1 551 ? 103.310 -2.224 35.670 1.00 89.16 544 ALA A CA 1
ATOM 3284 C C . ALA A 1 551 ? 102.033 -1.387 35.709 1.00 83.15 544 ALA A C 1
ATOM 3285 O O . ALA A 1 551 ? 101.565 -0.904 34.675 1.00 79.67 544 ALA A O 1
ATOM 3287 N N . LEU A 1 552 ? 101.488 -1.213 36.913 1.00 81.25 545 LEU A N 1
ATOM 3288 C CA . LEU A 1 552 ? 100.340 -0.340 37.121 1.00 83.65 545 LEU A CA 1
ATOM 3289 C C . LEU A 1 552 ? 100.569 1.011 36.454 1.00 82.75 545 LEU A C 1
ATOM 3290 O O . LEU A 1 552 ? 99.817 1.386 35.557 1.00 81.36 545 LEU A O 1
ATOM 3295 N N . VAL A 1 553 ? 101.622 1.712 36.874 1.00 75.57 546 VAL A N 1
ATOM 3296 C CA . VAL A 1 553 ? 101.932 3.038 36.350 1.00 75.63 546 VAL A CA 1
ATOM 3297 C C . VAL A 1 553 ? 101.911 3.074 34.828 1.00 75.46 546 VAL A C 1
ATOM 3298 O O . VAL A 1 553 ? 101.241 3.914 34.220 1.00 74.53 546 VAL A O 1
ATOM 3302 N N . LYS A 1 554 ? 102.642 2.148 34.222 1.00 79.39 547 LYS A N 1
ATOM 3303 C CA . LYS A 1 554 ? 102.705 2.026 32.770 1.00 79.46 547 LYS A CA 1
ATOM 3304 C C . LYS A 1 554 ? 101.316 1.914 32.127 1.00 77.83 547 LYS A C 1
ATOM 3305 O O . LYS A 1 554 ? 101.026 2.595 31.142 1.00 74.20 547 LYS A O 1
ATOM 3307 N N . ARG A 1 555 ? 100.468 1.054 32.691 1.00 73.17 548 ARG A N 1
ATOM 3308 C CA . ARG A 1 555 ? 99.115 0.861 32.186 1.00 73.92 548 ARG A CA 1
ATOM 3309 C C . ARG A 1 555 ? 98.299 2.146 32.259 1.00 74.29 548 ARG A C 1
ATOM 3310 O O . ARG A 1 555 ? 97.727 2.594 31.261 1.00 69.56 548 ARG A O 1
ATOM 3318 N N . ILE A 1 556 ? 98.255 2.725 33.454 1.00 74.69 549 ILE A N 1
ATOM 3319 C CA . ILE A 1 556 ? 97.536 3.965 33.706 1.00 73.20 549 ILE A CA 1
ATOM 3320 C C . ILE A 1 556 ? 97.943 5.039 32.711 1.00 74.88 549 ILE A C 1
ATOM 3321 O O . ILE A 1 556 ? 97.091 5.722 32.130 1.00 67.71 549 ILE A O 1
ATOM 3326 N N . LEU A 1 557 ? 99.251 5.173 32.512 1.00 70.75 550 LEU A N 1
ATOM 3327 C CA . LEU A 1 557 ? 99.772 6.173 31.597 1.00 73.85 550 LEU A CA 1
ATOM 3328 C C . LEU A 1 557 ? 99.317 5.917 30.157 1.00 75.30 550 LEU A C 1
ATOM 3329 O O . LEU A 1 557 ? 98.957 6.844 29.429 1.00 77.98 550 LEU A O 1
ATOM 3334 N N . LYS A 1 558 ? 99.328 4.654 29.751 1.00 76.97 551 LYS A N 1
ATOM 3335 C CA . LYS A 1 558 ? 98.901 4.294 28.407 1.00 77.55 551 LYS A CA 1
ATOM 3336 C C . LYS A 1 558 ? 97.417 4.579 28.246 1.00 75.64 551 LYS A C 1
ATOM 3337 O O . LYS A 1 558 ? 97.005 5.191 27.258 1.00 79.14 551 LYS A O 1
ATOM 3343 N N . SER A 1 559 ? 96.632 4.145 29.233 1.00 74.48 552 SER A N 1
ATOM 3344 C CA . SER A 1 559 ? 95.171 4.306 29.232 1.00 74.93 552 SER A CA 1
ATOM 3345 C C . SER A 1 559 ? 94.760 5.767 29.127 1.00 78.50 552 SER A C 1
ATOM 3346 O O . SER A 1 559 ? 93.839 6.120 28.376 1.00 77.17 552 SER A O 1
ATOM 3349 N N . ALA A 1 560 ? 95.444 6.596 29.916 1.00 77.46 553 ALA A N 1
ATOM 3350 C CA . ALA A 1 560 ? 95.272 8.037 29.901 1.00 70.79 553 ALA A CA 1
ATOM 3351 C C . ALA A 1 560 ? 95.415 8.577 28.490 1.00 71.30 553 ALA A C 1
ATOM 3352 O O . ALA A 1 560 ? 94.529 9.282 27.990 1.00 67.69 553 ALA A O 1
ATOM 3354 N N . SER A 1 561 ? 96.535 8.250 27.851 1.00 71.01 554 SER A N 1
ATOM 3355 C CA . SER A 1 561 ? 96.808 8.793 26.531 1.00 74.32 554 SER A CA 1
ATOM 3356 C C . SER A 1 561 ? 95.798 8.267 25.531 1.00 73.96 554 SER A C 1
ATOM 3357 O O . SER A 1 561 ? 95.340 9.005 24.653 1.00 74.27 554 SER A O 1
ATOM 3360 N N . GLU A 1 562 ? 95.447 6.993 25.678 1.00 70.82 555 GLU A N 1
ATOM 3361 C CA . GLU A 1 562 ? 94.472 6.367 24.793 1.00 75.33 555 GLU A CA 1
ATOM 3362 C C . GLU A 1 562 ? 93.136 7.111 24.862 1.00 78.75 555 GLU A C 1
ATOM 3363 O O . GLU A 1 562 ? 92.483 7.365 23.844 1.00 81.11 555 GLU A O 1
ATOM 3365 N N . ARG A 1 563 ? 92.749 7.488 26.073 1.00 75.63 556 ARG A N 1
ATOM 3366 C CA . ARG A 1 563 ? 91.501 8.200 26.288 1.00 68.15 556 ARG A CA 1
ATOM 3367 C C . ARG A 1 563 ? 91.513 9.691 25.926 1.00 73.82 556 ARG A C 1
ATOM 3368 O O . ARG A 1 563 ? 90.510 10.207 25.424 1.00 75.28 556 ARG A O 1
ATOM 3376 N N . SER A 1 564 ? 92.620 10.388 26.192 1.00 69.56 557 SER A N 1
ATOM 3377 C CA . SER A 1 564 ? 92.675 11.834 25.933 1.00 76.90 557 SER A CA 1
ATOM 3378 C C . SER A 1 564 ? 92.716 12.183 24.434 1.00 72.83 557 SER A C 1
ATOM 3379 O O . SER A 1 564 ? 92.609 13.357 24.059 1.00 65.00 557 SER A O 1
ATOM 3382 N N . ALA A 1 565 ? 92.861 11.158 23.593 1.00 67.44 558 ALA A N 1
ATOM 3383 C CA . ALA A 1 565 ? 93.013 11.347 22.155 1.00 65.02 558 ALA A CA 1
ATOM 3384 C C . ALA A 1 565 ? 91.716 11.778 21.475 1.00 64.54 558 ALA A C 1
ATOM 3385 O O . ALA A 1 565 ? 91.735 12.392 20.408 1.00 62.09 558 ALA A O 1
ATOM 3387 N N . ARG A 1 566 ? 90.590 11.436 22.086 1.00 62.99 559 ARG A N 1
ATOM 3388 C CA . ARG A 1 566 ? 89.297 11.714 21.488 1.00 68.36 559 ARG A CA 1
ATOM 3389 C C . ARG A 1 566 ? 88.618 12.839 22.258 1.00 65.56 559 ARG A C 1
ATOM 3390 O O . ARG A 1 566 ? 88.561 12.797 23.484 1.00 64.42 559 ARG A O 1
ATOM 3392 N N . ALA A 1 567 ? 88.129 13.851 21.545 1.00 63.23 560 ALA A N 1
ATOM 3393 C CA . ALA A 1 567 ? 87.464 14.989 22.191 1.00 65.06 560 ALA A CA 1
ATOM 3394 C C . ALA A 1 567 ? 86.159 14.556 22.874 1.00 63.03 560 ALA A C 1
ATOM 3395 O O . ALA A 1 567 ? 85.375 13.804 22.309 1.00 58.94 560 ALA A O 1
ATOM 3397 N N . VAL A 1 568 ? 85.937 15.020 24.097 1.00 58.87 561 VAL A N 1
ATOM 3398 C CA . VAL A 1 568 ? 84.785 14.584 24.878 1.00 53.52 561 VAL A CA 1
ATOM 3399 C C . VAL A 1 568 ? 83.606 15.525 24.699 1.00 53.15 561 VAL A C 1
ATOM 3400 O O . VAL A 1 568 ? 83.702 16.727 24.969 1.00 53.99 561 VAL A O 1
ATOM 3404 N N . LYS A 1 569 ? 82.477 14.997 24.262 1.00 50.96 562 LYS A N 1
ATOM 3405 C CA . LYS A 1 569 ? 81.330 15.868 24.078 1.00 49.86 562 LYS A CA 1
ATOM 3406 C C . LYS A 1 569 ? 80.154 15.516 24.967 1.00 45.75 562 LYS A C 1
ATOM 3407 O O . LYS A 1 569 ? 80.020 14.394 25.426 1.00 46.98 562 LYS A O 1
ATOM 3413 N N . THR A 1 570 ? 79.312 16.503 25.221 1.00 47.85 563 THR A N 1
ATOM 3414 C CA . THR A 1 570 ? 78.179 16.313 26.115 1.00 47.85 563 THR A CA 1
ATOM 3415 C C . THR A 1 570 ? 76.996 17.214 25.700 1.00 48.38 563 THR A C 1
ATOM 3416 O O . THR A 1 570 ? 77.171 18.181 24.968 1.00 51.03 563 THR A O 1
ATOM 3420 N N . PHE A 1 571 ? 75.794 16.887 26.138 1.00 48.78 564 PHE A N 1
ATOM 3421 C CA . PHE A 1 571 ? 74.634 17.631 25.698 1.00 46.30 564 PHE A CA 1
ATOM 3422 C C . PHE A 1 571 ? 74.103 18.521 26.795 1.00 47.63 564 PHE A C 1
ATOM 3423 O O . PHE A 1 571 ? 73.948 18.090 27.933 1.00 51.94 564 PHE A O 1
ATOM 3439 N N . VAL A 1 573 ? 70.794 20.620 27.867 1.00 50.87 566 VAL A N 1
ATOM 3440 C CA . VAL A 1 573 ? 69.381 20.460 27.582 1.00 49.10 566 VAL A CA 1
ATOM 3441 C C . VAL A 1 573 ? 68.582 21.698 27.983 1.00 54.23 566 VAL A C 1
ATOM 3442 O O . VAL A 1 573 ? 68.643 22.142 29.127 1.00 56.92 566 VAL A O 1
ATOM 3446 N N . GLY A 1 574 ? 67.873 22.277 27.017 1.00 55.73 567 GLY A N 1
ATOM 3447 C CA . GLY A 1 574 ? 66.890 23.312 27.292 1.00 58.15 567 GLY A CA 1
ATOM 3448 C C . GLY A 1 574 ? 65.503 22.746 27.016 1.00 69.98 567 GLY A C 1
ATOM 3449 O O . GLY A 1 574 ? 65.360 21.637 26.500 1.00 74.39 567 GLY A O 1
ATOM 3450 N N . GLU A 1 575 ? 64.465 23.491 27.358 1.00 73.34 568 GLU A N 1
ATOM 3451 C CA . GLU A 1 575 ? 63.106 23.050 27.050 1.00 74.34 568 GLU A CA 1
ATOM 3452 C C . GLU A 1 575 ? 62.860 23.076 25.542 1.00 75.07 568 GLU A C 1
ATOM 3453 O O . GLU A 1 575 ? 62.020 22.344 25.032 1.00 70.93 568 GLU A O 1
ATOM 3459 N N . GLN A 1 576 ? 63.601 23.923 24.835 1.00 76.32 569 GLN A N 1
ATOM 3460 C CA . GLN A 1 576 ? 63.474 24.019 23.387 1.00 79.13 569 GLN A CA 1
ATOM 3461 C C . GLN A 1 576 ? 64.207 22.874 22.683 1.00 79.43 569 GLN A C 1
ATOM 3462 O O . GLN A 1 576 ? 64.047 22.683 21.480 1.00 81.53 569 GLN A O 1
ATOM 3464 N N . GLY A 1 577 ? 65.012 22.122 23.429 1.00 70.63 570 GLY A N 1
ATOM 3465 C CA . GLY A 1 577 ? 65.742 21.006 22.859 1.00 66.93 570 GLY A CA 1
ATOM 3466 C C . GLY A 1 577 ? 67.092 20.675 23.492 1.00 64.55 570 GLY A C 1
ATOM 3467 O O . GLY A 1 577 ? 67.366 21.003 24.638 1.00 62.56 570 GLY A O 1
ATOM 3468 N N . LYS A 1 578 ? 67.952 20.022 22.720 1.00 61.21 571 LYS A N 1
ATOM 3469 C CA . LYS A 1 578 ? 69.201 19.459 23.230 1.00 54.67 571 LYS A CA 1
ATOM 3470 C C . LYS A 1 578 ? 70.372 19.885 22.350 1.00 54.88 571 LYS A C 1
ATOM 3471 O O . LYS A 1 578 ? 70.247 19.913 21.128 1.00 57.69 571 LYS A O 1
ATOM 3477 N N . SER A 1 579 ? 71.516 20.190 22.956 1.00 53.70 572 SER A N 1
ATOM 3478 C CA . SER A 1 579 ? 72.646 20.741 22.188 1.00 53.65 572 SER A CA 1
ATOM 3479 C C . SER A 1 579 ? 74.002 20.236 22.609 1.00 44.01 572 SER A C 1
ATOM 3480 O O . SER A 1 579 ? 74.377 20.356 23.768 1.00 46.20 572 SER A O 1
ATOM 3483 N N . ALA A 1 580 ? 74.761 19.716 21.657 1.00 47.31 573 ALA A N 1
ATOM 3484 C CA . ALA A 1 580 ? 76.110 19.225 21.960 1.00 47.17 573 ALA A CA 1
ATOM 3485 C C . ALA A 1 580 ? 77.134 20.336 22.230 1.00 47.86 573 ALA A C 1
ATOM 3486 O O . ALA A 1 580 ? 77.176 21.353 21.520 1.00 50.45 573 ALA A O 1
ATOM 3488 N N . ILE A 1 581 ? 77.939 20.145 23.276 1.00 44.53 574 ILE A N 1
ATOM 3489 C CA . ILE A 1 581 ? 79.146 20.951 23.499 1.00 44.67 574 ILE A CA 1
ATOM 3490 C C . ILE A 1 581 ? 80.315 20.022 23.763 1.00 47.22 574 ILE A C 1
ATOM 3491 O O . ILE A 1 581 ? 80.113 18.850 24.086 1.00 44.99 574 ILE A O 1
ATOM 3496 N N . VAL A 1 582 ? 81.531 20.547 23.624 1.00 44.80 575 VAL A N 1
ATOM 3497 C CA . VAL A 1 582 ? 82.754 19.809 23.957 1.00 43.32 575 VAL A CA 1
ATOM 3498 C C . VAL A 1 582 ? 83.289 20.207 25.330 1.00 42.69 575 VAL A C 1
ATOM 3499 O O . VAL A 1 582 ? 83.486 21.384 25.619 1.00 42.31 575 VAL A O 1
ATOM 3503 N N . ILE A 1 583 ? 83.538 19.229 26.183 1.00 44.56 576 ILE A N 1
ATOM 3504 C CA . ILE A 1 583 ? 84.242 19.528 27.427 1.00 51.54 576 ILE A CA 1
ATOM 3505 C C . ILE A 1 583 ? 85.739 19.624 27.094 1.00 48.69 576 ILE A C 1
ATOM 3506 O O . ILE A 1 583 ? 86.400 18.611 26.825 1.00 48.29 576 ILE A O 1
ATOM 3511 N N . SER A 1 584 ? 86.247 20.852 27.089 1.00 45.99 577 SER A N 1
ATOM 3512 C CA . SER A 1 584 ? 87.601 21.141 26.621 1.00 47.52 577 SER A CA 1
ATOM 3513 C C . SER A 1 584 ? 88.681 20.700 27.587 1.00 44.80 577 SER A C 1
ATOM 3514 O O . SER A 1 584 ? 89.787 20.351 27.175 1.00 48.41 577 SER A O 1
ATOM 3517 N N . GLY A 1 585 ? 88.357 20.732 28.869 1.00 43.82 578 GLY A N 1
ATOM 3518 C CA . GLY A 1 585 ? 89.322 20.449 29.902 1.00 47.44 578 GLY A CA 1
ATOM 3519 C C . GLY A 1 585 ? 89.651 21.725 30.659 1.00 49.06 578 GLY A C 1
ATOM 3520 O O . GLY A 1 585 ? 90.168 21.674 31.769 1.00 47.29 578 GLY A O 1
ATOM 3521 N N . VAL A 1 586 ? 89.357 22.876 30.063 1.00 41.38 579 VAL A N 1
ATOM 3522 C CA . VAL A 1 586 ? 89.546 24.133 30.770 1.00 43.79 579 VAL A CA 1
ATOM 3523 C C . VAL A 1 586 ? 88.509 24.220 31.879 1.00 48.33 579 VAL A C 1
ATOM 3524 O O . VAL A 1 586 ? 87.359 23.795 31.709 1.00 53.36 579 VAL A O 1
ATOM 3528 N N . GLY A 1 587 ? 88.910 24.747 33.025 1.00 41.40 580 GLY A N 1
ATOM 3529 C CA . GLY A 1 587 ? 87.950 24.985 34.063 1.00 41.94 580 GLY A CA 1
ATOM 3530 C C . GLY A 1 587 ? 88.101 26.378 34.610 1.00 45.29 580 GLY A C 1
ATOM 3531 O O . GLY A 1 587 ? 88.815 27.233 34.066 1.00 42.36 580 GLY A O 1
ATOM 3532 N N . LEU A 1 588 ? 87.378 26.612 35.691 1.00 43.28 581 LEU A N 1
ATOM 3533 C CA . LEU A 1 588 ? 87.624 27.753 36.539 1.00 47.98 581 LEU A CA 1
ATOM 3534 C C . LEU A 1 588 ? 89.037 27.486 37.091 1.00 52.05 581 LEU A C 1
ATOM 3535 O O . LEU A 1 588 ? 89.522 26.350 37.035 1.00 60.03 581 LEU A O 1
ATOM 3540 N N . PHE A 1 589 ? 89.732 28.496 37.587 1.00 48.22 582 PHE A N 1
ATOM 3541 C CA . PHE A 1 589 ? 91.141 28.312 38.065 1.00 46.87 582 PHE A CA 1
ATOM 3542 C C . PHE A 1 589 ? 92.172 27.931 37.022 1.00 44.04 582 PHE A C 1
ATOM 3543 O O . PHE A 1 589 ? 93.276 27.558 37.377 1.00 51.31 582 PHE A O 1
ATOM 3551 N N . SER A 1 590 ? 91.834 28.017 35.747 1.00 45.56 583 SER A N 1
ATOM 3552 C CA . SER A 1 590 ? 92.750 27.554 34.704 1.00 54.93 583 SER A CA 1
ATOM 3553 C C . SER A 1 590 ? 93.779 28.636 34.381 1.00 57.15 583 SER A C 1
ATOM 3554 O O . SER A 1 590 ? 94.773 28.384 33.717 1.00 53.56 583 SER A O 1
ATOM 3557 N N . ILE A 1 591 ? 93.489 29.852 34.836 1.00 63.79 584 ILE A N 1
ATOM 3558 C CA . ILE A 1 591 ? 94.435 30.959 34.831 1.00 61.37 584 ILE A CA 1
ATOM 3559 C C . ILE A 1 591 ? 94.771 31.322 36.282 1.00 61.51 584 ILE A C 1
ATOM 3560 O O . ILE A 1 591 ? 93.873 31.598 37.086 1.00 64.98 584 ILE A O 1
ATOM 3565 N N . ASP A 1 592 ? 96.060 31.305 36.613 1.00 68.89 585 ASP A N 1
ATOM 3566 C CA . ASP A 1 592 ? 96.545 31.619 37.966 1.00 75.92 585 ASP A CA 1
ATOM 3567 C C . ASP A 1 592 ? 97.391 32.891 37.971 1.00 83.59 585 ASP A C 1
ATOM 3568 O O . ASP A 1 592 ? 98.223 33.084 37.080 1.00 80.71 585 ASP A O 1
ATOM 3570 N N . PHE A 1 593 ? 97.210 33.747 38.979 1.00 89.65 586 PHE A N 1
ATOM 3571 C CA . PHE A 1 593 ? 96.291 33.516 40.094 1.00 89.29 586 PHE A CA 1
ATOM 3572 C C . PHE A 1 593 ? 95.623 34.826 40.521 1.00 92.09 586 PHE A C 1
ATOM 3573 O O . PHE A 1 593 ? 96.118 35.526 41.408 1.00 88.20 586 PHE A O 1
#

InterPro domains:
  IPR048894 Infectious salmon anemia virus nucleoprotein, C-terminal [PF21422] (379-578)
  IPR049057 Infectious salmon anemia virus nucleoprotein, N-terminal domain [PF21451] (6-95)
  IPR049060 Infectious salmon anemia virus nucleoprotein, helical bundle [PF21453] (273-377)

Organism: Infectious salmon anemia virus (isolate Atlantic salmon/Norway/810/9/99) (NCBI:txid652965)

GO terms:
  GO:0042025 host cell nucleus (C, EXP)

Solvent-accessible surface area: 23803 Å² total

B-factor: mean 59.12, std 15.9, range [20.0, 115.36]

Sequence (473 aa):
GTYSFDVRDNTLVVRRSTATSGIKISYREDRGLLQKAVYVDKKIRKFLEEEKAVAAAIERSVEFDNFSKEAAANIEAGVSNAYNLSLFIGVFPALTTFFSAILSEGESIWQNGQAIRILALADETKLNVVTANGKVKQVEVNLNDLKAAFRQSRPKRSDYRKGQGSKATESSISNQCALIKSVLSADQLFAPGVKRTNGFNASYTTLAEGANIPSKYLRHRNCGGVALDLGKRIKNSKSKIFSIIQKKVRGRCRTEEQRLLTSALKISDGENKFQRIDTLCTSFLIDPPRTTKCFIPPISSLYIQEGNSVLADFKNGEDACKICREAKLKVGVNSTFTSVARTCVAVSVATAFCSADIIENAVPGSERYRSNIKANTTKPKKDSTYTIQGLRLSNVRYEARPEDRSWQVNVTDSFGGLAVFNQGAIRELVRALVKRILKSASERSARAVKTFVGEQGKSAIVISGVGLFSIDF

CATH classification: 2.20.25.560 (+1 more: 1.20.120.1660)

Radius of gyration: 24.5 Å; Cα contacts (8 Å, |Δi|>4): 747; chains: 1; bounding box: 78×54×58 Å

Nearest PDB structures (foldseek):
  4ewc-assembly1_A-2  TM=1.001E+00  e=7.139E-69  Isavirus salaris
  5b7b-assembly1_B  TM=6.555E-01  e=2.168E-10  Influenza A virus (A/Wilson-Smith/1933(H1N1))
  9bjl-assembly1_D  TM=6.291E-01  e=2.813E-09  Influenza D virus
  9bjl-assembly1_A  TM=5.896E-01  e=1.505E-08  Influenza D virus

Foldseek 3Di:
DQWEWDCDDNAIFIWDWDAVVGIDIDTDPPLPSLVSYCACDDSNLCCCVVDPVNVQSDVLNVVVVLLVVLLVVLLVLLVPLLLLLQQQLLLLVLLVVQCVVWDPPVLLAQLVLLQSVLLVVLCVQDWGWGQDQLAIDITGDDSPVSNVSSVVPGDAQVRGDDPPPDPAGSLLSNLQNLQLLLSCQLLCLLVLPQVCPLVDHSVLSQQQRPSNPHNSSCVNPQQGGLVSLVSVCCLVPPQVSLVSSLVVQLQQDDDVLLNVLSVPQDSPDDPPVNVLSSLNSVVCVVPPTRHDHFAAFRSSLSCVVVPDGSSPHSLKNVVRLVSQQPGWRKYWADDQRHLVVLLSRLSSCSHQWDFLVQSCQQAPSRDFESVPHRDNDSHADNRGGTNMDIDRGASGDMWNDDCDPDPDFWDAPPVNPDIDGQQLLVVCCVVVSSVVSVVVSSPVSNGWAWTWQHPVGMGIDTRPVRGYVNDDD

Secondary structure (DSSP, 8-state):
--EEEE-SSSB-EEEEEEE---EEEEEE-----TTT--B--HHHHHHHHH---TTHHHHHHHHHHHHHHHHHHH--------HHHHHHH--HHHHHHHHTTTS-S---BHHHHHH--HHHHHH--EEEEEE-SSBEEEEEE-HHHHHHHHHHHSPPTTTS---TT----HHHHHHH-----TGGGGHHHH--S---TTS--GGGGGGGTTTTS-HHHHT--TTS-GGGT---HHHH---HHHHHHHHHHHHH--SHHHHHHHHH--TTS-STTTS---HHHHHHHHSPPP--------TTT--TTTT---------SHHHHHHHHHS--EEEE-SS---HHHHHHHH----TTSBHHHHHHHSTT--S-GGG---S-SS--SS-B-EEEE---TT---PPPP-------EEE-TTSS-EEE-HHHHH---HHHHHHHHHHHHHHHTS-EEE--BTTB---EEE-S-BTT-S--